Protein AF-A0A2B4SE05-F1 (afdb_monomer)

Radius of gyration: 53.61 Å; Cα contacts (8 Å, |Δi|>4): 975; chains: 1; bounding box: 115×91×166 Å

Nearest PDB structures (foldseek):
  3pg6-assembly2_B  TM=9.603E-01  e=2.021E-14  Homo sapiens
  2dia-assembly1_A  TM=8.231E-01  e=6.257E-10  Homo sapiens
  1qfh-assembly1_B  TM=4.904E-01  e=3.287E-11  Dictyostelium discoideum
  1wlh-assembly1_B  TM=4.813E-01  e=3.109E-11  Dictyostelium discoideum
  8glv-assembly1_Lm  TM=4.699E-01  e=1.041E-07  Chlamydomonas reinhardtii

pLDDT: mean 79.82, std 15.42, range [25.44, 96.12]

Organism: Stylophora pistillata (NCBI:txid50429)

Foldseek 3Di:
DDDPDCFPLNVLQQVQAFPPPRDGDAPQQFWFAFPVRDTHTLVSQLVQQVVVVHQWHQDPPPRDIGGDPPNDSVPTDTPLLSHQVVLLSQLQVLDDDPPHFAFPQDPDSDRFFKAWLVVLHTHDPVRVVVQCVDPVRVPTDIDTSSPDDPVNSVSSSQQCPADPPPSHRFFKAFPVVRDTDDPCCCVPPQVVTDIDTPVVVCVVVVVVVVVVVVVVVVVVVVVVVVVVVVVVVVVVVVVVVVVVVVVLVVLVVVVVVVVVVVVVVVVVVVVVVVVVLVVVVVVLVVVVVVLVVLVVVLVVVVVVQVVVVDVVSCVVCVVVSVVSCVVSVPDDPSPCPRDDDDDDDDDDDPPPVPVDSDDDWDDQWDQQLKDKAAPLLAEAEAQDKGKIKIFTAGPVSDGDFTPPKDKDKWKAAPVPRDTWDWDWDDPRRRMIMIITHHNDFHKIWIFIDIPNHTYHPPGTIYGYHYDPDPDDDDDDDFDFDQPDAQPPVRDNDPGWDAFPVGGIHDDDVRVVVQPDDQFRADPPPRHTTQQQAQAADWDKDWDWAQPQAFVVQRVFTKIKIWIWFQWDARPSRDPRGRHIAHIDIAIFIFTRDPLSVVLVVLVVVCVVSSNQWHQDPVRYIDGRQAQTQRDSDDEVVNSHDDDPCNSVVNVVSSVVVSGD

InterPro domains:
  IPR000315 B-box-type zinc finger [PF00643] (159-198)
  IPR000315 B-box-type zinc finger [PS50119] (98-145)
  IPR000315 B-box-type zinc finger [PS50119] (158-198)
  IPR000315 B-box-type zinc finger [SM00336] (98-145)
  IPR000315 B-box-type zinc finger [SM00336] (158-198)
  IPR001298 Filamin/ABP280 repeat [SM00557] (366-467)
  IPR001841 Zinc finger, RING-type [PF13639] (17-63)
  IPR001841 Zinc finger, RING-type [PS50089] (18-63)
  IPR001841 Zinc finger, RING-type [SM00184] (18-62)
  IPR001841 Zinc finger, RING-type [SM00184] (486-525)
  IPR013083 Zinc finger, RING/FYVE/PHD-type [G3DSA:3.30.40.10] (7-97)
  IPR013083 Zinc finger, RING/FYVE/PHD-type [G3DSA:3.30.40.10] (473-532)
  IPR013783 Immunoglobulin-like fold [G3DSA:2.60.40.10] (364-471)
  IPR014756 Immunoglobulin E-set [SSF81296] (367-465)
  IPR017868 Filamin/ABP280 repeat-like [PF00630] (366-461)
  IPR017868 Filamin/ABP280 repeat-like [PS50194] (362-464)
  IPR017907 Zinc finger, RING-type, conserved site [PS00518] (36-45)
  IPR039396 Deltex, C-terminal [PF18102] (533-659)
  IPR039399 Deltex, C-terminal domain superfamily [G3DSA:3.30.390.130] (533-660)
  IPR047153 TRIM45/56/19-like [PTHR25462] (14-425)

Sequence (660 aa):
MAAQCRSFFDDVKKELECCVCQEQFDAVNEPKILKCLHTFCKSCLQRWLRQQGGSRLSCPTCRQITECPNNNINSLPSNLFYKQMVGIVEAYRGKGREDSPHCGNCEQRRSLKFYCSDCNCFLCEECSMAHKKLKVLNGHHVKEIGNFVSSDAQDYARKLNVCKEHKDQVRFYCEQCVTCICRDCAILEHRDHNFVSIDKGLERKKSEIETKMENVLANGSRLRDEKEFLEAQRIRMNKSIEKAKEEVHRIAERNMALIRQHESSVTEQLIRQKDVFETEFSNTVFRMDEKLAEIESGLEFCNDILQRNNLPEILNVEEILEQRFQELSKPSDANVKPNCYEVKYVPNQLFCLEESTGKLLTSKTVPSSSEVEGTGLTEGTQGEDCVFTIITKDSHGNKTYSEIDKVIVDIKSVQTGAALQAKITDSNNGCYTVSYNPQTAGDFNVTVHVADEPIKGSPFQLKVKEKIRKSEDYQPFGLVEEGKACHVCFYNAVPVFQLQCGHYMCCKGCKEKLLFECDIFCYICRQKVLFLGNQPTGHMTCRKDSGPSLPGYETFETIVLGFNFDRGIQGEEHPNSGVPYLGLFCSAYLPGNKEGQKLCQLLKKAFDARLLFTIGTDNTIVFNDIELKTSRSGGPAKCGYPDAGYLDRLKNQLALKGVK

Secondary structure (DSSP, 8-state):
-------HHHHHHHHTB-TTT-PBP-SSS-EEE-TTS-EEEHHHHHHHHHHTTSSEEE-TTT--EEE-GGG-GGGSPB-HHHHHHHHHHHHHHT---TTS--BSS-SS-PPEEEEETTTTEEEEHHHHHHHHHSTTTTTS-EEEGGG--HHHHHHHHHHT-B-TTT-SBP-EEETTTTEEE-HHHHHHTSTTS-EEEHHHHHHHHHHHHHHHHHHHHHHHHHHHHHHHHHHHHHHHHHHHHHHHHHHHHHHHHHHHHHHHHHHHHHHHHHHHHHHHHHHHHHHHHHHHHHHHHHHHHHHHHHHHHHHHT-HHHHHHHHHHHHHHHHHHTSPP--------PPP------GGG--S-S---------GGG-EEESGGGTEEETTS-EEEEEE-B-TTS-B---TT--EEEEEEETTT-PEEPEEEEE-SSSEEEEEE--SS-EEEEEEEEETTEEPTTPSEEEEEEP--------PPP----TTPPPTTT----SS-EE-TTS-EE-STHHHHTT-STT--B-TTT--B------PPS-EEEEEEE-SSPPTT-TTSPEEEEEEEE--EE--TTSTTTT-EE--EEEEEEEESSHHHHHHHHHHHHHHHTT-SEEE-TTS-EEESS------SSS-GGGT-S--TTHHHHHHHHHHHTT--

Structure (mmCIF, N/CA/C/O backbone):
data_AF-A0A2B4SE05-F1
#
_entry.id   AF-A0A2B4SE05-F1
#
loop_
_atom_site.group_PDB
_atom_site.id
_atom_site.type_symbol
_atom_site.label_atom_id
_atom_site.label_alt_id
_atom_site.label_comp_id
_atom_site.label_asym_id
_atom_site.label_entity_id
_atom_site.label_seq_id
_atom_site.pdbx_PDB_ins_code
_atom_site.Cartn_x
_atom_site.Cartn_y
_atom_site.Cartn_z
_atom_site.occupancy
_atom_site.B_iso_or_equiv
_atom_site.auth_seq_id
_atom_site.auth_comp_id
_atom_site.auth_asym_id
_atom_site.auth_atom_id
_atom_site.pdbx_PDB_model_num
ATOM 1 N N . MET A 1 1 ? 30.882 46.729 -18.754 1.00 32.69 1 MET A N 1
ATOM 2 C CA . MET A 1 1 ? 31.743 45.537 -18.906 1.00 32.69 1 MET A CA 1
ATOM 3 C C . MET A 1 1 ? 31.052 44.599 -19.875 1.00 32.69 1 MET A C 1
ATOM 5 O O . MET A 1 1 ? 29.969 44.126 -19.563 1.00 32.69 1 MET A O 1
ATOM 9 N N . ALA A 1 2 ? 31.599 44.457 -21.083 1.00 27.62 2 ALA A N 1
ATOM 10 C CA . ALA A 1 2 ? 31.007 43.654 -22.147 1.00 27.62 2 ALA A CA 1
ATOM 11 C C . ALA A 1 2 ? 30.937 42.181 -21.721 1.00 27.62 2 ALA A C 1
ATOM 13 O O . ALA A 1 2 ? 31.955 41.596 -21.354 1.00 27.62 2 ALA A O 1
ATOM 14 N N . ALA A 1 3 ? 29.740 41.597 -21.764 1.00 28.25 3 ALA A N 1
ATOM 15 C CA . ALA A 1 3 ? 29.571 40.156 -21.704 1.00 28.25 3 ALA A CA 1
ATOM 16 C C . ALA A 1 3 ? 30.267 39.562 -22.937 1.00 28.25 3 ALA A C 1
ATOM 18 O O . ALA A 1 3 ? 29.806 39.748 -24.063 1.00 28.25 3 ALA A O 1
ATOM 19 N N . GLN A 1 4 ? 31.416 38.913 -22.739 1.00 35.75 4 GLN A N 1
ATOM 20 C CA . GLN A 1 4 ? 32.052 38.112 -23.780 1.00 35.75 4 GLN A CA 1
ATOM 21 C C . GLN A 1 4 ? 31.051 37.033 -24.206 1.00 35.75 4 GLN A C 1
ATOM 23 O O . GLN A 1 4 ? 30.728 36.143 -23.419 1.00 35.75 4 GLN A O 1
ATOM 28 N N . CYS A 1 5 ? 30.536 37.129 -25.435 1.00 34.75 5 CYS A N 1
ATOM 29 C CA . CYS A 1 5 ? 29.876 36.004 -26.086 1.00 34.75 5 CYS A CA 1
ATOM 30 C C . CYS A 1 5 ? 30.850 34.823 -26.044 1.00 34.75 5 CYS A C 1
ATOM 32 O O . CYS A 1 5 ? 31.928 34.914 -26.631 1.00 34.75 5 CYS A O 1
ATOM 34 N N . ARG A 1 6 ? 30.499 33.742 -25.333 1.00 46.78 6 ARG A N 1
ATOM 35 C CA . ARG A 1 6 ? 31.230 32.476 -25.451 1.00 46.78 6 ARG A CA 1
ATOM 36 C C . ARG A 1 6 ? 31.165 32.064 -26.913 1.00 46.78 6 ARG A C 1
ATOM 38 O O . ARG A 1 6 ? 30.072 31.925 -27.460 1.00 46.78 6 ARG A O 1
ATOM 45 N N . SER A 1 7 ? 32.318 31.950 -27.559 1.00 64.75 7 SER A N 1
ATOM 46 C CA . SER A 1 7 ? 32.356 31.473 -28.934 1.00 64.75 7 SER A CA 1
ATOM 47 C C . SER A 1 7 ? 32.076 29.967 -28.935 1.00 64.75 7 SER A C 1
ATOM 49 O O . SER A 1 7 ? 32.460 29.271 -27.997 1.00 64.75 7 SER A O 1
ATOM 51 N N . PHE A 1 8 ? 31.444 29.441 -29.990 1.00 67.94 8 PHE A N 1
ATOM 52 C CA . PHE A 1 8 ? 31.266 27.993 -30.209 1.00 67.94 8 PHE A CA 1
ATOM 53 C C . PHE A 1 8 ? 32.564 27.196 -29.951 1.00 67.94 8 PHE A C 1
ATOM 55 O O . PHE A 1 8 ? 32.544 26.088 -29.419 1.00 67.94 8 PHE A O 1
ATOM 62 N N . PHE A 1 9 ? 33.714 27.800 -30.252 1.00 67.75 9 PHE A N 1
ATOM 63 C CA . PHE A 1 9 ? 35.036 27.217 -30.048 1.00 67.75 9 PHE A CA 1
ATOM 64 C C . PHE A 1 9 ? 35.485 27.120 -28.588 1.00 67.75 9 PHE A C 1
ATOM 66 O O . PHE A 1 9 ? 36.286 26.237 -28.278 1.00 67.75 9 PHE A O 1
ATOM 73 N N . ASP A 1 10 ? 34.997 27.981 -27.695 1.00 68.12 10 ASP A N 1
ATOM 74 C CA . ASP A 1 10 ? 35.334 27.921 -26.269 1.00 68.12 10 ASP A CA 1
ATOM 75 C C . ASP A 1 10 ? 34.655 26.728 -25.584 1.00 68.12 10 ASP A C 1
ATOM 77 O O . ASP A 1 10 ? 35.272 26.065 -24.747 1.00 68.12 10 ASP A O 1
ATOM 81 N N . ASP A 1 11 ? 33.425 26.403 -25.994 1.00 68.56 11 ASP A N 1
ATOM 82 C CA . ASP A 1 11 ? 32.693 25.234 -25.499 1.00 68.56 11 ASP A CA 1
ATOM 83 C C . ASP A 1 11 ? 33.274 23.929 -26.082 1.00 68.56 11 ASP A C 1
ATOM 85 O O . ASP A 1 11 ? 33.604 23.011 -25.328 1.00 68.56 11 ASP A O 1
ATOM 89 N N . VAL A 1 12 ? 33.541 23.880 -27.397 1.00 72.88 12 VAL A N 1
ATOM 90 C CA . VAL A 1 12 ? 34.192 22.725 -28.058 1.00 72.88 12 VAL A CA 1
ATOM 91 C C . VAL A 1 12 ? 35.585 22.459 -27.485 1.00 72.88 12 VAL A C 1
ATOM 93 O O . VAL A 1 12 ? 35.976 21.312 -27.288 1.00 72.88 12 VAL A O 1
ATOM 96 N N . LYS A 1 13 ? 36.349 23.506 -27.164 1.00 73.88 13 LYS A N 1
ATOM 97 C CA . LYS A 1 13 ? 37.685 23.376 -26.570 1.00 73.88 13 LYS A CA 1
ATOM 98 C C . LYS A 1 13 ? 37.669 22.566 -25.274 1.00 73.88 13 LYS A C 1
ATOM 100 O O . LYS A 1 13 ? 38.539 21.718 -25.099 1.00 73.88 13 LYS A O 1
ATOM 105 N N . LYS A 1 14 ? 36.696 22.815 -24.394 1.00 75.94 14 LYS A N 1
ATOM 106 C CA . LYS A 1 14 ? 36.585 22.123 -23.105 1.00 75.94 14 LYS A CA 1
ATOM 107 C C . LYS A 1 14 ? 36.221 20.644 -23.275 1.00 75.94 14 LYS A C 1
ATOM 109 O O . LYS A 1 14 ? 36.653 19.811 -22.486 1.00 75.94 14 LYS A O 1
ATOM 114 N N . GLU A 1 15 ? 35.459 20.308 -24.313 1.00 80.06 15 GLU A N 1
ATOM 115 C CA . GLU A 1 15 ? 35.100 18.920 -24.639 1.00 80.06 15 GLU A CA 1
ATOM 116 C C . GLU A 1 15 ? 36.271 18.111 -25.230 1.00 80.06 15 GLU A C 1
ATOM 118 O O . GLU A 1 15 ? 36.264 16.880 -25.169 1.00 80.06 15 GLU A O 1
ATOM 123 N N . LEU A 1 16 ? 37.302 18.786 -25.757 1.00 86.25 16 LEU A N 1
ATOM 124 C CA . LEU A 1 16 ? 38.505 18.176 -26.341 1.00 86.25 16 LEU A CA 1
ATOM 125 C C . LEU A 1 16 ? 39.678 18.036 -25.363 1.00 86.25 16 LEU A C 1
ATOM 127 O O . LEU A 1 16 ? 40.800 17.739 -25.782 1.00 86.25 16 LEU A O 1
ATOM 131 N N . GLU A 1 17 ? 39.436 18.245 -24.074 1.00 89.38 17 GLU A N 1
ATOM 132 C CA . GLU A 1 17 ? 40.416 18.040 -23.013 1.00 89.38 17 GLU A CA 1
ATOM 133 C C . GLU A 1 17 ? 40.117 16.735 -22.272 1.00 89.38 17 GLU A C 1
ATOM 135 O O . GLU A 1 17 ? 38.971 16.387 -21.971 1.00 89.38 17 GLU A O 1
ATOM 140 N N . CYS A 1 18 ? 41.161 15.976 -21.950 1.00 91.88 18 CYS A N 1
ATOM 141 C CA . CYS A 1 18 ? 40.985 14.783 -21.142 1.00 91.88 18 CYS A CA 1
ATOM 142 C C . CYS A 1 18 ? 40.709 15.171 -19.690 1.00 91.88 18 CYS A C 1
ATOM 144 O O . CYS A 1 18 ? 41.547 15.787 -19.045 1.00 91.88 18 CYS A O 1
ATOM 146 N N . CYS A 1 19 ? 39.603 14.709 -19.107 1.00 88.94 19 CYS A N 1
ATOM 147 C CA . CYS A 1 19 ? 39.251 15.049 -17.724 1.00 88.94 19 CYS A CA 1
ATOM 148 C C . CYS A 1 19 ? 40.213 14.497 -16.647 1.00 88.94 19 CYS A C 1
ATOM 150 O O . CYS A 1 19 ? 40.042 14.805 -15.472 1.00 88.94 19 CYS A O 1
ATOM 152 N N . VAL A 1 20 ? 41.201 13.672 -17.023 1.00 91.25 20 VAL A N 1
ATOM 153 C CA . VAL A 1 20 ? 42.213 13.118 -16.105 1.00 91.25 20 VAL A CA 1
ATOM 154 C C . VAL A 1 20 ? 43.483 13.968 -16.089 1.00 91.25 20 VAL A C 1
ATOM 156 O O . VAL A 1 20 ? 43.921 14.364 -15.016 1.00 91.25 20 VAL A O 1
ATOM 159 N N . CYS A 1 21 ? 44.090 14.240 -17.251 1.00 92.44 21 CYS A N 1
ATOM 160 C CA . CYS A 1 21 ? 45.318 15.046 -17.332 1.00 92.44 21 CYS A CA 1
ATOM 161 C C . CYS A 1 21 ? 45.071 16.524 -17.655 1.00 92.44 21 CYS A C 1
ATOM 163 O O . CYS A 1 21 ? 46.000 17.314 -17.551 1.00 92.44 21 CYS A O 1
ATOM 165 N N . GLN A 1 22 ? 43.846 16.887 -18.046 1.00 89.44 22 GLN A N 1
ATOM 166 C CA . GLN A 1 22 ? 43.448 18.221 -18.516 1.00 89.44 22 GLN A CA 1
ATOM 167 C C . GLN A 1 22 ? 44.228 18.700 -19.753 1.00 89.44 22 GLN A C 1
ATOM 169 O O . GLN A 1 22 ? 44.208 19.877 -20.097 1.00 89.44 22 GLN A O 1
ATOM 174 N N . GLU A 1 23 ? 44.900 17.782 -20.452 1.00 88.88 23 GLU A N 1
ATOM 175 C CA . GLU A 1 23 ? 45.564 18.064 -21.722 1.00 88.88 23 GLU A CA 1
ATOM 176 C C . GLU A 1 23 ? 44.587 17.875 -22.884 1.00 88.88 23 GLU A C 1
ATOM 178 O O . GLU A 1 23 ? 43.701 17.012 -22.848 1.00 88.88 23 GLU A O 1
ATOM 183 N N . GLN A 1 24 ? 44.775 18.677 -23.931 1.00 86.88 24 GLN A N 1
ATOM 184 C CA . GLN A 1 24 ? 44.031 18.551 -25.177 1.00 86.88 24 GLN A CA 1
ATOM 185 C C . GLN A 1 24 ? 44.420 17.252 -25.899 1.00 86.88 24 GLN A C 1
ATOM 187 O O . GLN A 1 24 ? 45.586 16.854 -25.887 1.00 86.88 24 GLN A O 1
ATOM 192 N N . PHE A 1 25 ? 43.451 16.593 -26.535 1.00 89.19 25 PHE A N 1
ATOM 193 C CA . PHE A 1 25 ? 43.732 15.432 -27.380 1.00 89.19 25 PHE A CA 1
ATOM 194 C C . PHE A 1 25 ? 44.619 15.810 -28.573 1.00 89.19 25 PHE A C 1
ATOM 196 O O . PHE A 1 25 ? 44.482 16.896 -29.129 1.00 89.19 25 PHE A O 1
ATOM 203 N N . ASP A 1 26 ? 45.489 14.892 -28.990 1.00 84.50 26 ASP A N 1
ATOM 204 C CA . ASP A 1 26 ? 46.362 15.046 -30.158 1.00 84.50 26 ASP A CA 1
ATOM 205 C C . ASP A 1 26 ? 46.661 13.672 -30.800 1.00 84.50 26 ASP A C 1
ATOM 207 O O . ASP A 1 26 ? 46.024 12.661 -30.474 1.00 84.50 26 ASP A O 1
ATOM 211 N N . ALA A 1 27 ? 47.609 13.621 -31.743 1.00 78.12 27 ALA A N 1
ATOM 212 C CA . ALA A 1 27 ? 47.997 12.389 -32.433 1.00 78.12 27 ALA A CA 1
ATOM 213 C C . ALA A 1 27 ? 48.619 11.321 -31.505 1.00 78.12 27 ALA A C 1
ATOM 215 O O . ALA A 1 27 ? 48.487 10.125 -31.770 1.00 78.12 27 ALA A O 1
ATOM 216 N N . VAL A 1 28 ? 49.277 11.728 -30.414 1.00 82.81 28 VAL A N 1
ATOM 217 C CA . VAL A 1 28 ? 49.917 10.836 -29.431 1.00 82.81 28 VAL A CA 1
ATOM 218 C C . VAL A 1 28 ? 48.908 10.443 -28.346 1.00 82.81 28 VAL A C 1
ATOM 220 O O . VAL A 1 28 ? 48.717 9.263 -28.033 1.00 82.81 28 VAL A O 1
ATOM 223 N N . ASN A 1 29 ? 48.205 11.438 -27.817 1.00 87.06 29 ASN A N 1
ATOM 224 C CA . ASN A 1 29 ? 47.155 11.371 -26.815 1.00 87.06 29 ASN A CA 1
ATOM 225 C C . ASN A 1 29 ? 45.778 11.179 -27.464 1.00 87.06 29 ASN A C 1
ATOM 227 O O . ASN A 1 29 ? 44.837 11.925 -27.187 1.00 87.06 29 ASN A O 1
ATOM 231 N N . GLU A 1 30 ? 45.641 10.150 -28.306 1.00 89.31 30 GLU A N 1
ATOM 232 C CA . GLU A 1 30 ? 44.381 9.888 -29.007 1.00 89.31 30 GLU A CA 1
ATOM 233 C C . GLU A 1 30 ? 43.202 9.721 -28.024 1.00 89.31 30 GLU A C 1
ATOM 235 O O . GLU A 1 30 ? 43.346 9.018 -27.014 1.00 89.31 30 GLU A O 1
ATOM 240 N N . PRO A 1 31 ? 42.014 10.278 -28.325 1.00 93.38 31 PRO A N 1
ATOM 241 C CA . PRO A 1 31 ? 40.832 10.102 -27.492 1.00 93.38 31 PRO A CA 1
ATOM 242 C C . PRO A 1 31 ? 40.266 8.691 -27.682 1.00 93.38 31 PRO A C 1
ATOM 244 O O . PRO A 1 31 ? 39.865 8.326 -28.787 1.00 93.38 31 PRO A O 1
ATOM 247 N N . LYS A 1 32 ? 40.211 7.891 -26.616 1.00 93.25 32 LYS A N 1
ATOM 248 C CA . LYS A 1 32 ? 39.699 6.510 -26.606 1.00 93.25 32 LYS A CA 1
ATOM 249 C C . LYS A 1 32 ? 38.419 6.405 -25.783 1.00 93.25 32 LYS A C 1
ATOM 251 O O . LYS A 1 32 ? 38.333 6.992 -24.706 1.00 93.25 32 LYS A O 1
ATOM 256 N N . ILE A 1 33 ? 37.455 5.630 -26.275 1.00 94.19 33 ILE A N 1
ATOM 257 C CA . ILE A 1 33 ? 36.142 5.420 -25.655 1.00 94.19 33 ILE A CA 1
ATOM 258 C C . ILE A 1 33 ? 36.146 4.094 -24.881 1.00 94.19 33 ILE A C 1
ATOM 260 O O . ILE A 1 33 ? 36.540 3.051 -25.406 1.00 94.19 33 ILE A O 1
ATOM 264 N N . LEU A 1 34 ? 35.703 4.130 -23.623 1.00 94.06 34 LEU A N 1
ATOM 265 C CA . LEU A 1 34 ? 35.510 2.942 -22.781 1.00 94.06 34 LEU A CA 1
ATOM 266 C C . LEU A 1 34 ? 34.116 2.316 -22.986 1.00 94.06 34 LEU A C 1
ATOM 268 O O . LEU A 1 34 ? 33.219 2.963 -23.519 1.00 94.06 34 LEU A O 1
ATOM 272 N N . LYS A 1 35 ? 33.871 1.093 -22.479 1.00 92.44 35 LYS A N 1
ATOM 273 C CA . LYS A 1 35 ? 32.538 0.434 -22.537 1.00 92.44 35 LYS A CA 1
ATOM 274 C C . LYS A 1 35 ? 31.414 1.272 -21.900 1.00 92.44 35 LYS A C 1
ATOM 276 O O . LYS A 1 35 ? 30.253 1.106 -22.246 1.00 92.44 35 LYS A O 1
ATOM 281 N N . CYS A 1 36 ? 31.766 2.171 -20.981 1.00 94.06 36 CYS A N 1
ATOM 282 C CA . CYS A 1 36 ? 30.858 3.121 -20.331 1.00 94.06 36 CYS A CA 1
ATOM 283 C C . CYS A 1 36 ? 30.607 4.414 -21.125 1.00 94.06 36 CYS A C 1
ATOM 285 O O . CYS A 1 36 ? 30.005 5.338 -20.591 1.00 94.06 36 CYS A O 1
ATOM 287 N N . LEU A 1 37 ? 31.122 4.509 -22.356 1.00 93.25 37 LEU A N 1
ATOM 288 C CA . LEU A 1 37 ? 31.013 5.657 -23.265 1.00 93.25 37 LEU A CA 1
ATOM 289 C C . LEU A 1 37 ? 31.777 6.929 -22.845 1.00 93.25 37 LEU A C 1
ATOM 291 O O . LEU A 1 37 ? 31.825 7.893 -23.604 1.00 93.25 37 LEU A O 1
ATOM 295 N N . HIS A 1 38 ? 32.461 6.928 -21.698 1.00 93.62 38 HIS A N 1
ATOM 296 C CA . HIS A 1 38 ? 33.396 8.000 -21.349 1.00 93.62 38 HIS A CA 1
ATOM 297 C C . HIS A 1 38 ? 34.662 7.954 -22.221 1.00 93.62 38 HIS A C 1
ATOM 299 O O . HIS A 1 38 ? 35.180 6.876 -22.532 1.00 93.62 38 HIS A O 1
ATOM 305 N N . THR A 1 39 ? 35.175 9.137 -22.572 1.00 93.69 39 THR A N 1
ATOM 306 C CA . THR A 1 39 ? 36.350 9.318 -23.440 1.00 93.69 39 THR A CA 1
ATOM 307 C C . THR A 1 39 ? 37.554 9.826 -22.642 1.00 93.69 39 THR A C 1
ATOM 309 O O . THR A 1 39 ? 37.432 10.782 -21.881 1.00 93.69 39 THR A O 1
ATOM 312 N N . PHE A 1 40 ? 38.729 9.221 -22.838 1.00 94.44 40 PHE A N 1
ATOM 313 C CA . PHE A 1 40 ? 39.980 9.604 -22.167 1.00 94.44 40 PHE A CA 1
ATOM 314 C C . PHE A 1 40 ? 41.179 9.546 -23.115 1.00 94.44 40 PHE A C 1
ATOM 316 O O . PHE A 1 40 ? 41.132 8.876 -24.145 1.00 94.44 40 PHE A O 1
ATOM 323 N N . CYS A 1 41 ? 42.279 10.206 -22.746 1.00 94.38 41 CYS A N 1
ATOM 324 C CA . CYS A 1 41 ? 43.502 10.187 -23.539 1.00 94.38 41 CYS A CA 1
ATOM 325 C C . CYS A 1 41 ? 44.175 8.806 -23.487 1.00 94.38 41 CYS A C 1
ATOM 327 O O . CYS A 1 41 ? 44.228 8.166 -22.430 1.00 94.38 41 CYS A O 1
ATOM 329 N N . LYS A 1 42 ? 44.731 8.344 -24.612 1.00 92.75 42 LYS A N 1
ATOM 330 C CA . LYS A 1 42 ? 45.436 7.056 -24.717 1.00 92.75 42 LYS A CA 1
ATOM 331 C C . LYS A 1 42 ? 46.519 6.885 -23.645 1.00 92.75 42 LYS A C 1
ATOM 333 O O . LYS A 1 42 ? 46.546 5.853 -22.977 1.00 92.75 42 LYS A O 1
ATOM 338 N N . SER A 1 43 ? 47.362 7.894 -23.433 1.00 92.81 43 SER A N 1
ATOM 339 C CA . SER A 1 43 ? 48.445 7.864 -22.435 1.00 92.81 43 SER A CA 1
ATOM 340 C C . SER A 1 43 ? 47.919 7.748 -21.001 1.00 92.81 43 SER A C 1
ATOM 342 O O . SER A 1 43 ? 48.486 7.033 -20.174 1.00 92.81 43 SER A O 1
ATOM 344 N N . CYS A 1 44 ? 46.789 8.399 -20.718 1.00 93.88 44 CYS A N 1
ATOM 345 C CA . CYS A 1 44 ? 46.096 8.354 -19.437 1.00 93.88 44 CYS A CA 1
ATOM 346 C C . CYS A 1 44 ? 45.611 6.931 -19.155 1.00 93.88 44 CYS A C 1
ATOM 348 O O . CYS A 1 44 ? 45.905 6.375 -18.100 1.00 93.88 44 CYS A O 1
ATOM 350 N N . LEU A 1 45 ? 44.941 6.312 -20.133 1.00 92.38 45 LEU A N 1
ATOM 351 C CA . LEU A 1 45 ? 44.490 4.925 -20.031 1.00 92.38 45 LEU A CA 1
ATOM 352 C C . LEU A 1 45 ? 45.665 3.947 -19.927 1.00 92.38 45 LEU A C 1
ATOM 354 O O . LEU A 1 45 ? 45.575 2.979 -19.181 1.00 92.38 45 LEU A O 1
ATOM 358 N N . GLN A 1 46 ? 46.782 4.195 -20.620 1.00 90.69 46 GLN A N 1
ATOM 359 C CA . GLN A 1 46 ? 47.984 3.352 -20.541 1.00 90.69 46 GLN A CA 1
ATOM 360 C C . GLN A 1 46 ? 48.604 3.382 -19.150 1.00 90.69 46 GLN A C 1
ATOM 362 O O . GLN A 1 46 ? 48.945 2.332 -18.604 1.00 90.69 46 GLN A O 1
ATOM 367 N N . ARG A 1 47 ? 48.712 4.572 -18.554 1.00 89.88 47 ARG A N 1
ATOM 368 C CA . ARG A 1 47 ? 49.177 4.731 -17.176 1.00 89.88 47 ARG A CA 1
ATOM 369 C C . ARG A 1 47 ? 48.223 4.054 -16.193 1.00 89.88 47 ARG A C 1
ATOM 371 O O . ARG A 1 47 ? 48.677 3.318 -15.323 1.00 89.88 47 ARG A O 1
ATOM 378 N N . TRP A 1 48 ? 46.920 4.244 -16.385 1.00 89.88 48 TRP A N 1
ATOM 379 C CA . TRP A 1 48 ? 45.879 3.660 -15.541 1.00 89.88 48 TRP A CA 1
ATOM 380 C C . TRP A 1 48 ? 45.866 2.126 -15.595 1.00 89.88 48 TRP A C 1
ATOM 382 O O . TRP A 1 48 ? 45.808 1.464 -14.565 1.00 89.88 48 TRP A O 1
ATOM 392 N N . LEU A 1 49 ? 46.021 1.545 -16.787 1.00 88.06 49 LEU A N 1
ATOM 393 C CA . LEU A 1 49 ? 46.093 0.096 -16.981 1.00 88.06 49 LEU A CA 1
ATOM 394 C C . LEU A 1 49 ? 47.310 -0.527 -16.287 1.00 88.06 49 LEU A C 1
ATOM 396 O O . LEU A 1 49 ? 47.195 -1.593 -15.686 1.00 88.06 49 LEU A O 1
ATOM 400 N N . ARG A 1 50 ? 48.469 0.145 -16.347 1.00 86.06 50 ARG A N 1
ATOM 401 C CA . ARG A 1 50 ? 49.689 -0.296 -15.650 1.00 86.06 50 ARG A CA 1
ATOM 402 C C . ARG A 1 50 ? 49.504 -0.294 -14.133 1.00 86.06 50 ARG A C 1
ATOM 404 O O . ARG A 1 50 ? 49.986 -1.202 -13.469 1.00 86.06 50 ARG A O 1
ATOM 411 N N . GLN A 1 51 ? 48.788 0.694 -13.598 1.00 85.31 51 GLN A N 1
ATOM 412 C CA . GLN A 1 51 ? 48.497 0.790 -12.164 1.00 85.31 51 GLN A CA 1
ATOM 413 C C . GLN A 1 51 ? 47.529 -0.298 -11.675 1.00 85.31 51 GLN A C 1
ATOM 415 O O . GLN A 1 51 ? 47.605 -0.694 -10.518 1.00 85.31 51 GLN A O 1
ATOM 420 N N . GLN A 1 52 ? 46.646 -0.809 -12.540 1.00 81.88 52 GLN A N 1
ATOM 421 C CA . GLN A 1 52 ? 45.638 -1.819 -12.184 1.00 81.88 52 GLN A CA 1
ATOM 422 C C . GLN A 1 52 ? 46.061 -3.271 -12.477 1.00 81.88 52 GLN A C 1
ATOM 424 O O . GLN A 1 52 ? 45.215 -4.160 -12.499 1.00 81.88 52 GLN A O 1
ATOM 429 N N . GLY A 1 53 ? 47.355 -3.535 -12.696 1.00 73.00 53 GLY A N 1
ATOM 430 C CA . GLY A 1 53 ? 47.867 -4.901 -12.885 1.00 73.00 53 GLY A CA 1
ATOM 431 C C . GLY A 1 53 ? 47.567 -5.528 -14.255 1.00 73.00 53 GLY A C 1
ATOM 432 O O . GLY A 1 53 ? 47.794 -6.720 -14.441 1.00 73.00 53 GLY A O 1
ATOM 433 N N . GLY A 1 54 ? 47.106 -4.736 -15.233 1.00 73.88 54 GLY A N 1
ATOM 434 C CA . GLY A 1 54 ? 46.805 -5.196 -16.592 1.00 73.88 54 GLY A CA 1
ATOM 435 C C . GLY A 1 54 ? 45.442 -5.892 -16.750 1.00 73.88 54 GLY A C 1
ATOM 436 O O . GLY A 1 54 ? 44.769 -6.243 -15.789 1.00 73.88 54 GLY A O 1
ATOM 437 N N . SER A 1 55 ? 45.021 -6.093 -18.000 1.00 76.88 55 SER A N 1
ATOM 438 C CA . SER A 1 55 ? 43.813 -6.767 -18.513 1.00 76.88 55 SER A CA 1
ATOM 439 C C . SER A 1 55 ? 42.454 -6.077 -1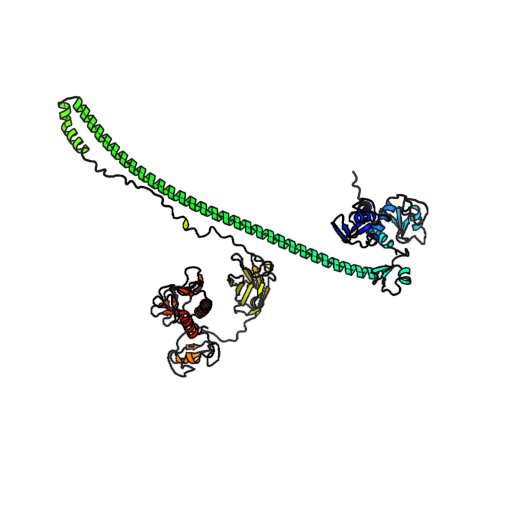8.321 1.00 76.88 55 SER A C 1
ATOM 441 O O . SER A 1 55 ? 41.557 -6.267 -19.149 1.00 76.88 55 SER A O 1
ATOM 443 N N . ARG A 1 56 ? 42.269 -5.248 -17.286 1.00 85.81 56 ARG A N 1
ATOM 444 C CA . ARG A 1 56 ? 40.988 -4.572 -16.997 1.00 85.81 56 ARG A CA 1
ATOM 445 C C . ARG A 1 56 ? 41.206 -3.092 -16.680 1.00 85.81 56 ARG A C 1
ATOM 447 O O . ARG A 1 56 ? 42.132 -2.733 -15.967 1.00 85.81 56 ARG A O 1
ATOM 454 N N . LEU A 1 57 ? 40.338 -2.238 -17.217 1.00 89.00 57 LEU A N 1
ATOM 455 C CA . LEU A 1 57 ? 40.332 -0.788 -17.013 1.00 89.00 57 LEU A CA 1
ATOM 456 C C . LEU A 1 57 ? 39.063 -0.374 -16.274 1.00 89.00 57 LEU A C 1
ATOM 458 O O . LEU A 1 57 ? 37.976 -0.428 -16.849 1.00 89.00 57 LEU A O 1
ATOM 462 N N . SER A 1 58 ? 39.177 0.087 -15.031 1.00 91.69 58 SER A N 1
ATOM 463 C CA . SER A 1 58 ? 38.066 0.778 -14.368 1.00 91.69 58 SER A CA 1
ATOM 464 C C . SER A 1 58 ? 37.983 2.231 -14.840 1.00 91.69 58 SER A C 1
ATOM 466 O O . SER A 1 58 ? 38.984 2.945 -14.823 1.00 91.69 58 SER A O 1
ATOM 468 N N . CYS A 1 59 ? 36.802 2.682 -15.265 1.00 92.19 59 CYS A N 1
ATOM 469 C CA . CYS A 1 59 ? 36.593 4.066 -15.682 1.00 92.19 59 CYS A CA 1
ATOM 470 C C . CYS A 1 59 ? 36.837 5.054 -14.518 1.00 92.19 59 CYS A C 1
ATOM 472 O O . CYS A 1 59 ? 36.177 4.922 -13.488 1.00 92.19 59 CYS A O 1
ATOM 474 N N . PRO A 1 60 ? 37.680 6.091 -14.684 1.00 90.00 60 PRO A N 1
ATOM 475 C CA . PRO A 1 60 ? 37.903 7.110 -13.651 1.00 90.00 60 PRO A CA 1
ATOM 476 C C . PRO A 1 60 ? 36.637 7.855 -13.197 1.00 90.00 60 PRO A C 1
ATOM 478 O O . PRO A 1 60 ? 36.557 8.277 -12.048 1.00 90.00 60 PRO A O 1
ATOM 481 N N . THR A 1 61 ? 35.641 7.994 -14.076 1.00 91.56 61 THR A N 1
ATOM 482 C CA . THR A 1 61 ? 34.414 8.759 -13.798 1.00 91.56 61 THR A CA 1
ATOM 483 C C . THR A 1 61 ? 33.324 7.909 -13.146 1.00 91.56 61 THR A C 1
ATOM 485 O O . THR A 1 61 ? 32.747 8.307 -12.141 1.00 91.56 61 THR A O 1
ATOM 488 N N . CYS A 1 62 ? 33.032 6.727 -13.701 1.00 94.06 62 CYS A N 1
ATOM 489 C CA . CYS A 1 62 ? 31.887 5.902 -13.283 1.00 94.06 62 CYS A CA 1
ATOM 490 C C . CYS A 1 62 ? 32.269 4.529 -12.714 1.00 94.06 62 CYS A C 1
ATOM 492 O O . CYS A 1 62 ? 31.396 3.741 -12.366 1.00 94.06 62 CYS A O 1
ATOM 494 N N . ARG A 1 63 ? 33.569 4.215 -12.647 1.00 92.19 63 ARG A N 1
ATOM 495 C CA . ARG A 1 63 ? 34.146 2.951 -12.152 1.00 92.19 63 ARG A CA 1
ATOM 496 C C . ARG A 1 63 ? 33.788 1.689 -12.949 1.00 92.19 63 ARG A C 1
ATOM 498 O O . ARG A 1 63 ? 34.372 0.637 -12.684 1.00 92.19 63 ARG A O 1
ATOM 505 N N . GLN A 1 64 ? 32.925 1.780 -13.966 1.00 94.12 64 GLN A N 1
ATOM 506 C CA . GLN A 1 64 ? 32.580 0.656 -14.840 1.00 94.12 64 GLN A CA 1
ATOM 507 C C . GLN A 1 64 ? 33.828 0.068 -15.510 1.00 94.12 64 GLN A C 1
ATOM 509 O O . GLN A 1 64 ? 34.706 0.793 -15.986 1.00 94.12 64 GLN A O 1
ATOM 514 N N . ILE A 1 65 ? 33.888 -1.263 -15.551 1.00 92.19 65 ILE A N 1
ATOM 515 C CA . ILE A 1 65 ? 35.051 -2.006 -16.029 1.00 92.19 65 ILE A CA 1
ATOM 516 C C . ILE A 1 65 ? 34.970 -2.218 -17.545 1.00 92.19 65 ILE A C 1
ATOM 518 O O . ILE A 1 65 ? 33.976 -2.709 -18.078 1.00 92.19 65 ILE A O 1
ATOM 522 N N . THR A 1 66 ? 36.055 -1.880 -18.233 1.00 91.19 66 THR A N 1
ATOM 523 C CA . THR A 1 66 ? 36.314 -2.189 -19.639 1.00 91.19 66 THR A CA 1
ATOM 524 C C . THR A 1 66 ? 37.409 -3.242 -19.719 1.00 91.19 66 THR A C 1
ATOM 526 O O . THR A 1 66 ? 38.500 -3.057 -19.186 1.00 91.19 66 THR A O 1
ATOM 529 N N . GLU A 1 67 ? 37.123 -4.364 -20.367 1.00 88.69 67 GLU A N 1
ATOM 530 C CA . GLU A 1 67 ? 38.131 -5.395 -20.630 1.00 88.69 67 GLU A CA 1
ATOM 531 C C . GLU A 1 67 ? 39.075 -4.928 -21.736 1.00 88.69 67 GLU A C 1
ATOM 533 O O . GLU A 1 67 ? 38.630 -4.371 -22.739 1.00 88.69 67 GLU A O 1
ATOM 538 N N . CYS A 1 68 ? 40.371 -5.162 -21.543 1.00 83.69 68 CYS A N 1
ATOM 539 C CA . CYS A 1 68 ? 41.424 -4.811 -22.488 1.00 83.69 68 CYS A CA 1
ATOM 540 C C . CYS A 1 68 ? 42.361 -6.020 -22.658 1.00 83.69 68 CYS A C 1
ATOM 542 O O . CYS A 1 68 ? 43.402 -6.098 -21.992 1.00 83.69 68 CYS A O 1
ATOM 544 N N . PRO A 1 69 ? 41.983 -6.999 -23.505 1.00 75.12 69 PRO A N 1
ATOM 545 C CA . PRO A 1 69 ? 42.796 -8.183 -23.756 1.00 75.12 69 PRO A CA 1
ATOM 546 C C . PRO A 1 69 ? 44.203 -7.796 -24.234 1.00 75.12 69 PRO A C 1
ATOM 548 O O . PRO A 1 69 ? 44.375 -6.841 -24.995 1.00 75.12 69 PRO A O 1
ATOM 551 N N . ASN A 1 70 ? 45.222 -8.527 -23.777 1.00 77.38 70 ASN A N 1
ATOM 552 C CA . ASN A 1 70 ? 46.636 -8.312 -24.130 1.00 77.38 70 ASN A CA 1
ATOM 553 C C . ASN A 1 70 ? 47.189 -6.916 -23.793 1.00 77.38 70 ASN A C 1
ATOM 555 O O . ASN A 1 70 ? 48.183 -6.484 -24.372 1.00 77.38 70 ASN A O 1
ATOM 559 N N . ASN A 1 71 ? 46.545 -6.187 -22.875 1.00 80.25 71 ASN A N 1
ATOM 560 C CA . ASN A 1 71 ? 46.909 -4.819 -22.497 1.00 80.25 71 ASN A CA 1
ATOM 561 C C . ASN A 1 71 ? 46.951 -3.823 -23.671 1.00 80.25 71 ASN A C 1
ATOM 563 O O . ASN A 1 71 ? 47.585 -2.766 -23.581 1.00 80.25 71 ASN A O 1
ATOM 567 N N . ASN A 1 72 ? 46.280 -4.137 -24.782 1.00 83.25 72 ASN A N 1
ATOM 568 C CA . ASN A 1 72 ? 46.376 -3.347 -25.998 1.00 83.25 72 ASN A CA 1
ATOM 569 C C . ASN A 1 72 ? 45.294 -2.263 -26.057 1.00 83.25 72 ASN A C 1
ATOM 571 O O . ASN A 1 72 ? 44.233 -2.449 -26.649 1.00 83.25 72 ASN A O 1
ATOM 575 N N . ILE A 1 73 ? 45.597 -1.080 -25.520 1.00 87.38 73 ILE A N 1
ATOM 576 C CA . ILE A 1 73 ? 44.693 0.087 -25.559 1.00 87.38 73 ILE A CA 1
ATOM 577 C C . ILE A 1 73 ? 44.383 0.558 -26.985 1.00 87.38 73 ILE A C 1
ATOM 579 O O . ILE A 1 73 ? 43.365 1.211 -27.203 1.00 87.38 73 ILE A O 1
ATOM 583 N N . ASN A 1 74 ? 45.202 0.201 -27.979 1.00 85.81 74 ASN A N 1
ATOM 584 C CA . ASN A 1 74 ? 44.906 0.541 -29.372 1.00 85.81 74 ASN A CA 1
ATOM 585 C C . ASN A 1 74 ? 43.677 -0.198 -29.915 1.00 85.81 74 ASN A C 1
ATOM 587 O O . ASN A 1 74 ? 43.095 0.272 -30.888 1.00 85.81 74 ASN A O 1
ATOM 591 N N . SER A 1 75 ? 43.277 -1.309 -29.286 1.00 85.25 75 SER A N 1
ATOM 592 C CA . SER A 1 75 ? 42.051 -2.034 -29.635 1.00 85.25 75 SER A CA 1
ATOM 593 C C . SER A 1 75 ? 40.774 -1.266 -29.279 1.00 85.25 75 SER A C 1
ATOM 595 O O . SER A 1 75 ? 39.720 -1.541 -29.848 1.00 85.25 75 SER A O 1
ATOM 597 N N . LEU A 1 76 ? 40.853 -0.289 -28.367 1.00 90.44 76 LEU A N 1
ATOM 598 C CA . LEU A 1 76 ? 39.704 0.524 -27.988 1.00 90.44 76 LEU A CA 1
ATOM 599 C C . LEU A 1 76 ? 39.331 1.503 -29.114 1.00 90.44 76 LEU A C 1
ATOM 601 O O . LEU A 1 76 ? 40.223 2.105 -29.729 1.00 90.44 76 LEU A O 1
ATOM 605 N N . PRO A 1 77 ? 38.025 1.719 -29.357 1.00 91.25 77 PRO A N 1
ATOM 606 C CA . PRO A 1 77 ? 37.571 2.660 -30.369 1.00 91.25 77 PRO A CA 1
ATOM 607 C C . PRO A 1 77 ? 38.023 4.082 -30.026 1.00 91.25 77 PRO A C 1
ATOM 609 O O . PRO A 1 77 ? 37.890 4.543 -28.890 1.00 91.25 77 PRO A O 1
ATOM 612 N N . SER A 1 78 ? 38.560 4.790 -31.021 1.00 91.44 78 SER A N 1
ATOM 613 C CA . SER A 1 78 ? 38.853 6.217 -30.886 1.00 91.44 78 SER A CA 1
ATOM 614 C C . SER A 1 78 ? 37.579 7.043 -31.052 1.00 91.44 78 SER A C 1
ATOM 616 O O . SER A 1 78 ? 36.738 6.721 -31.891 1.00 91.44 78 SER A O 1
ATOM 618 N N . ASN A 1 79 ? 37.467 8.153 -30.327 1.00 91.19 79 ASN A N 1
ATOM 619 C CA . ASN A 1 79 ? 36.447 9.158 -30.605 1.00 91.19 79 ASN A CA 1
ATOM 620 C C . ASN A 1 79 ? 36.852 9.935 -31.868 1.00 91.19 79 ASN A C 1
ATOM 622 O O . ASN A 1 79 ? 37.642 10.879 -31.811 1.00 91.19 79 ASN A O 1
ATOM 626 N N . LEU A 1 80 ? 36.359 9.478 -33.024 1.00 88.00 80 LEU A N 1
ATOM 627 C CA . LEU A 1 80 ? 36.718 10.045 -34.324 1.00 88.00 80 LEU A CA 1
ATOM 628 C C . LEU A 1 80 ? 36.319 11.517 -34.430 1.00 88.00 80 LEU A C 1
ATOM 630 O O . LEU A 1 80 ? 37.096 12.303 -34.955 1.00 88.00 80 LEU A O 1
ATOM 634 N N . PHE A 1 81 ? 35.170 11.911 -33.874 1.00 86.19 81 PHE A N 1
ATOM 635 C CA . PHE A 1 81 ? 34.747 13.310 -33.872 1.00 86.19 81 PHE A CA 1
ATOM 636 C C . PHE A 1 81 ? 35.767 14.186 -33.136 1.00 86.19 81 PHE A C 1
ATOM 638 O O . PHE A 1 81 ? 36.286 15.134 -33.720 1.00 86.19 81 PHE A O 1
ATOM 645 N N . TYR A 1 82 ? 36.152 13.812 -31.910 1.00 88.56 82 TYR A N 1
ATOM 646 C CA . TYR A 1 82 ? 37.142 14.573 -31.138 1.00 88.56 82 TYR A CA 1
ATOM 647 C C . TYR A 1 82 ? 38.495 14.618 -31.839 1.00 88.56 82 TYR A C 1
ATOM 649 O O . TYR A 1 82 ? 39.106 15.680 -31.915 1.00 88.56 82 TYR A O 1
ATOM 657 N N . LYS A 1 83 ? 38.931 13.492 -32.419 1.00 85.62 83 LYS A N 1
ATOM 658 C CA . LYS A 1 83 ? 40.182 13.422 -33.180 1.00 85.62 83 LYS A CA 1
ATOM 659 C C . LYS A 1 83 ? 40.214 14.443 -34.324 1.00 85.62 83 LYS A C 1
ATOM 661 O O . LYS A 1 83 ? 41.241 15.085 -34.506 1.00 85.62 83 LYS A O 1
ATOM 666 N N . GLN A 1 84 ? 39.107 14.634 -35.049 1.00 85.12 84 GLN A N 1
ATOM 667 C CA . GLN A 1 84 ? 39.061 15.629 -36.127 1.00 85.12 84 GLN A CA 1
ATOM 668 C C . GLN A 1 84 ? 38.913 17.066 -35.612 1.00 85.12 84 GLN A C 1
ATOM 670 O O . GLN A 1 84 ? 39.516 17.983 -36.166 1.00 85.12 84 GLN A O 1
ATOM 675 N N . MET A 1 85 ? 38.149 17.285 -34.539 1.00 83.56 85 MET A N 1
ATOM 676 C CA . MET A 1 85 ? 37.919 18.631 -33.996 1.00 83.56 85 MET A CA 1
ATOM 677 C C . MET A 1 85 ? 39.177 19.295 -33.437 1.00 83.56 85 MET A C 1
ATOM 679 O O . MET A 1 85 ? 39.285 20.520 -33.502 1.00 83.56 85 MET A O 1
ATOM 683 N N . VAL A 1 86 ? 40.161 18.512 -32.985 1.00 83.62 86 VAL A N 1
ATOM 684 C CA . VAL A 1 86 ? 41.482 19.029 -32.592 1.00 83.62 86 VAL A CA 1
ATOM 685 C C . VAL A 1 86 ? 42.101 19.872 -33.712 1.00 83.62 86 VAL A C 1
ATOM 687 O O . VAL A 1 86 ? 42.529 20.992 -33.445 1.00 83.62 86 VAL A O 1
ATOM 690 N N . GLY A 1 87 ? 42.042 19.406 -34.965 1.00 77.94 87 GLY A N 1
ATOM 691 C CA . GLY A 1 87 ? 42.624 20.114 -36.108 1.00 77.94 87 GLY A CA 1
ATOM 692 C C . GLY A 1 87 ? 41.965 21.468 -36.400 1.00 77.94 87 GLY A C 1
ATOM 693 O O . GLY A 1 87 ? 42.663 22.434 -36.696 1.00 77.94 87 GLY A O 1
ATOM 694 N N . ILE A 1 88 ? 40.639 21.593 -36.250 1.00 77.94 88 ILE A N 1
ATOM 695 C CA . ILE A 1 88 ? 39.965 22.899 -36.410 1.00 77.94 88 ILE A CA 1
ATOM 696 C C . ILE A 1 88 ? 40.394 23.859 -35.294 1.00 77.94 88 ILE A C 1
ATOM 698 O O . ILE A 1 88 ? 40.699 25.025 -35.549 1.00 77.94 88 ILE A O 1
ATOM 702 N N . VAL A 1 89 ? 40.436 23.372 -34.051 1.00 79.19 89 VAL A N 1
ATOM 703 C CA . VAL A 1 89 ? 40.815 24.186 -32.889 1.00 79.19 89 VAL A CA 1
ATOM 704 C C . VAL A 1 89 ? 42.276 24.639 -32.981 1.00 79.19 89 VAL A C 1
ATOM 706 O O . VAL A 1 89 ? 42.595 25.768 -32.608 1.00 79.19 89 VAL A O 1
ATOM 709 N N . GLU A 1 90 ? 43.169 23.799 -33.501 1.00 78.19 90 GLU A N 1
ATOM 710 C CA . GLU A 1 90 ? 44.568 24.154 -33.757 1.00 78.19 90 GLU A CA 1
ATOM 711 C C . GLU A 1 90 ? 44.714 25.188 -34.878 1.00 78.19 90 GLU A C 1
ATOM 713 O O . GLU A 1 90 ? 45.436 26.173 -34.695 1.00 78.19 90 GLU A O 1
ATOM 718 N N . ALA A 1 91 ? 43.981 25.022 -35.987 1.00 75.88 91 ALA A N 1
ATOM 719 C CA . ALA A 1 91 ? 43.958 25.983 -37.091 1.00 75.88 91 ALA A CA 1
ATOM 720 C C . ALA A 1 91 ? 43.477 27.371 -36.630 1.00 75.88 91 ALA A C 1
ATOM 722 O O . ALA A 1 91 ? 44.088 28.380 -36.978 1.00 75.88 91 ALA A O 1
ATOM 723 N N . TYR A 1 92 ? 42.440 27.420 -35.785 1.00 73.75 92 TYR A N 1
ATOM 724 C CA . TYR A 1 92 ? 41.907 28.665 -35.221 1.00 73.75 92 TYR A CA 1
ATOM 725 C C . TYR A 1 92 ? 42.888 29.365 -34.263 1.00 73.75 92 TYR A C 1
ATOM 727 O O . TYR A 1 92 ? 42.985 30.590 -34.247 1.00 73.75 92 TYR A O 1
ATOM 735 N N . ARG A 1 93 ? 43.651 28.606 -33.461 1.00 71.06 93 ARG A N 1
ATOM 736 C CA . ARG A 1 93 ? 44.587 29.166 -32.464 1.00 71.06 93 ARG A CA 1
ATOM 737 C C . ARG A 1 93 ? 45.890 29.711 -33.055 1.00 71.06 93 ARG A C 1
ATOM 739 O O . ARG A 1 93 ? 46.612 30.404 -32.340 1.00 71.06 93 ARG A O 1
ATOM 746 N N . GLY A 1 94 ? 46.236 29.365 -34.297 1.00 62.03 94 GLY A N 1
ATOM 747 C CA . GLY A 1 94 ? 47.418 29.892 -34.990 1.00 62.03 94 GLY A CA 1
ATOM 748 C C . GLY A 1 94 ? 48.772 29.555 -34.345 1.00 62.03 94 GLY A C 1
ATOM 749 O O . GLY A 1 94 ? 49.748 30.268 -34.570 1.00 62.03 94 GLY A O 1
ATOM 750 N N . LYS A 1 95 ? 48.868 28.499 -33.524 1.00 55.41 95 LYS A N 1
ATOM 751 C CA . LYS A 1 95 ? 50.146 28.090 -32.916 1.00 55.41 95 LYS A CA 1
ATOM 752 C C . LYS A 1 95 ? 50.947 27.251 -33.911 1.00 55.41 95 LYS A C 1
ATOM 754 O O . LYS A 1 95 ? 50.558 26.129 -34.205 1.00 55.41 95 LYS A O 1
ATOM 759 N N . GLY A 1 96 ? 52.064 27.782 -34.403 1.00 52.75 96 GLY A N 1
ATOM 760 C CA . GLY A 1 96 ? 52.981 27.096 -35.319 1.00 52.75 96 GLY A CA 1
ATOM 761 C C . GLY A 1 96 ? 53.852 26.040 -34.632 1.00 52.75 96 GLY A C 1
ATOM 762 O O . GLY A 1 96 ? 55.018 26.301 -34.351 1.00 52.75 96 GLY A O 1
ATOM 763 N N . ARG A 1 97 ? 53.301 24.849 -34.376 1.00 56.03 97 ARG A N 1
ATOM 764 C CA . ARG A 1 97 ? 54.098 23.616 -34.255 1.00 56.03 97 ARG A CA 1
ATOM 765 C C . ARG A 1 97 ? 54.341 23.064 -35.668 1.00 56.03 97 ARG A C 1
ATOM 767 O O . ARG A 1 97 ? 53.662 23.477 -36.605 1.00 56.03 97 ARG A O 1
ATOM 774 N N . GLU A 1 98 ? 55.327 22.186 -35.851 1.00 52.94 98 GLU A N 1
ATOM 775 C CA . GLU A 1 98 ? 55.603 21.586 -37.172 1.00 52.94 98 GLU A CA 1
ATOM 776 C C . GLU A 1 98 ? 54.426 20.761 -37.715 1.00 52.94 98 GLU A C 1
ATOM 778 O O . GLU A 1 98 ? 54.201 20.786 -38.920 1.00 52.94 98 GLU A O 1
ATOM 783 N N . ASP A 1 99 ? 53.626 20.160 -36.828 1.00 55.84 99 ASP A N 1
ATOM 784 C CA . ASP A 1 99 ? 52.438 19.360 -37.167 1.00 55.84 99 ASP A CA 1
ATOM 785 C C . ASP A 1 99 ? 51.124 20.165 -37.229 1.00 55.84 99 ASP A C 1
ATOM 787 O O . ASP A 1 99 ? 50.044 19.593 -37.381 1.00 55.84 99 ASP A O 1
ATOM 791 N N . SER A 1 100 ? 51.178 21.493 -37.080 1.00 63.97 100 SER A N 1
ATOM 792 C CA . SER A 1 100 ? 49.969 22.322 -37.104 1.00 63.97 100 SER A CA 1
ATOM 793 C C . SER A 1 100 ? 49.358 22.393 -38.511 1.00 63.97 100 SER A C 1
ATOM 795 O O . SER A 1 100 ? 50.096 22.394 -39.502 1.00 63.97 100 SER A O 1
ATOM 797 N N . PRO A 1 101 ? 48.024 22.553 -38.628 1.00 71.75 101 PRO A N 1
ATOM 798 C CA . PRO A 1 101 ? 47.378 22.759 -39.919 1.00 71.75 101 PRO A CA 1
ATOM 799 C C . PRO A 1 101 ? 48.019 23.929 -40.675 1.00 71.75 101 PRO A C 1
ATOM 801 O O . PRO A 1 101 ? 48.241 25.000 -40.105 1.00 71.75 101 PRO A O 1
ATOM 804 N N . HIS A 1 102 ? 48.306 23.731 -41.962 1.00 80.19 102 HIS A N 1
ATOM 805 C CA . HIS A 1 102 ? 48.906 24.739 -42.837 1.00 80.19 102 HIS A CA 1
ATOM 806 C C . HIS A 1 102 ? 47.986 25.087 -44.010 1.00 80.19 102 HIS A C 1
ATOM 808 O O . HIS A 1 102 ? 46.977 24.425 -44.266 1.00 80.19 102 HIS A O 1
ATOM 814 N N . CYS A 1 103 ? 48.327 26.162 -44.726 1.00 85.69 103 CYS A N 1
ATOM 815 C CA . CYS A 1 103 ? 47.576 26.560 -45.908 1.00 85.69 103 CYS A CA 1
ATOM 816 C C . CYS A 1 103 ? 47.736 25.474 -46.979 1.00 85.69 103 CYS A C 1
ATOM 818 O O . CYS A 1 103 ? 48.855 25.053 -47.265 1.00 85.69 103 CYS A O 1
ATOM 820 N N . GLY A 1 104 ? 46.634 25.024 -47.580 1.00 83.69 104 GLY A N 1
ATOM 821 C CA . GLY A 1 104 ? 46.672 24.031 -48.660 1.00 83.69 104 GLY A CA 1
ATOM 822 C C . GLY A 1 104 ? 47.195 24.580 -49.992 1.00 83.69 104 GLY A C 1
ATOM 823 O O . GLY A 1 104 ? 47.520 23.806 -50.883 1.00 83.69 104 GLY A O 1
ATOM 824 N N . ASN A 1 105 ? 47.282 25.910 -50.127 1.00 84.31 105 ASN A N 1
ATOM 825 C CA . ASN A 1 105 ? 47.582 26.589 -51.392 1.00 84.31 105 ASN A CA 1
ATOM 826 C C . ASN A 1 105 ? 48.882 27.413 -51.365 1.00 84.31 105 ASN A C 1
ATOM 828 O O . ASN A 1 105 ? 49.225 28.030 -52.372 1.00 84.31 105 ASN A O 1
ATOM 832 N N . CYS A 1 106 ? 49.588 27.481 -50.232 1.00 83.44 106 CYS A N 1
ATOM 833 C CA . CYS A 1 106 ? 50.904 28.111 -50.162 1.00 83.44 106 CYS A CA 1
ATOM 834 C C . CYS A 1 106 ? 51.758 27.510 -49.041 1.00 83.44 106 CYS A C 1
ATOM 836 O O . CYS A 1 106 ? 51.240 27.042 -48.032 1.00 83.44 106 CYS A O 1
ATOM 838 N N . GLU A 1 107 ? 53.077 27.585 -49.197 1.00 79.88 107 GLU A N 1
ATOM 839 C CA . GLU A 1 107 ? 54.050 27.081 -48.213 1.00 79.88 107 GLU A CA 1
ATOM 840 C C . GLU A 1 107 ? 54.313 28.075 -47.067 1.00 79.88 107 GLU A C 1
ATOM 842 O O . GLU A 1 107 ? 55.028 27.791 -46.107 1.00 79.88 107 GLU A O 1
ATOM 847 N N . GLN A 1 108 ? 53.727 29.270 -47.148 1.00 77.50 108 GLN A N 1
ATOM 848 C CA . GLN A 1 108 ? 53.907 30.313 -46.148 1.00 77.50 108 GLN A CA 1
ATOM 849 C C . GLN A 1 108 ? 53.093 29.967 -44.892 1.00 77.50 108 GLN A C 1
ATOM 851 O O . GLN A 1 108 ? 51.866 29.860 -44.950 1.00 77.50 108 GLN A O 1
ATOM 856 N N . ARG A 1 109 ? 53.760 29.850 -43.733 1.00 72.19 109 ARG A N 1
ATOM 857 C CA . ARG A 1 109 ? 53.141 29.583 -42.415 1.00 72.19 109 ARG A CA 1
ATOM 858 C C . ARG A 1 109 ? 52.390 30.804 -41.863 1.00 72.19 109 ARG A C 1
ATOM 860 O O . ARG A 1 109 ? 52.754 31.380 -40.842 1.00 72.19 109 ARG A O 1
ATOM 867 N N . ARG A 1 110 ? 51.356 31.235 -42.582 1.00 76.88 110 ARG A N 1
ATOM 868 C CA . ARG A 1 110 ? 50.475 32.349 -42.208 1.00 76.88 110 ARG A CA 1
ATOM 869 C C . ARG A 1 110 ? 49.294 31.856 -41.374 1.00 76.88 110 ARG A C 1
ATOM 871 O O . ARG A 1 110 ? 48.939 30.682 -41.422 1.00 76.88 110 ARG A O 1
ATOM 878 N N . SER A 1 111 ? 48.661 32.778 -40.648 1.00 79.38 111 SER A N 1
ATOM 879 C CA . SER A 1 111 ? 47.432 32.494 -39.900 1.00 79.38 111 SER A CA 1
ATOM 880 C C . SER A 1 111 ? 46.325 31.991 -40.838 1.00 79.38 111 SER A C 1
ATOM 882 O O . SER A 1 111 ? 46.039 32.601 -41.876 1.00 79.38 111 SER A O 1
ATOM 884 N N . LEU A 1 112 ? 45.725 30.858 -40.470 1.00 84.69 112 LEU A N 1
ATOM 885 C CA . LEU A 1 112 ? 44.608 30.252 -41.181 1.00 84.69 112 LEU A CA 1
ATOM 886 C C . LEU A 1 112 ? 43.313 30.900 -40.713 1.00 84.69 112 LEU A C 1
ATOM 888 O O . LEU A 1 112 ? 42.958 30.817 -39.542 1.00 84.69 112 LEU A O 1
ATOM 892 N N . LYS A 1 113 ? 42.612 31.547 -41.643 1.00 84.00 113 LYS A N 1
ATOM 893 C CA . LYS A 1 113 ? 41.338 32.217 -41.354 1.00 84.00 113 LYS A CA 1
ATOM 894 C C . LYS A 1 113 ? 40.153 31.512 -41.995 1.00 84.00 113 LYS A C 1
ATOM 896 O O . LYS A 1 113 ? 39.037 31.628 -41.503 1.00 84.00 113 LYS A O 1
ATOM 901 N N . PHE A 1 114 ? 40.380 30.770 -43.076 1.00 87.56 114 PHE A N 1
ATOM 902 C CA . PHE A 1 114 ? 39.316 30.189 -43.883 1.00 87.56 114 PHE A CA 1
ATOM 903 C C . PHE A 1 114 ? 39.513 28.688 -44.080 1.00 87.56 114 PHE A C 1
ATOM 905 O O . PHE A 1 114 ? 40.629 28.178 -44.032 1.00 87.56 114 PHE A O 1
ATOM 912 N N . TYR A 1 115 ? 38.422 27.989 -44.354 1.00 88.88 115 TYR A N 1
ATOM 913 C CA . TYR A 1 115 ? 38.401 26.586 -44.745 1.00 88.88 115 TYR A CA 1
ATOM 914 C C . TYR A 1 115 ? 37.554 26.432 -46.004 1.00 88.88 115 TYR A C 1
ATOM 916 O O . TYR A 1 115 ? 36.452 26.979 -46.091 1.00 88.88 115 TYR A O 1
ATOM 924 N N . CYS A 1 116 ? 38.081 25.697 -46.978 1.00 88.38 116 CYS A N 1
ATOM 925 C CA . CYS A 1 116 ? 37.369 25.325 -48.188 1.00 88.38 116 CYS A CA 1
ATOM 926 C C . CYS A 1 116 ? 36.853 23.892 -48.051 1.00 88.38 116 CYS A C 1
ATOM 928 O O . CYS A 1 116 ? 37.645 22.954 -47.959 1.00 88.38 116 CYS A O 1
ATOM 930 N N . SER A 1 117 ? 35.531 23.714 -48.070 1.00 83.94 117 SER A N 1
ATOM 931 C CA . SER A 1 117 ? 34.931 22.391 -47.872 1.00 83.94 117 SER A CA 1
ATOM 932 C C . SER A 1 117 ? 35.052 21.475 -49.095 1.00 83.94 117 SER A C 1
ATOM 934 O O . SER A 1 117 ? 35.015 20.255 -48.939 1.00 83.94 117 SER A O 1
ATOM 936 N N . ASP A 1 118 ? 35.204 22.043 -50.292 1.00 84.56 118 ASP A N 1
ATOM 937 C CA . ASP A 1 118 ? 35.338 21.297 -51.550 1.00 84.56 118 ASP A CA 1
ATOM 938 C C . ASP A 1 118 ? 36.778 20.822 -51.770 1.00 84.56 118 ASP A C 1
ATOM 940 O O . ASP A 1 118 ? 37.001 19.682 -52.167 1.00 84.56 118 ASP A O 1
ATOM 944 N N . CYS A 1 119 ? 37.764 21.655 -51.421 1.00 85.19 119 CYS A N 1
ATOM 945 C CA . CYS A 1 119 ? 39.179 21.271 -51.422 1.00 85.19 119 CYS A CA 1
ATOM 946 C C . CYS A 1 119 ? 39.623 20.543 -50.146 1.00 85.19 119 CYS A C 1
ATOM 948 O O . CYS A 1 119 ? 40.749 20.059 -50.092 1.00 85.19 119 CYS A O 1
ATOM 950 N N . ASN A 1 120 ? 38.770 20.497 -49.118 1.00 82.50 120 ASN A N 1
ATOM 951 C CA . ASN A 1 120 ? 39.076 19.964 -47.790 1.00 82.50 120 ASN A CA 1
ATOM 952 C C . ASN A 1 120 ? 40.396 20.508 -47.203 1.00 82.50 120 ASN A C 1
ATOM 954 O O . ASN A 1 120 ? 41.202 19.762 -46.649 1.00 82.50 120 ASN A O 1
ATOM 958 N N . CYS A 1 121 ? 40.637 21.814 -47.347 1.00 85.81 121 CYS A N 1
ATOM 959 C CA . CYS A 1 121 ? 41.886 22.441 -46.924 1.00 85.81 121 CYS A CA 1
ATOM 960 C C . CYS A 1 121 ? 41.660 23.781 -46.218 1.00 85.81 121 CYS A C 1
ATOM 962 O O . CYS A 1 121 ? 40.688 24.500 -46.474 1.00 85.81 121 CYS A O 1
ATOM 964 N N . PHE A 1 122 ? 42.585 24.126 -45.324 1.00 87.56 122 PHE A N 1
ATOM 965 C CA . PHE A 1 122 ? 42.631 25.447 -44.709 1.00 87.56 122 PHE A CA 1
ATOM 966 C C . PHE A 1 122 ? 43.333 26.449 -45.626 1.00 87.56 122 PHE A C 1
ATOM 968 O O . PHE A 1 122 ? 44.257 26.107 -46.365 1.00 87.56 122 PHE A O 1
ATOM 975 N N . LEU A 1 123 ? 42.902 27.706 -45.566 1.00 89.12 123 LEU A N 1
ATOM 976 C CA . LEU A 1 123 ? 43.391 28.796 -46.399 1.00 89.12 123 LEU A CA 1
ATOM 977 C C . LEU A 1 123 ? 43.744 30.009 -45.531 1.00 89.12 123 LEU A C 1
ATOM 979 O O . LEU A 1 123 ? 42.978 30.431 -44.655 1.00 89.12 123 LEU A O 1
ATOM 983 N N . CYS A 1 124 ? 44.902 30.609 -45.812 1.00 89.56 124 CYS A N 1
ATOM 984 C CA . CYS A 1 124 ? 45.198 31.956 -45.334 1.00 89.56 124 CYS A CA 1
ATOM 985 C C . CYS A 1 124 ? 44.334 32.983 -46.085 1.00 89.56 124 CYS A C 1
ATOM 987 O O . CYS A 1 124 ? 43.728 32.678 -47.115 1.00 89.56 124 CYS A O 1
ATOM 989 N N . GLU A 1 125 ? 44.276 34.209 -45.574 1.00 88.50 125 GLU A N 1
ATOM 990 C CA . GLU A 1 125 ? 43.450 35.284 -46.137 1.00 88.50 125 GLU A CA 1
ATOM 991 C C . GLU A 1 125 ? 43.752 35.568 -47.616 1.00 88.50 125 GLU A C 1
ATOM 993 O O . GLU A 1 125 ? 42.844 35.643 -48.436 1.00 88.50 125 GLU A O 1
ATOM 998 N N . GLU A 1 126 ? 45.026 35.626 -48.002 1.00 87.88 126 GLU A N 1
ATOM 999 C CA . GLU A 1 126 ? 45.407 35.859 -49.400 1.00 87.88 126 GLU A CA 1
ATOM 1000 C C . GLU A 1 126 ? 45.018 34.684 -50.308 1.00 87.88 126 GLU A C 1
ATOM 1002 O O . GLU A 1 126 ? 44.469 34.879 -51.396 1.00 87.88 126 GLU A O 1
ATOM 1007 N N . CYS A 1 127 ? 45.246 33.452 -49.844 1.00 89.94 127 CYS A N 1
ATOM 1008 C CA . CYS A 1 127 ? 44.895 32.258 -50.599 1.00 89.94 127 CYS A CA 1
ATOM 1009 C C . CYS A 1 127 ? 43.385 32.086 -50.728 1.00 89.94 127 CYS A C 1
ATOM 1011 O O . CYS A 1 127 ? 42.952 31.625 -51.776 1.00 89.94 127 CYS A O 1
ATOM 1013 N N . SER A 1 128 ? 42.581 32.476 -49.733 1.00 90.19 128 SER A N 1
ATOM 1014 C CA . SER A 1 128 ? 41.116 32.421 -49.824 1.00 90.19 128 SER A CA 1
ATOM 1015 C C . SER A 1 128 ? 40.581 33.405 -50.865 1.00 90.19 128 SER A C 1
ATOM 1017 O O . SER A 1 128 ? 39.704 33.061 -51.661 1.00 90.19 128 SER A O 1
ATOM 1019 N N . MET A 1 129 ? 41.168 34.602 -50.932 1.00 88.31 129 MET A N 1
ATOM 1020 C CA . MET A 1 129 ? 40.825 35.609 -51.933 1.00 88.31 129 MET A CA 1
ATOM 1021 C C . MET A 1 129 ? 41.240 35.170 -53.338 1.00 88.31 129 MET A C 1
ATOM 1023 O O . MET A 1 129 ? 40.482 35.371 -54.286 1.00 88.31 129 MET A O 1
ATOM 1027 N N . ALA A 1 130 ? 42.404 34.531 -53.486 1.00 88.19 130 ALA A N 1
ATOM 1028 C CA . ALA A 1 130 ? 42.811 33.914 -54.747 1.00 88.19 130 ALA A CA 1
ATOM 1029 C C . ALA A 1 130 ? 41.877 32.752 -55.137 1.00 88.19 130 ALA A C 1
ATOM 1031 O O . ALA A 1 130 ? 41.453 32.670 -56.289 1.00 88.19 130 ALA A O 1
ATOM 1032 N N . HIS A 1 131 ? 41.484 31.916 -54.169 1.00 88.38 131 HIS A N 1
ATOM 1033 C CA . HIS A 1 131 ? 40.562 30.790 -54.354 1.00 88.38 131 HIS A CA 1
ATOM 1034 C C . HIS A 1 131 ? 39.230 31.246 -54.962 1.00 88.38 131 HIS A C 1
ATOM 1036 O O . HIS A 1 131 ? 38.740 30.643 -55.908 1.00 88.38 131 HIS A O 1
ATOM 1042 N N . LYS A 1 132 ? 38.689 32.375 -54.486 1.00 86.12 132 LYS A N 1
ATOM 1043 C CA . LYS A 1 132 ? 37.439 32.959 -55.000 1.00 86.12 132 LYS A CA 1
ATOM 1044 C C . LYS A 1 132 ? 37.581 33.621 -56.377 1.00 86.12 132 LYS A C 1
ATOM 1046 O O . LYS A 1 132 ? 36.581 33.818 -57.059 1.00 86.12 132 LYS A O 1
ATOM 1051 N N . LYS A 1 133 ? 38.796 33.996 -56.793 1.00 86.94 133 LYS A N 1
ATOM 1052 C CA . LYS A 1 133 ? 39.058 34.690 -58.071 1.00 86.94 133 LYS A CA 1
ATOM 1053 C C . LYS A 1 133 ? 39.369 33.737 -59.225 1.00 86.94 133 LYS A C 1
ATOM 1055 O O . LYS A 1 133 ? 39.128 34.081 -60.381 1.00 86.94 133 LYS A O 1
ATOM 1060 N N . LEU A 1 134 ? 39.912 32.555 -58.937 1.00 87.12 134 LEU A N 1
ATOM 1061 C CA . LEU A 1 134 ? 40.226 31.554 -59.955 1.00 87.12 134 LEU A CA 1
ATOM 1062 C C . LEU A 1 134 ? 38.938 30.931 -60.502 1.00 87.12 134 LEU A C 1
ATOM 1064 O O . LEU A 1 134 ? 38.150 30.376 -59.744 1.00 87.12 134 LEU A O 1
ATOM 1068 N N . LYS A 1 135 ? 38.740 30.965 -61.828 1.00 85.06 135 LYS A N 1
ATOM 1069 C CA . LYS A 1 135 ? 37.510 30.466 -62.480 1.00 85.06 135 LYS A CA 1
ATOM 1070 C C . LYS A 1 135 ? 37.147 29.025 -62.100 1.00 85.06 135 LYS A C 1
ATOM 1072 O O . LYS A 1 135 ? 35.970 28.719 -61.995 1.00 85.06 135 LYS A O 1
ATOM 1077 N N . VAL A 1 136 ? 38.146 28.168 -61.889 1.00 86.31 136 VAL A N 1
ATOM 1078 C CA . VAL A 1 136 ? 37.955 26.750 -61.532 1.00 86.31 136 VAL A CA 1
ATOM 1079 C C . VAL A 1 136 ? 37.496 26.572 -60.079 1.00 86.31 136 VAL A C 1
ATOM 1081 O O . VAL A 1 136 ? 36.841 25.588 -59.769 1.00 86.31 136 VAL A O 1
ATOM 1084 N N . LEU A 1 137 ? 37.816 27.522 -59.194 1.00 86.50 137 LEU A N 1
ATOM 1085 C CA . LEU A 1 137 ? 37.613 27.410 -57.746 1.00 86.50 137 LEU A CA 1
ATOM 1086 C C . LEU A 1 137 ? 36.584 28.415 -57.197 1.00 86.50 137 LEU A C 1
ATOM 1088 O O . LEU A 1 137 ? 36.267 28.377 -56.010 1.00 86.50 137 LEU A O 1
ATOM 1092 N N . ASN A 1 138 ? 36.041 29.314 -58.032 1.00 84.25 138 ASN A N 1
ATOM 1093 C CA . ASN A 1 138 ? 35.151 30.385 -57.562 1.00 84.25 138 ASN A CA 1
ATOM 1094 C C . ASN A 1 138 ? 33.850 29.866 -56.928 1.00 84.25 138 ASN A C 1
ATOM 1096 O O . ASN A 1 138 ? 33.270 30.553 -56.091 1.00 84.25 138 ASN A O 1
ATOM 1100 N N . GLY A 1 139 ? 33.419 28.662 -57.319 1.00 82.75 139 GLY A N 1
ATOM 1101 C CA . GLY A 1 139 ? 32.206 28.011 -56.834 1.00 82.75 139 GLY A CA 1
ATOM 1102 C C . GLY A 1 139 ? 32.421 27.195 -55.563 1.00 82.75 139 GLY A C 1
ATOM 1103 O O . GLY A 1 139 ? 31.478 26.580 -55.077 1.00 82.75 139 GLY A O 1
ATOM 1104 N N . HIS A 1 140 ? 33.645 27.157 -55.030 1.00 89.81 140 HIS A N 1
ATOM 1105 C CA . HIS A 1 140 ? 33.936 26.425 -53.808 1.00 89.81 140 HIS A CA 1
ATOM 1106 C C . HIS A 1 140 ? 33.414 27.157 -52.564 1.00 89.81 140 HIS A C 1
ATOM 1108 O O . HIS A 1 140 ? 33.528 28.376 -52.409 1.00 89.81 140 HIS A O 1
ATOM 1114 N N . HIS A 1 141 ? 32.916 26.380 -51.614 1.00 87.81 141 HIS A N 1
ATOM 1115 C CA . HIS A 1 141 ? 32.392 26.811 -50.333 1.00 87.81 141 HIS A CA 1
ATOM 1116 C C . HIS A 1 141 ? 33.545 27.097 -49.372 1.00 87.81 141 HIS A C 1
ATOM 1118 O O . HIS A 1 141 ? 34.070 26.205 -48.698 1.00 87.81 141 HIS A O 1
ATOM 1124 N N . VAL A 1 142 ? 33.939 28.369 -49.321 1.00 88.81 142 VAL A N 1
ATOM 1125 C CA . VAL A 1 142 ? 34.977 28.882 -48.423 1.00 88.81 142 VAL A CA 1
ATOM 1126 C C . VAL A 1 142 ? 34.333 29.644 -47.268 1.00 88.81 142 VAL A C 1
ATOM 1128 O O . VAL A 1 142 ? 33.744 30.706 -47.481 1.00 88.81 142 VAL A O 1
ATOM 1131 N N . LYS A 1 143 ? 34.481 29.129 -46.045 1.00 87.75 143 LYS A N 1
ATOM 1132 C CA . LYS A 1 143 ? 33.948 29.730 -44.812 1.00 87.75 143 LYS A CA 1
ATOM 1133 C C . LYS A 1 143 ? 35.066 30.182 -43.884 1.00 87.75 143 LYS A C 1
ATOM 1135 O O . LYS A 1 143 ? 36.133 29.576 -43.848 1.00 87.75 143 LYS A O 1
ATOM 1140 N N . GLU A 1 144 ? 34.819 31.253 -43.142 1.00 88.00 144 GLU A N 1
ATOM 1141 C CA . GLU A 1 144 ? 35.724 31.713 -42.089 1.00 88.00 144 GLU A CA 1
ATOM 1142 C C . GLU A 1 144 ? 35.605 30.805 -40.865 1.00 88.00 144 GLU A C 1
ATOM 1144 O O . GLU A 1 144 ? 34.492 30.514 -40.428 1.00 88.00 144 GLU A O 1
ATOM 1149 N N . ILE A 1 145 ? 36.741 30.377 -40.309 1.00 82.25 145 ILE A N 1
ATOM 1150 C CA . ILE A 1 145 ? 36.787 29.405 -39.208 1.00 82.25 145 ILE A CA 1
ATOM 1151 C C . ILE A 1 145 ? 36.042 29.943 -37.983 1.00 82.25 145 ILE A C 1
ATOM 1153 O O . ILE A 1 145 ? 35.249 29.217 -37.398 1.00 82.25 145 ILE A O 1
ATOM 1157 N N . GLY A 1 146 ? 36.215 31.226 -37.643 1.00 78.44 146 GLY A N 1
ATOM 1158 C CA . GLY A 1 146 ? 35.546 31.856 -36.496 1.00 78.44 146 GLY A CA 1
ATOM 1159 C C . GLY A 1 146 ? 34.013 31.880 -36.575 1.00 78.44 146 GLY A C 1
ATOM 1160 O O . GLY A 1 146 ? 33.363 32.009 -35.543 1.00 78.44 146 GLY A O 1
ATOM 1161 N N . ASN A 1 147 ? 33.441 31.694 -37.769 1.00 83.50 147 ASN A N 1
ATOM 1162 C CA . ASN A 1 147 ? 31.996 31.696 -38.014 1.00 83.50 147 ASN A CA 1
ATOM 1163 C C . ASN A 1 147 ? 31.417 30.283 -38.197 1.00 83.50 147 ASN A C 1
ATOM 1165 O O . ASN A 1 147 ? 30.303 30.133 -38.700 1.00 83.50 147 ASN A O 1
ATOM 1169 N N . PHE A 1 148 ? 32.167 29.237 -37.839 1.00 83.25 148 PHE A N 1
ATOM 1170 C CA . PHE A 1 148 ? 31.671 27.868 -37.925 1.00 83.25 148 PHE A CA 1
ATOM 1171 C C . PHE A 1 148 ? 30.502 27.647 -36.971 1.00 83.25 148 PHE A C 1
ATOM 1173 O O . PHE A 1 148 ? 30.564 27.967 -35.784 1.00 83.25 148 PHE A O 1
ATOM 1180 N N . VAL A 1 149 ? 29.458 27.020 -37.501 1.00 80.62 149 VAL A N 1
ATOM 1181 C CA . VAL A 1 149 ? 28.372 26.446 -36.706 1.00 80.62 149 VAL A CA 1
ATOM 1182 C C . VAL A 1 149 ? 28.586 24.940 -36.526 1.00 80.62 149 VAL A C 1
ATOM 1184 O O . VAL A 1 149 ? 29.419 24.326 -37.193 1.00 80.62 149 VAL A O 1
ATOM 1187 N N . SER A 1 150 ? 27.794 24.314 -35.651 1.00 78.31 150 SER A N 1
ATOM 1188 C CA . SER A 1 150 ? 27.895 22.876 -35.348 1.00 78.31 150 SER A CA 1
ATOM 1189 C C . SER A 1 150 ? 27.851 21.976 -36.596 1.00 78.31 150 SER A C 1
ATOM 1191 O O . SER A 1 150 ? 28.628 21.028 -36.694 1.00 78.31 150 SER A O 1
ATOM 1193 N N . SER A 1 151 ? 27.018 22.295 -37.595 1.00 81.06 151 SER A N 1
ATOM 1194 C CA . SER A 1 151 ? 26.951 21.520 -38.844 1.00 81.06 151 SER A CA 1
ATOM 1195 C C . SER A 1 151 ? 28.247 21.587 -39.660 1.00 81.06 151 SER A C 1
ATOM 1197 O O . SER A 1 151 ? 28.677 20.571 -40.194 1.00 81.06 151 SER A O 1
ATOM 1199 N N . ASP A 1 152 ? 28.917 22.744 -39.696 1.00 81.31 152 ASP A N 1
ATOM 1200 C CA . ASP A 1 152 ? 30.176 22.923 -40.434 1.00 81.31 152 ASP A CA 1
ATOM 1201 C C . ASP A 1 152 ? 31.307 22.097 -39.812 1.00 81.31 152 ASP A C 1
ATOM 1203 O O . ASP A 1 152 ? 32.090 21.454 -40.514 1.00 81.31 152 ASP A O 1
ATOM 1207 N N . ALA A 1 153 ? 31.348 22.057 -38.479 1.00 78.00 153 ALA A N 1
ATOM 1208 C CA . ALA A 1 153 ? 32.275 21.222 -37.727 1.00 78.00 153 ALA A CA 1
ATOM 1209 C C . ALA A 1 153 ? 32.005 19.723 -37.958 1.00 78.00 153 ALA A C 1
ATOM 1211 O O . ALA A 1 153 ? 32.932 18.945 -38.185 1.00 78.00 153 ALA A O 1
ATOM 1212 N N . GLN A 1 154 ? 30.739 19.300 -37.967 1.00 79.38 154 GLN A N 1
ATOM 1213 C CA . GLN A 1 154 ? 30.370 17.911 -38.256 1.00 79.38 154 GLN A CA 1
ATOM 1214 C C . GLN A 1 154 ? 30.741 17.493 -39.681 1.00 79.38 154 GLN A C 1
ATOM 1216 O O . GLN A 1 154 ? 31.274 16.399 -39.876 1.00 79.38 154 GLN A O 1
ATOM 1221 N N . ASP A 1 155 ? 30.508 18.351 -40.671 1.00 80.50 155 ASP A N 1
ATOM 1222 C CA . ASP A 1 155 ? 30.827 18.052 -42.066 1.00 80.50 155 ASP A CA 1
ATOM 1223 C C . ASP A 1 155 ? 32.339 18.005 -42.310 1.00 80.50 155 ASP A C 1
ATOM 1225 O O . ASP A 1 155 ? 32.820 17.094 -42.989 1.00 80.50 155 ASP A O 1
ATOM 1229 N N . TYR A 1 156 ? 33.107 18.898 -41.679 1.00 81.50 156 TYR A N 1
ATOM 1230 C CA . TYR A 1 156 ? 34.568 18.799 -41.633 1.00 81.50 156 TYR A CA 1
ATOM 1231 C C . TYR A 1 156 ? 35.022 17.462 -41.023 1.00 81.50 156 TYR A C 1
ATOM 1233 O O . TYR A 1 156 ? 35.824 16.739 -41.619 1.00 81.50 156 TYR A O 1
ATOM 1241 N N . ALA A 1 157 ? 34.471 17.092 -39.858 1.00 81.62 157 ALA A N 1
ATOM 1242 C CA . ALA A 1 157 ? 34.830 15.853 -39.170 1.00 81.62 157 ALA A CA 1
ATOM 1243 C C . ALA A 1 157 ? 34.546 14.620 -40.034 1.00 81.62 157 ALA A C 1
ATOM 1245 O O . ALA A 1 157 ? 35.349 13.691 -40.091 1.00 81.62 157 ALA A O 1
ATOM 1246 N N . ARG A 1 158 ? 33.404 14.609 -40.728 1.00 80.19 158 ARG A N 1
ATOM 1247 C CA . ARG A 1 158 ? 33.023 13.524 -41.637 1.00 80.19 158 ARG A CA 1
ATOM 1248 C C . ARG A 1 158 ? 34.019 13.378 -42.783 1.00 80.19 158 ARG A C 1
ATOM 1250 O O . ARG A 1 158 ? 34.455 12.260 -43.041 1.00 80.19 158 ARG A O 1
ATOM 1257 N N . LYS A 1 159 ? 34.405 14.481 -43.436 1.00 80.06 159 LYS A N 1
ATOM 1258 C CA . LYS A 1 159 ? 35.296 14.460 -44.611 1.00 80.06 159 LYS A CA 1
ATOM 1259 C C . LYS A 1 159 ? 36.728 14.022 -44.291 1.00 80.06 159 LYS A C 1
ATOM 1261 O O . LYS A 1 159 ? 37.381 13.448 -45.156 1.00 80.06 159 LYS A O 1
ATOM 1266 N N . LEU A 1 160 ? 37.206 14.239 -43.065 1.00 80.88 160 LEU A N 1
ATOM 1267 C CA . LEU A 1 160 ? 38.546 13.809 -42.641 1.00 80.88 160 LEU A CA 1
ATOM 1268 C C . LEU A 1 160 ? 38.641 12.365 -42.144 1.00 80.88 160 LEU A C 1
ATOM 1270 O O . LEU A 1 160 ? 39.743 11.866 -41.899 1.00 80.88 160 LEU A O 1
ATOM 1274 N N . ASN A 1 161 ? 37.518 11.666 -42.001 1.00 83.81 161 ASN A N 1
ATOM 1275 C CA . ASN A 1 161 ? 37.541 10.243 -41.686 1.00 83.81 161 ASN A CA 1
ATOM 1276 C C . ASN A 1 161 ? 37.888 9.442 -42.948 1.00 83.81 161 ASN A C 1
ATOM 1278 O O . ASN A 1 161 ? 37.015 8.972 -43.673 1.00 83.81 161 ASN A O 1
ATOM 1282 N N . VAL A 1 162 ? 39.187 9.316 -43.210 1.00 85.50 162 VAL A N 1
ATOM 1283 C CA . VAL A 1 162 ? 39.755 8.569 -44.340 1.00 85.50 162 VAL A CA 1
ATOM 1284 C C . VAL A 1 162 ? 40.117 7.131 -43.956 1.00 85.50 162 VAL A C 1
ATOM 1286 O O . VAL A 1 162 ? 40.173 6.769 -42.777 1.00 85.50 162 VAL A O 1
ATOM 1289 N N . CYS A 1 163 ? 40.364 6.294 -44.963 1.00 88.75 163 CYS A N 1
ATOM 1290 C CA . CYS A 1 163 ? 40.862 4.936 -44.785 1.00 88.75 163 CYS A CA 1
ATOM 1291 C C . CYS A 1 163 ? 42.218 4.949 -44.065 1.00 88.75 163 CYS A C 1
ATOM 1293 O O . CYS A 1 163 ? 43.102 5.736 -44.401 1.00 88.75 163 CYS A O 1
ATOM 1295 N N . LYS A 1 164 ? 42.387 4.056 -43.084 1.00 83.12 164 LYS A N 1
ATOM 1296 C CA . LYS A 1 164 ? 43.613 3.972 -42.277 1.00 83.12 164 LYS A CA 1
ATOM 1297 C C . LYS A 1 164 ? 44.831 3.525 -43.089 1.00 83.12 164 LYS A C 1
ATOM 1299 O O . LYS A 1 164 ? 45.911 4.053 -42.857 1.00 83.12 164 LYS A O 1
ATOM 1304 N N . GLU A 1 165 ? 44.630 2.619 -44.044 1.00 86.06 165 GLU A N 1
ATOM 1305 C CA . GLU A 1 165 ? 45.711 2.026 -44.841 1.00 86.06 165 GLU A CA 1
ATOM 1306 C C . GLU A 1 165 ? 46.079 2.907 -46.041 1.00 86.06 165 GLU A C 1
ATOM 1308 O O . GLU A 1 165 ? 47.235 3.278 -46.226 1.00 86.06 165 GLU A O 1
ATOM 1313 N N . HIS A 1 166 ? 45.080 3.318 -46.826 1.00 86.88 166 HIS A N 1
ATOM 1314 C CA . HIS A 1 166 ? 45.302 3.990 -48.112 1.00 86.88 166 HIS A CA 1
ATOM 1315 C C . HIS A 1 166 ? 45.196 5.520 -48.045 1.00 86.88 166 HIS A C 1
ATOM 1317 O O . HIS A 1 166 ? 45.453 6.195 -49.036 1.00 86.88 166 HIS A O 1
ATOM 1323 N N . LYS A 1 167 ? 44.783 6.087 -46.898 1.00 84.69 167 LYS A N 1
ATOM 1324 C CA . LYS A 1 167 ? 44.524 7.532 -46.703 1.00 84.69 167 LYS A CA 1
ATOM 1325 C C . LYS A 1 167 ? 43.538 8.154 -47.709 1.00 84.69 167 LYS A C 1
ATOM 1327 O O . LYS A 1 167 ? 43.439 9.374 -47.795 1.00 84.69 167 LYS A O 1
ATOM 1332 N N . ASP A 1 168 ? 42.779 7.322 -48.420 1.00 86.88 168 ASP A N 1
ATOM 1333 C CA . ASP A 1 168 ? 41.731 7.718 -49.362 1.00 86.88 168 ASP A CA 1
ATOM 1334 C C . ASP A 1 168 ? 40.352 7.784 -48.680 1.00 86.88 168 ASP A C 1
ATOM 1336 O O . ASP A 1 168 ? 40.124 7.216 -47.606 1.00 86.88 168 ASP A O 1
ATOM 1340 N N . GLN A 1 169 ? 39.406 8.478 -49.307 1.00 86.75 169 GLN A N 1
ATOM 1341 C CA . GLN A 1 169 ? 38.045 8.642 -48.819 1.00 86.75 169 GLN A CA 1
ATOM 1342 C C . GLN A 1 169 ? 37.335 7.288 -48.664 1.00 86.75 169 GLN A C 1
ATOM 1344 O O . GLN A 1 169 ? 37.249 6.488 -49.601 1.00 86.75 169 GLN A O 1
ATOM 1349 N N . VAL A 1 170 ? 36.745 7.051 -47.489 1.00 90.75 170 VAL A N 1
ATOM 1350 C CA . VAL A 1 170 ? 35.865 5.893 -47.289 1.00 90.75 170 VAL A CA 1
ATOM 1351 C C . VAL A 1 170 ? 34.567 6.088 -48.071 1.00 90.75 170 VAL A C 1
ATOM 1353 O O . VAL A 1 170 ? 33.918 7.129 -47.983 1.00 90.75 170 VAL A O 1
ATOM 1356 N N . ARG A 1 171 ? 34.201 5.090 -48.874 1.00 91.00 171 ARG A N 1
ATOM 1357 C CA . ARG A 1 171 ? 33.034 5.150 -49.775 1.00 91.00 171 ARG A CA 1
ATOM 1358 C C . ARG A 1 171 ? 32.080 3.982 -49.603 1.00 91.00 171 ARG A C 1
ATOM 1360 O O . ARG A 1 171 ? 30.922 4.081 -50.008 1.00 91.00 171 ARG A O 1
ATOM 1367 N N . PHE A 1 172 ? 32.550 2.902 -48.991 1.00 93.75 172 PHE A N 1
ATOM 1368 C CA . PHE A 1 172 ? 31.772 1.693 -48.792 1.00 93.75 172 PHE A CA 1
ATOM 1369 C C . PHE A 1 172 ? 31.800 1.268 -47.328 1.00 93.75 172 PHE A C 1
ATOM 1371 O O . PHE A 1 172 ? 32.724 1.593 -46.580 1.00 93.75 172 PHE A O 1
ATOM 1378 N N . TYR A 1 173 ? 30.780 0.519 -46.932 1.00 95.06 173 TYR A N 1
ATOM 1379 C CA . TYR A 1 173 ? 30.696 -0.152 -45.645 1.00 95.06 173 TYR A CA 1
ATOM 1380 C C . TYR A 1 173 ? 30.667 -1.661 -45.883 1.00 95.06 173 TYR A C 1
ATOM 1382 O O . TYR A 1 173 ? 29.748 -2.165 -46.529 1.00 95.06 173 TYR A O 1
ATOM 1390 N N . CYS A 1 174 ? 31.681 -2.368 -45.381 1.00 94.75 174 CYS A N 1
ATOM 1391 C CA . CYS A 1 174 ? 31.750 -3.824 -45.439 1.00 94.75 174 CYS A CA 1
ATOM 1392 C C . CYS A 1 174 ? 30.936 -4.427 -44.295 1.00 94.75 174 CYS A C 1
ATOM 1394 O O . CYS A 1 174 ? 31.250 -4.200 -43.124 1.00 94.75 174 CYS A O 1
ATOM 1396 N N . GLU A 1 175 ? 29.918 -5.220 -44.622 1.00 92.25 175 GLU A N 1
ATOM 1397 C CA . GLU A 1 175 ? 28.985 -5.760 -43.630 1.00 92.25 175 GLU A CA 1
ATOM 1398 C C . GLU A 1 175 ? 29.586 -6.922 -42.840 1.00 92.25 175 GLU A C 1
ATOM 1400 O O . GLU A 1 175 ? 29.345 -7.046 -41.644 1.00 92.25 175 GLU A O 1
ATOM 1405 N N . GLN A 1 176 ? 30.411 -7.745 -43.488 1.00 93.50 176 GLN A N 1
ATOM 1406 C CA . GLN A 1 176 ? 31.060 -8.889 -42.843 1.00 93.50 176 GLN A CA 1
ATOM 1407 C C . GLN A 1 176 ? 32.177 -8.457 -41.892 1.00 93.50 176 GLN A C 1
ATOM 1409 O O . GLN A 1 176 ? 32.326 -9.021 -40.812 1.00 93.50 176 GLN A O 1
ATOM 1414 N N . CYS A 1 177 ? 32.946 -7.435 -42.270 1.00 92.50 177 CYS A N 1
ATOM 1415 C CA . CYS A 1 177 ? 34.055 -6.930 -41.456 1.00 92.50 177 CYS A CA 1
ATOM 1416 C C . CYS A 1 177 ? 33.641 -5.788 -40.520 1.00 92.50 177 CYS A C 1
ATOM 1418 O O . CYS A 1 177 ? 34.448 -5.353 -39.703 1.00 92.50 177 CYS A O 1
ATOM 1420 N N . VAL A 1 178 ? 32.406 -5.289 -40.647 1.00 91.75 178 VAL A N 1
ATOM 1421 C CA . VAL A 1 178 ? 31.830 -4.222 -39.815 1.00 91.75 178 VAL A CA 1
ATOM 1422 C C . VAL A 1 178 ? 32.732 -2.973 -39.791 1.00 91.75 178 VAL A C 1
ATOM 1424 O O . VAL A 1 178 ? 33.007 -2.393 -38.743 1.00 91.75 178 VAL A O 1
ATOM 1427 N N . THR A 1 179 ? 33.221 -2.550 -40.960 1.00 91.44 179 THR A N 1
ATOM 1428 C CA . THR A 1 179 ? 34.172 -1.430 -41.094 1.00 91.44 179 THR A CA 1
ATOM 1429 C C . THR A 1 179 ? 33.942 -0.626 -42.376 1.00 91.44 179 THR A C 1
ATOM 1431 O O . THR A 1 179 ? 33.428 -1.145 -43.369 1.00 91.44 179 THR A O 1
ATOM 1434 N N . CYS A 1 180 ? 34.324 0.653 -42.360 1.00 91.88 180 CYS A N 1
ATOM 1435 C CA . CYS A 1 180 ? 34.275 1.530 -43.531 1.00 91.88 180 CYS A CA 1
ATOM 1436 C C . CYS A 1 180 ? 35.556 1.382 -44.361 1.00 91.88 180 CYS A C 1
ATOM 1438 O O . CYS A 1 180 ? 36.657 1.424 -43.811 1.00 91.88 180 CYS A O 1
ATOM 1440 N N . ILE A 1 181 ? 35.414 1.256 -45.680 1.00 93.44 181 ILE A N 1
ATOM 1441 C CA . ILE A 1 181 ? 36.516 0.968 -46.608 1.00 93.44 181 ILE A CA 1
ATOM 1442 C C . ILE A 1 181 ? 36.554 1.973 -47.776 1.00 93.44 181 ILE A C 1
ATOM 1444 O O . ILE A 1 181 ? 35.524 2.530 -48.178 1.00 93.44 181 ILE A O 1
ATOM 1448 N N . CYS A 1 182 ? 37.752 2.240 -48.311 1.00 94.50 182 CYS A N 1
ATOM 1449 C CA . CYS A 1 182 ? 37.944 3.014 -49.547 1.00 94.50 182 CYS A CA 1
ATOM 1450 C C . CYS A 1 182 ? 37.820 2.117 -50.793 1.00 94.50 182 CYS A C 1
ATOM 1452 O O . CYS A 1 182 ? 37.519 0.925 -50.688 1.00 94.50 182 CYS A O 1
ATOM 1454 N N . ARG A 1 183 ? 38.054 2.688 -51.983 1.00 93.50 183 ARG A N 1
ATOM 1455 C CA . ARG A 1 183 ? 38.020 1.946 -53.255 1.00 93.50 183 ARG A CA 1
ATOM 1456 C C . ARG A 1 183 ? 39.103 0.871 -53.325 1.00 93.50 183 ARG A C 1
ATOM 1458 O O . ARG A 1 183 ? 38.798 -0.249 -53.718 1.00 93.50 183 ARG A O 1
ATOM 1465 N N . ASP A 1 184 ? 40.316 1.184 -52.882 1.00 93.88 184 ASP A N 1
ATOM 1466 C CA . ASP A 1 184 ? 41.439 0.243 -52.927 1.00 93.88 184 ASP A CA 1
ATOM 1467 C C . ASP A 1 184 ? 41.207 -0.951 -51.996 1.00 93.88 184 ASP A C 1
ATOM 1469 O O . ASP A 1 184 ? 41.334 -2.095 -52.420 1.00 93.88 184 ASP A O 1
ATOM 1473 N N . CYS A 1 185 ? 40.735 -0.713 -50.766 1.00 94.19 185 CYS A N 1
ATOM 1474 C CA . CYS A 1 185 ? 40.341 -1.784 -49.844 1.00 94.19 185 CYS A CA 1
ATOM 1475 C C . CYS A 1 185 ? 39.268 -2.708 -50.442 1.00 94.19 185 CYS A C 1
ATOM 1477 O O . CYS A 1 185 ? 39.341 -3.922 -50.262 1.00 94.19 185 CYS A O 1
ATOM 1479 N N . ALA A 1 186 ? 38.279 -2.152 -51.151 1.00 91.81 186 ALA A N 1
ATOM 1480 C CA . ALA A 1 186 ? 37.222 -2.940 -51.785 1.00 91.81 186 ALA A CA 1
ATOM 1481 C C . ALA A 1 186 ? 37.765 -3.884 -52.872 1.00 91.81 186 ALA A C 1
ATOM 1483 O O . ALA A 1 186 ? 37.235 -4.975 -53.057 1.00 91.81 186 ALA A O 1
ATOM 1484 N N . ILE A 1 187 ? 38.830 -3.480 -53.568 1.00 91.81 187 ILE A N 1
ATOM 1485 C CA . ILE A 1 187 ? 39.431 -4.246 -54.666 1.00 91.81 187 ILE A CA 1
ATOM 1486 C C . ILE A 1 187 ? 40.477 -5.243 -54.150 1.00 91.81 187 ILE A C 1
ATOM 1488 O O . ILE A 1 187 ? 40.543 -6.366 -54.650 1.00 91.81 187 ILE A O 1
ATOM 1492 N N . LEU A 1 188 ? 41.297 -4.835 -53.178 1.00 92.56 188 LEU A N 1
ATOM 1493 C CA . LEU A 1 188 ? 42.469 -5.587 -52.729 1.00 92.56 188 LEU A CA 1
ATOM 1494 C C . LEU A 1 188 ? 42.156 -6.563 -51.589 1.00 92.56 188 LEU A C 1
ATOM 1496 O O . LEU A 1 188 ? 42.602 -7.704 -51.633 1.00 92.56 188 LEU A O 1
ATOM 1500 N N . GLU A 1 189 ? 41.384 -6.135 -50.587 1.00 90.75 189 GLU A N 1
ATOM 1501 C CA . GLU A 1 189 ? 41.207 -6.893 -49.335 1.00 90.75 189 GLU A CA 1
ATOM 1502 C C . GLU A 1 189 ? 39.774 -7.393 -49.114 1.00 90.75 189 GLU A C 1
ATOM 1504 O O . GLU A 1 189 ? 39.554 -8.390 -48.431 1.00 90.75 189 GLU A O 1
ATOM 1509 N N . HIS A 1 190 ? 38.782 -6.716 -49.695 1.00 91.00 190 HIS A N 1
ATOM 1510 C CA . HIS A 1 190 ? 37.360 -7.006 -49.492 1.00 91.00 190 HIS A CA 1
ATOM 1511 C C . HIS A 1 190 ? 36.645 -7.439 -50.777 1.00 91.00 190 HIS A C 1
ATOM 1513 O O . HIS A 1 190 ? 35.431 -7.277 -50.885 1.00 91.00 190 HIS A O 1
ATOM 1519 N N . ARG A 1 191 ? 37.383 -8.009 -51.739 1.00 90.00 191 ARG A N 1
ATOM 1520 C CA . ARG A 1 191 ? 36.858 -8.380 -53.063 1.00 90.00 191 ARG A CA 1
ATOM 1521 C C . ARG A 1 191 ? 35.667 -9.337 -52.995 1.00 90.00 191 ARG A C 1
ATOM 1523 O O . ARG A 1 191 ? 34.690 -9.137 -53.708 1.00 90.00 191 ARG A O 1
ATOM 1530 N N . ASP A 1 192 ? 35.760 -10.341 -52.127 1.00 92.19 192 ASP A N 1
ATOM 1531 C CA . ASP A 1 192 ? 34.733 -11.375 -51.951 1.00 92.19 192 ASP A CA 1
ATOM 1532 C C . ASP A 1 192 ? 33.797 -11.074 -50.771 1.00 92.19 192 ASP A C 1
ATOM 1534 O O . ASP A 1 192 ? 32.979 -11.911 -50.381 1.00 92.19 192 ASP A O 1
ATOM 1538 N N . HIS A 1 193 ? 33.915 -9.879 -50.181 1.00 95.50 193 HIS A N 1
ATOM 1539 C CA . HIS A 1 193 ? 33.064 -9.466 -49.081 1.00 95.50 193 HIS A CA 1
ATOM 1540 C C . HIS A 1 193 ? 31.824 -8.709 -49.563 1.00 95.50 193 HIS A C 1
ATOM 1542 O O . HIS A 1 193 ? 31.870 -7.928 -50.510 1.00 95.50 193 HIS A O 1
ATOM 1548 N N . ASN A 1 194 ? 30.707 -8.880 -48.858 1.00 92.25 194 ASN A N 1
ATOM 1549 C CA . ASN A 1 194 ? 29.509 -8.086 -49.095 1.00 92.25 194 ASN A CA 1
ATOM 1550 C C . ASN A 1 194 ? 29.677 -6.688 -48.481 1.00 92.25 194 ASN A C 1
ATOM 1552 O O . ASN A 1 194 ? 29.740 -6.527 -47.254 1.00 92.25 194 ASN A O 1
ATOM 1556 N N . PHE A 1 195 ? 29.733 -5.674 -49.341 1.00 93.06 195 PHE A N 1
ATOM 1557 C CA . PHE A 1 195 ? 29.784 -4.273 -48.950 1.00 93.06 195 PHE A CA 1
ATOM 1558 C C . PHE A 1 195 ? 28.756 -3.441 -49.718 1.00 93.06 195 PHE A C 1
ATOM 1560 O O . PHE A 1 195 ? 28.425 -3.701 -50.873 1.00 93.06 195 PHE A O 1
ATOM 1567 N N . VAL A 1 196 ? 28.260 -2.399 -49.060 1.00 94.50 196 VAL A N 1
ATOM 1568 C CA . VAL A 1 196 ? 27.283 -1.449 -49.608 1.00 94.50 196 VAL A CA 1
ATOM 1569 C C . VAL A 1 196 ? 27.891 -0.051 -49.693 1.00 94.50 196 VAL A C 1
ATOM 1571 O O . VAL A 1 196 ? 28.953 0.205 -49.123 1.00 94.50 196 VAL A O 1
ATOM 1574 N N . SER A 1 197 ? 27.232 0.881 -50.391 1.00 94.62 197 SER A N 1
ATOM 1575 C CA . SER A 1 197 ? 27.632 2.292 -50.328 1.00 94.62 197 SER A CA 1
ATOM 1576 C C . SER A 1 197 ? 27.554 2.807 -48.890 1.00 94.62 197 SER A C 1
ATOM 1578 O O . SER A 1 197 ? 26.707 2.368 -48.107 1.00 94.62 197 SER A O 1
ATOM 1580 N N . ILE A 1 198 ? 28.431 3.750 -48.545 1.00 90.94 198 ILE A N 1
ATOM 1581 C CA . ILE A 1 198 ? 28.484 4.325 -47.198 1.00 90.94 198 ILE A CA 1
ATOM 1582 C C . ILE A 1 198 ? 27.135 4.915 -46.767 1.00 90.94 198 ILE A C 1
ATOM 1584 O O . ILE A 1 198 ? 26.738 4.713 -45.626 1.00 90.94 198 ILE A O 1
ATOM 1588 N N . ASP A 1 199 ? 26.388 5.539 -47.684 1.00 91.50 199 ASP A N 1
ATOM 1589 C CA . ASP A 1 199 ? 25.073 6.124 -47.393 1.00 91.50 199 ASP A CA 1
ATOM 1590 C C . ASP A 1 199 ? 24.034 5.055 -47.022 1.00 91.50 199 ASP A C 1
ATOM 1592 O O . ASP A 1 199 ? 23.326 5.195 -46.027 1.00 91.50 199 ASP A O 1
ATOM 1596 N N . LYS A 1 200 ? 23.994 3.934 -47.762 1.00 92.44 200 LYS A N 1
ATOM 1597 C CA . LYS A 1 200 ? 23.098 2.802 -47.458 1.00 92.44 200 LYS A CA 1
ATOM 1598 C C . LYS A 1 200 ? 23.485 2.107 -46.153 1.00 92.44 200 LYS A C 1
ATOM 1600 O O . LYS A 1 200 ? 22.614 1.689 -45.392 1.00 92.44 200 LYS A O 1
ATOM 1605 N N . GLY A 1 201 ? 24.787 1.962 -45.900 1.00 93.50 201 GLY A N 1
ATOM 1606 C CA . GLY A 1 201 ? 25.297 1.422 -44.639 1.00 93.50 201 GLY A CA 1
ATOM 1607 C C . GLY A 1 201 ? 24.940 2.317 -43.451 1.00 93.50 201 GLY A C 1
ATOM 1608 O O . GLY A 1 201 ? 24.500 1.815 -42.417 1.00 93.50 201 GLY A O 1
ATOM 1609 N N . LEU A 1 202 ? 25.068 3.637 -43.621 1.00 91.12 202 LEU A N 1
ATOM 1610 C CA . LEU A 1 202 ? 24.702 4.639 -42.626 1.00 91.12 202 LEU A CA 1
ATOM 1611 C C . LEU A 1 202 ? 23.209 4.591 -42.312 1.00 91.12 202 LEU A C 1
ATOM 1613 O O . LEU A 1 202 ? 22.863 4.501 -41.142 1.00 91.12 202 LEU A O 1
ATOM 1617 N N . GLU A 1 203 ? 22.339 4.618 -43.323 1.00 93.56 203 GLU A N 1
ATOM 1618 C CA . GLU A 1 203 ? 20.884 4.554 -43.137 1.00 93.56 203 GLU A CA 1
ATOM 1619 C C . GLU A 1 203 ? 20.476 3.307 -42.339 1.00 93.56 203 GLU A C 1
ATOM 1621 O O . GLU A 1 203 ? 19.782 3.407 -41.325 1.00 93.56 203 GLU A O 1
ATOM 1626 N N . ARG A 1 204 ? 21.004 2.139 -42.725 1.00 92.69 204 ARG A N 1
ATOM 1627 C CA . ARG A 1 204 ? 20.734 0.863 -42.051 1.00 92.69 204 ARG A CA 1
ATOM 1628 C C . ARG A 1 204 ? 21.213 0.859 -40.601 1.00 92.69 204 ARG A C 1
ATOM 1630 O O . ARG A 1 204 ? 20.441 0.550 -39.698 1.00 92.69 204 ARG A O 1
ATOM 1637 N N . LYS A 1 205 ? 22.478 1.222 -40.357 1.00 92.94 205 LYS A N 1
ATOM 1638 C CA . LYS A 1 205 ? 23.052 1.215 -39.002 1.00 92.94 205 LYS A CA 1
ATOM 1639 C C . LYS A 1 205 ? 22.476 2.300 -38.106 1.00 92.94 205 LYS A C 1
ATOM 1641 O O . LYS A 1 205 ? 22.332 2.066 -36.909 1.00 92.94 205 LYS A O 1
ATOM 1646 N N . LYS A 1 206 ? 22.106 3.448 -38.670 1.00 93.12 206 LYS A N 1
ATOM 1647 C CA . LYS A 1 206 ? 21.390 4.504 -37.957 1.00 93.12 206 LYS A CA 1
ATOM 1648 C C . LYS A 1 206 ? 20.035 3.991 -37.475 1.00 93.12 206 LYS A C 1
ATOM 1650 O O . LYS A 1 206 ? 19.793 4.047 -36.276 1.00 93.12 206 LYS A O 1
ATOM 1655 N N . SER A 1 207 ? 19.239 3.394 -38.364 1.00 94.88 207 SER A N 1
ATOM 1656 C CA . SER A 1 207 ? 17.946 2.804 -38.000 1.00 94.88 207 SER A CA 1
ATOM 1657 C C . SER A 1 207 ? 18.089 1.718 -36.921 1.00 94.88 207 SER A C 1
ATOM 1659 O O . SER A 1 207 ? 17.391 1.766 -35.912 1.00 94.88 207 SER A O 1
ATOM 1661 N N . GLU A 1 208 ? 19.060 0.801 -37.048 1.00 94.75 208 GLU A N 1
ATOM 1662 C CA . GLU A 1 208 ? 19.330 -0.220 -36.019 1.00 94.75 208 GLU A CA 1
ATOM 1663 C C . GLU A 1 208 ? 19.655 0.383 -34.635 1.00 94.75 208 GLU A C 1
ATOM 1665 O O . GLU A 1 208 ? 19.253 -0.166 -33.604 1.00 94.75 208 GLU A O 1
ATOM 1670 N N . ILE A 1 209 ? 20.420 1.481 -34.590 1.00 94.62 209 ILE A N 1
ATOM 1671 C CA . ILE A 1 209 ? 20.786 2.167 -33.341 1.00 94.62 209 ILE A CA 1
ATOM 1672 C C . ILE A 1 209 ? 19.592 2.941 -32.777 1.00 94.62 209 ILE A C 1
ATOM 1674 O O . ILE A 1 209 ? 19.366 2.881 -31.570 1.00 94.62 209 ILE A O 1
ATOM 1678 N N . GLU A 1 210 ? 18.815 3.618 -33.624 1.00 95.56 210 GLU A N 1
ATOM 1679 C CA . GLU A 1 210 ? 17.610 4.357 -33.230 1.00 95.56 210 GLU A CA 1
ATOM 1680 C C . GLU A 1 210 ? 16.576 3.421 -32.591 1.00 95.56 210 GLU A C 1
ATOM 1682 O O . GLU A 1 210 ? 16.147 3.677 -31.468 1.00 95.56 210 GLU A O 1
ATOM 1687 N N . THR A 1 211 ? 16.295 2.260 -33.192 1.00 95.69 211 THR A N 1
ATOM 1688 C CA . THR A 1 211 ? 15.399 1.254 -32.591 1.00 95.69 211 THR A CA 1
ATOM 1689 C C . THR A 1 211 ? 15.912 0.753 -31.235 1.00 95.69 211 THR A C 1
ATOM 1691 O O . THR A 1 211 ? 15.148 0.571 -30.285 1.00 95.69 211 THR A O 1
ATOM 1694 N N . LYS A 1 212 ? 17.226 0.528 -31.090 1.00 94.88 212 LYS A N 1
ATOM 1695 C CA . LYS A 1 212 ? 17.809 0.145 -29.790 1.00 94.88 212 LYS A CA 1
ATOM 1696 C C . LYS A 1 212 ? 17.689 1.270 -28.761 1.00 94.88 212 LYS A C 1
ATOM 1698 O O . LYS A 1 212 ? 17.437 0.987 -27.591 1.00 94.88 212 LYS A O 1
ATOM 1703 N N . MET A 1 213 ? 17.855 2.522 -29.178 1.00 95.75 213 MET A N 1
ATOM 1704 C CA . MET A 1 213 ? 17.712 3.694 -28.318 1.00 95.75 213 MET A CA 1
ATOM 1705 C C . MET A 1 213 ? 16.266 3.862 -27.840 1.00 95.75 213 MET A C 1
ATOM 1707 O O . MET A 1 213 ? 16.055 4.072 -26.647 1.00 95.75 213 MET A O 1
ATOM 1711 N N . GLU A 1 214 ? 15.279 3.679 -28.716 1.00 93.81 214 GLU A N 1
ATOM 1712 C CA . GLU A 1 214 ? 13.853 3.674 -28.360 1.00 93.81 214 GLU A CA 1
ATOM 1713 C C . GLU A 1 214 ? 13.532 2.613 -27.300 1.00 93.81 214 GLU A C 1
ATOM 1715 O O . GLU A 1 214 ? 12.893 2.918 -26.293 1.00 93.81 214 GLU A O 1
ATOM 1720 N N . ASN A 1 215 ? 14.056 1.392 -27.451 1.00 93.06 215 ASN A N 1
ATOM 1721 C CA . ASN A 1 215 ? 13.883 0.328 -26.455 1.00 93.06 215 ASN A CA 1
ATOM 1722 C C . ASN A 1 215 ? 14.469 0.701 -25.080 1.00 93.06 215 ASN A C 1
ATOM 1724 O O . ASN A 1 215 ? 13.862 0.428 -24.041 1.00 93.06 215 ASN A O 1
ATOM 1728 N N . VAL A 1 216 ? 15.644 1.340 -25.053 1.00 92.50 216 VAL A N 1
ATOM 1729 C CA . VAL A 1 216 ? 16.267 1.811 -23.805 1.00 92.50 216 VAL A CA 1
ATOM 1730 C C . VAL A 1 216 ? 15.462 2.956 -23.184 1.00 92.50 216 VAL A C 1
ATOM 1732 O O . VAL A 1 216 ? 15.279 2.972 -21.966 1.00 92.50 216 VAL A O 1
ATOM 1735 N N . LEU A 1 217 ? 14.936 3.879 -23.995 1.00 90.94 217 LEU A N 1
ATOM 1736 C CA . LEU A 1 217 ? 14.066 4.966 -23.532 1.00 90.94 217 LEU A CA 1
ATOM 1737 C C . LEU A 1 217 ? 12.764 4.430 -22.926 1.00 90.94 217 LEU A C 1
ATOM 1739 O O . LEU A 1 217 ? 12.381 4.862 -21.836 1.00 90.94 217 LEU A O 1
ATOM 1743 N N . ALA A 1 218 ? 12.133 3.450 -23.577 1.00 90.31 218 ALA A N 1
ATOM 1744 C CA . ALA A 1 218 ? 10.936 2.779 -23.077 1.00 90.31 218 ALA A CA 1
ATOM 1745 C C . ALA A 1 218 ? 11.203 2.067 -21.741 1.00 90.31 218 ALA A C 1
ATOM 1747 O O . ALA A 1 218 ? 10.446 2.234 -20.783 1.00 90.31 218 ALA A O 1
ATOM 1748 N N . ASN A 1 219 ? 12.324 1.344 -21.630 1.00 92.69 219 ASN A N 1
ATOM 1749 C CA . ASN A 1 219 ? 12.736 0.737 -20.364 1.00 92.69 219 ASN A CA 1
ATOM 1750 C C . ASN A 1 219 ? 12.984 1.791 -19.271 1.00 92.69 219 ASN A C 1
ATOM 1752 O O . ASN A 1 219 ? 12.589 1.596 -18.124 1.00 92.69 219 ASN A O 1
ATOM 1756 N N . GLY A 1 220 ? 13.605 2.920 -19.623 1.00 88.69 220 GLY A N 1
ATOM 1757 C CA . GLY A 1 220 ? 13.810 4.039 -18.708 1.00 88.69 220 GLY A CA 1
ATOM 1758 C C . GLY A 1 220 ? 12.500 4.644 -18.201 1.00 88.69 220 GLY A C 1
ATOM 1759 O O . GLY A 1 220 ? 12.430 5.006 -17.031 1.00 88.69 220 GLY A O 1
ATOM 1760 N N . SER A 1 221 ? 11.467 4.731 -19.046 1.00 89.75 221 SER A N 1
ATOM 1761 C CA . SER A 1 221 ? 10.125 5.151 -18.618 1.00 89.75 221 SER A CA 1
ATOM 1762 C C . SER A 1 221 ? 9.521 4.160 -17.635 1.00 89.75 221 SER A C 1
ATOM 1764 O O . SER A 1 221 ? 9.177 4.549 -16.528 1.00 89.75 221 SER A O 1
ATOM 1766 N N . ARG A 1 222 ? 9.523 2.868 -17.979 1.00 89.75 222 ARG A N 1
ATOM 1767 C CA . ARG A 1 222 ? 8.994 1.806 -17.114 1.00 89.75 222 ARG A CA 1
ATOM 1768 C C . ARG A 1 222 ? 9.622 1.815 -15.717 1.00 89.75 222 ARG A C 1
ATOM 1770 O O . ARG A 1 222 ? 8.912 1.689 -14.728 1.00 89.75 222 ARG A O 1
ATOM 1777 N N . LEU A 1 223 ? 10.943 1.989 -15.631 1.00 88.50 223 LEU A N 1
ATOM 1778 C CA . LEU A 1 223 ? 11.649 2.071 -14.347 1.00 88.50 223 LEU A CA 1
ATOM 1779 C C . LEU A 1 223 ? 11.298 3.336 -13.548 1.00 88.50 223 LEU A C 1
ATOM 1781 O O . LEU A 1 223 ? 11.328 3.301 -12.319 1.00 88.50 223 LEU A O 1
ATOM 1785 N N . ARG A 1 224 ? 10.986 4.457 -14.215 1.00 90.75 224 ARG A N 1
ATOM 1786 C CA . ARG A 1 224 ? 10.502 5.667 -13.531 1.00 90.75 224 ARG A CA 1
ATOM 1787 C C . ARG A 1 224 ? 9.107 5.448 -12.958 1.00 90.75 224 ARG A C 1
ATOM 1789 O O . ARG A 1 224 ? 8.913 5.738 -11.784 1.00 90.75 224 ARG A O 1
ATOM 1796 N N . ASP A 1 225 ? 8.206 4.862 -13.737 1.00 88.56 225 ASP A N 1
ATOM 1797 C CA . ASP A 1 225 ? 6.835 4.581 -13.303 1.00 88.56 225 ASP A CA 1
ATOM 1798 C C . ASP A 1 225 ? 6.826 3.609 -12.104 1.00 88.56 225 ASP A C 1
ATOM 1800 O O . ASP A 1 225 ? 6.139 3.830 -11.107 1.00 88.56 225 ASP A O 1
ATOM 1804 N N . GLU A 1 226 ? 7.660 2.562 -12.146 1.00 85.56 226 GLU A N 1
ATOM 1805 C CA . GLU A 1 226 ? 7.825 1.615 -11.035 1.00 85.56 226 GLU A CA 1
ATOM 1806 C C . GLU A 1 226 ? 8.403 2.287 -9.778 1.00 85.56 226 GLU A C 1
ATOM 1808 O O . GLU A 1 226 ? 7.953 2.026 -8.660 1.00 85.56 226 GLU A O 1
ATOM 1813 N N . LYS A 1 227 ? 9.364 3.204 -9.943 1.00 87.38 227 LYS A N 1
ATOM 1814 C CA . LYS A 1 227 ? 9.904 3.994 -8.830 1.00 87.38 227 LYS A CA 1
ATOM 1815 C C . LYS A 1 227 ? 8.824 4.873 -8.191 1.00 87.38 227 LYS A C 1
ATOM 1817 O O . LYS A 1 227 ? 8.721 4.896 -6.966 1.00 87.38 227 LYS A O 1
ATOM 1822 N N . GLU A 1 228 ? 8.040 5.590 -8.994 1.00 91.44 228 GLU A N 1
ATOM 1823 C CA . GLU A 1 228 ? 6.955 6.449 -8.501 1.00 91.44 228 GLU A CA 1
ATOM 1824 C C . GLU A 1 228 ? 5.901 5.636 -7.738 1.00 91.44 228 GLU A C 1
ATOM 1826 O O . GLU A 1 228 ? 5.467 6.038 -6.656 1.00 91.44 228 GLU A O 1
ATOM 1831 N N . PHE A 1 229 ? 5.564 4.443 -8.236 1.00 81.50 229 PHE A N 1
ATOM 1832 C CA . PHE A 1 229 ? 4.683 3.506 -7.544 1.00 81.50 229 PHE A CA 1
ATOM 1833 C C . PHE A 1 229 ? 5.230 3.092 -6.166 1.00 81.50 229 PHE A C 1
ATOM 1835 O O . PHE A 1 229 ? 4.516 3.177 -5.163 1.00 81.50 229 PHE A O 1
ATOM 1842 N N . LEU A 1 230 ? 6.508 2.702 -6.080 1.00 79.44 230 LEU A N 1
ATOM 1843 C CA . LEU A 1 230 ? 7.143 2.329 -4.808 1.00 79.44 230 LEU A CA 1
ATOM 1844 C C . LEU A 1 230 ? 7.205 3.505 -3.819 1.00 79.44 230 LEU A C 1
ATOM 1846 O O . LEU A 1 230 ? 7.004 3.328 -2.613 1.00 79.44 230 LEU A O 1
ATOM 1850 N N . GLU A 1 231 ? 7.448 4.724 -4.304 1.00 88.25 231 GLU A N 1
ATOM 1851 C CA . GLU A 1 231 ? 7.433 5.929 -3.471 1.00 88.25 231 GLU A CA 1
ATOM 1852 C C . GLU A 1 231 ? 6.026 6.238 -2.935 1.00 88.25 231 GLU A C 1
ATOM 1854 O O . GLU A 1 231 ? 5.879 6.558 -1.748 1.00 88.25 231 GLU A O 1
ATOM 1859 N N . ALA A 1 232 ? 4.985 6.067 -3.756 1.00 80.88 232 ALA A N 1
ATOM 1860 C CA . ALA A 1 232 ? 3.594 6.211 -3.336 1.00 80.88 232 ALA A CA 1
ATOM 1861 C C . ALA A 1 232 ? 3.200 5.167 -2.274 1.00 80.88 232 ALA A C 1
ATOM 1863 O O . ALA A 1 232 ? 2.598 5.524 -1.253 1.00 80.88 232 ALA A O 1
ATOM 1864 N N . GLN A 1 233 ? 3.603 3.902 -2.452 1.00 74.88 233 GLN A N 1
ATOM 1865 C CA . GLN A 1 233 ? 3.392 2.844 -1.457 1.00 74.88 233 GLN A CA 1
ATOM 1866 C C . GLN A 1 233 ? 4.061 3.171 -0.116 1.00 74.88 233 GLN A C 1
ATOM 1868 O O . GLN A 1 233 ? 3.429 3.047 0.938 1.00 74.88 233 GLN A O 1
ATOM 1873 N N . ARG A 1 234 ? 5.308 3.665 -0.135 1.00 79.44 234 ARG A N 1
ATOM 1874 C CA . ARG A 1 234 ? 6.018 4.100 1.081 1.00 79.44 234 ARG A CA 1
ATOM 1875 C C . ARG A 1 234 ? 5.253 5.202 1.817 1.00 79.44 234 ARG A C 1
ATOM 1877 O O . ARG A 1 234 ? 5.109 5.142 3.038 1.00 79.44 234 ARG A O 1
ATOM 1884 N N . ILE A 1 235 ? 4.755 6.205 1.089 1.00 84.94 235 ILE A N 1
ATOM 1885 C CA . ILE A 1 235 ? 3.978 7.307 1.677 1.00 84.94 235 ILE A CA 1
ATOM 1886 C C . ILE A 1 235 ? 2.682 6.784 2.306 1.00 84.94 235 ILE A C 1
ATOM 1888 O O . ILE A 1 235 ? 2.343 7.198 3.417 1.00 84.94 235 ILE A O 1
ATOM 1892 N N . ARG A 1 236 ? 1.965 5.866 1.641 1.00 77.81 236 ARG A N 1
ATOM 1893 C CA . ARG A 1 236 ? 0.741 5.270 2.201 1.00 77.81 236 ARG A CA 1
ATOM 1894 C C . ARG A 1 236 ? 1.023 4.503 3.488 1.00 77.81 236 ARG A C 1
ATOM 1896 O O . ARG A 1 236 ? 0.320 4.728 4.471 1.00 77.81 236 ARG A O 1
ATOM 1903 N N . MET A 1 237 ? 2.046 3.648 3.498 1.00 75.81 237 MET A N 1
ATOM 1904 C CA . MET A 1 237 ? 2.410 2.867 4.684 1.00 75.81 237 MET A CA 1
ATOM 1905 C C . MET A 1 237 ? 2.713 3.783 5.875 1.00 75.81 237 MET A C 1
ATOM 1907 O O . MET A 1 237 ? 2.140 3.608 6.947 1.00 75.81 237 MET A O 1
ATOM 1911 N N . ASN A 1 238 ? 3.529 4.821 5.673 1.00 80.62 238 ASN A N 1
ATOM 1912 C CA . ASN A 1 238 ? 3.842 5.779 6.735 1.00 80.62 238 ASN A CA 1
ATOM 1913 C C . ASN A 1 238 ? 2.589 6.496 7.256 1.00 80.62 238 ASN A C 1
ATOM 1915 O O . ASN A 1 238 ? 2.398 6.584 8.465 1.00 80.62 238 ASN A O 1
ATOM 1919 N N . LYS A 1 239 ? 1.692 6.947 6.368 1.00 85.00 239 LYS A N 1
ATOM 1920 C CA . LYS A 1 239 ? 0.410 7.544 6.783 1.00 85.00 239 LYS A CA 1
ATOM 1921 C C . LYS A 1 239 ? -0.451 6.568 7.588 1.00 85.00 239 LYS A C 1
ATOM 1923 O O . LYS A 1 239 ? -1.105 6.987 8.536 1.00 85.00 239 LYS A O 1
ATOM 1928 N N . SER A 1 240 ? -0.466 5.286 7.221 1.00 77.75 240 SER A N 1
ATOM 1929 C CA . SER A 1 240 ? -1.192 4.253 7.969 1.00 77.75 240 SER A CA 1
ATOM 1930 C C . SER A 1 240 ? -0.610 4.050 9.368 1.00 77.75 240 SER A C 1
ATOM 1932 O O . SER A 1 240 ? -1.366 3.914 10.327 1.00 77.75 240 SER A O 1
ATOM 1934 N N . ILE A 1 241 ? 0.720 4.056 9.492 1.00 80.00 241 ILE A N 1
ATOM 1935 C CA . ILE A 1 241 ? 1.412 3.932 10.780 1.00 80.00 241 ILE A CA 1
ATOM 1936 C C . ILE A 1 241 ? 1.098 5.129 11.681 1.00 80.00 241 ILE A C 1
ATOM 1938 O O . ILE A 1 241 ? 0.767 4.928 12.846 1.00 80.00 241 ILE A O 1
ATOM 1942 N N . GLU A 1 242 ? 1.154 6.358 11.162 1.00 88.75 242 GLU A N 1
ATOM 1943 C CA . GLU A 1 242 ? 0.847 7.551 11.965 1.00 88.75 242 GLU A CA 1
ATOM 1944 C C . GLU A 1 242 ? -0.612 7.566 12.437 1.00 88.75 242 GLU A C 1
ATOM 1946 O O . GLU A 1 242 ? -0.862 7.765 13.622 1.00 88.75 242 GLU A O 1
ATOM 1951 N N . LYS A 1 243 ? -1.572 7.211 11.572 1.00 84.38 243 LYS A N 1
ATOM 1952 C CA . LYS A 1 243 ? -2.978 7.053 11.983 1.00 84.38 243 LYS A CA 1
ATOM 1953 C C . LYS A 1 243 ? -3.155 6.008 13.087 1.00 84.38 243 LYS A C 1
ATOM 1955 O O . LYS A 1 243 ? -3.914 6.225 14.026 1.00 84.38 243 LYS A O 1
ATOM 1960 N N . ALA A 1 244 ? -2.460 4.873 12.990 1.00 80.62 244 ALA A N 1
ATOM 1961 C CA . ALA A 1 244 ? -2.515 3.842 14.024 1.00 80.62 244 ALA A CA 1
ATOM 1962 C C . ALA A 1 244 ? -1.919 4.335 15.356 1.00 80.62 244 ALA A C 1
ATOM 1964 O O . ALA A 1 244 ? -2.466 4.033 16.414 1.00 80.62 244 ALA A O 1
ATOM 1965 N N . LYS A 1 245 ? -0.837 5.126 15.322 1.00 88.00 245 LYS A N 1
ATOM 1966 C CA . LYS A 1 245 ? -0.265 5.752 16.527 1.00 88.00 245 LYS A CA 1
ATOM 1967 C C . LYS A 1 245 ? -1.232 6.741 17.175 1.00 88.00 245 LYS A C 1
ATOM 1969 O O . LYS A 1 245 ? -1.409 6.695 18.390 1.00 88.00 245 LYS A O 1
ATOM 1974 N N . GLU A 1 246 ? -1.854 7.608 16.377 1.00 90.81 246 GLU A N 1
ATOM 1975 C CA . GLU A 1 246 ? -2.858 8.568 16.850 1.00 90.81 246 GLU A CA 1
ATOM 1976 C C . GLU A 1 246 ? -4.034 7.850 17.519 1.00 90.81 246 GLU A C 1
ATOM 1978 O O . GLU A 1 246 ? -4.472 8.252 18.594 1.00 90.81 246 GLU A O 1
ATOM 1983 N N . GLU A 1 247 ? -4.500 6.747 16.932 1.00 86.12 247 GLU A N 1
ATOM 1984 C CA . GLU A 1 247 ? -5.598 5.951 17.478 1.00 86.12 247 GLU A CA 1
ATOM 1985 C C . GLU A 1 247 ? -5.236 5.282 18.811 1.00 86.12 247 GLU A C 1
ATOM 1987 O O . GLU A 1 247 ? -6.009 5.351 19.770 1.00 86.12 247 GLU A O 1
ATOM 1992 N N . VAL A 1 248 ? -4.036 4.696 18.910 1.00 84.75 248 VAL A N 1
ATOM 1993 C CA . VAL A 1 248 ? -3.517 4.140 20.171 1.00 84.75 248 VAL A CA 1
ATOM 1994 C C . VAL A 1 248 ? -3.454 5.221 21.250 1.00 84.75 248 VAL A C 1
ATOM 1996 O O . VAL A 1 248 ? -3.924 5.002 22.368 1.00 84.75 248 VAL A O 1
ATOM 1999 N N . HIS A 1 249 ? -2.925 6.403 20.919 1.00 88.38 249 HIS A N 1
ATOM 2000 C CA . HIS A 1 249 ? -2.852 7.521 21.857 1.00 88.38 249 HIS A CA 1
ATOM 2001 C C . HIS A 1 249 ? -4.248 7.986 22.296 1.00 88.38 249 HIS A C 1
ATOM 2003 O O . HIS A 1 249 ? -4.511 8.121 23.489 1.00 88.38 249 HIS A O 1
ATOM 2009 N N . ARG A 1 250 ? -5.180 8.143 21.351 1.00 89.25 250 ARG A N 1
ATOM 2010 C CA . ARG A 1 250 ? -6.561 8.566 21.614 1.00 89.25 250 ARG A CA 1
ATOM 2011 C C . ARG A 1 250 ? -7.296 7.615 22.563 1.00 89.25 250 ARG A C 1
ATOM 2013 O O . ARG A 1 250 ? -8.023 8.074 23.444 1.00 89.25 250 ARG A O 1
ATOM 2020 N N . ILE A 1 251 ? -7.132 6.301 22.390 1.00 83.44 251 ILE A N 1
ATOM 2021 C CA . ILE A 1 251 ? -7.745 5.293 23.271 1.00 83.44 251 ILE A CA 1
ATOM 2022 C C . ILE A 1 251 ? -7.118 5.343 24.669 1.00 83.44 251 ILE A C 1
ATOM 2024 O O . ILE A 1 251 ? -7.849 5.308 25.660 1.00 83.44 251 ILE A O 1
ATOM 2028 N N . ALA A 1 252 ? -5.791 5.473 24.761 1.00 79.38 252 ALA A N 1
ATOM 2029 C CA . ALA A 1 252 ? -5.100 5.600 26.041 1.00 79.38 252 ALA A CA 1
ATOM 2030 C C . ALA A 1 252 ? -5.585 6.830 26.829 1.00 79.38 252 ALA A C 1
ATOM 2032 O O . ALA A 1 252 ? -5.970 6.694 27.991 1.00 79.38 252 ALA A O 1
ATOM 2033 N N . GLU A 1 253 ? -5.662 7.997 26.183 1.00 88.25 253 GLU A N 1
ATOM 2034 C CA . GLU A 1 253 ? -6.186 9.231 26.786 1.00 88.25 253 GLU A CA 1
ATOM 2035 C C . GLU A 1 253 ? -7.639 9.080 27.245 1.00 88.25 253 GLU A C 1
ATOM 2037 O O . GLU A 1 253 ? -7.991 9.468 28.359 1.00 88.25 253 GLU A O 1
ATOM 2042 N N . ARG A 1 254 ? -8.493 8.442 26.435 1.00 83.69 254 ARG A N 1
ATOM 2043 C CA . ARG A 1 254 ? -9.891 8.183 26.807 1.00 83.69 254 ARG A CA 1
ATOM 2044 C C . ARG A 1 254 ? -10.002 7.304 28.056 1.00 83.69 254 ARG A C 1
ATOM 2046 O O . ARG A 1 254 ? -10.832 7.583 28.920 1.00 83.69 254 ARG A O 1
ATOM 2053 N N . ASN A 1 255 ? -9.179 6.263 28.163 1.00 81.62 255 ASN A N 1
ATOM 2054 C CA . ASN A 1 255 ? -9.171 5.375 29.326 1.00 81.62 255 ASN A CA 1
ATOM 2055 C C . ASN A 1 255 ? -8.646 6.089 30.577 1.00 81.62 255 ASN A C 1
ATOM 2057 O O . ASN A 1 255 ? -9.242 5.961 31.645 1.00 81.62 255 ASN A O 1
ATOM 2061 N N . MET A 1 256 ? -7.581 6.887 30.447 1.00 85.75 256 MET A N 1
ATOM 2062 C CA . MET A 1 256 ? -7.090 7.723 31.547 1.00 85.75 256 MET A CA 1
ATOM 2063 C C . MET A 1 256 ? -8.160 8.711 32.013 1.00 85.75 256 MET A C 1
ATOM 2065 O O . MET A 1 256 ? -8.389 8.831 33.214 1.00 85.75 256 MET A O 1
ATOM 2069 N N . ALA A 1 257 ? -8.870 9.358 31.086 1.00 84.25 257 ALA A N 1
ATOM 2070 C CA . ALA A 1 257 ? -9.965 10.265 31.413 1.00 84.25 257 ALA A CA 1
ATOM 2071 C C . ALA A 1 257 ? -11.100 9.557 32.167 1.00 84.25 257 ALA A C 1
ATOM 2073 O O . ALA A 1 257 ? -11.603 10.102 33.145 1.00 84.25 257 ALA A O 1
ATOM 2074 N N . LEU A 1 258 ? -11.467 8.332 31.773 1.00 82.62 258 LEU A N 1
ATOM 2075 C CA . LEU A 1 258 ? -12.495 7.546 32.463 1.00 82.62 258 LEU A CA 1
ATOM 2076 C C . LEU A 1 258 ? -12.077 7.195 33.902 1.00 82.62 258 LEU A C 1
ATOM 2078 O O . LEU A 1 258 ? -12.878 7.326 34.827 1.00 82.62 258 LEU A O 1
ATOM 2082 N N . ILE A 1 259 ? -10.813 6.807 34.101 1.00 82.69 259 ILE A N 1
ATOM 2083 C CA . ILE A 1 259 ? -10.253 6.535 35.433 1.00 82.69 259 ILE A CA 1
ATOM 2084 C C . ILE A 1 259 ? -10.273 7.806 36.291 1.00 82.69 259 ILE A C 1
ATOM 2086 O O . ILE A 1 259 ? -10.738 7.767 37.429 1.00 82.69 259 ILE A O 1
ATOM 2090 N N . ARG A 1 260 ? -9.829 8.943 35.740 1.00 87.38 260 ARG A N 1
ATOM 2091 C CA . ARG A 1 260 ? -9.838 10.237 36.440 1.00 87.38 260 ARG A CA 1
ATOM 2092 C C . ARG A 1 260 ? -11.250 10.713 36.768 1.00 87.38 260 ARG A C 1
ATOM 2094 O O . ARG A 1 260 ? -11.486 11.202 37.863 1.00 87.38 260 ARG A O 1
ATOM 2101 N N . GLN A 1 261 ? -12.204 10.527 35.860 1.00 82.75 261 GLN A N 1
ATOM 2102 C CA . GLN A 1 261 ? -13.603 10.866 36.106 1.00 82.75 261 GLN A CA 1
ATOM 2103 C C . GLN A 1 261 ? -14.193 10.022 37.241 1.00 82.75 261 GLN A C 1
ATOM 2105 O O . GLN A 1 261 ? -14.916 10.550 38.086 1.00 82.75 261 GLN A O 1
ATOM 2110 N N . HIS A 1 262 ? -13.874 8.726 37.282 1.00 80.94 262 HIS A N 1
ATOM 2111 C CA . HIS A 1 262 ? -14.298 7.854 38.374 1.00 80.94 262 HIS A CA 1
ATOM 2112 C C . HIS A 1 262 ? -13.678 8.282 39.713 1.00 80.94 262 HIS A C 1
ATOM 2114 O O . HIS A 1 262 ? -14.401 8.404 40.700 1.00 80.94 262 HIS A O 1
ATOM 2120 N N . GLU A 1 263 ? -12.375 8.586 39.729 1.00 84.31 263 GLU A N 1
ATOM 2121 C CA . GLU A 1 263 ? -11.667 9.132 40.895 1.00 84.31 263 GLU A CA 1
ATOM 2122 C C . GLU A 1 263 ? -12.351 10.404 41.419 1.00 84.31 263 GLU A C 1
ATOM 2124 O O . GLU A 1 263 ? -12.707 10.465 42.598 1.00 84.31 263 GLU A O 1
ATOM 2129 N N . SER A 1 264 ? -12.603 11.391 40.551 1.00 86.81 264 SER A N 1
ATOM 2130 C CA . SER A 1 264 ? -13.288 12.634 40.926 1.00 86.81 264 SER A CA 1
ATOM 2131 C C . SER A 1 264 ? -14.698 12.375 41.456 1.00 86.81 264 SER A C 1
ATOM 2133 O O . SER A 1 264 ? -15.054 12.895 42.508 1.00 86.81 264 SER A O 1
ATOM 2135 N N . SER A 1 265 ? -15.484 11.526 40.786 1.00 83.44 265 SER A N 1
ATOM 2136 C CA . SER A 1 265 ? -16.862 11.225 41.190 1.00 83.44 265 SER A CA 1
ATOM 2137 C C . SER A 1 265 ? -16.943 10.563 42.567 1.00 83.44 265 SER A C 1
ATOM 2139 O O . SER A 1 265 ? -17.795 10.937 43.372 1.00 83.44 265 SER A O 1
ATOM 2141 N N . VAL A 1 266 ? -16.089 9.571 42.842 1.00 79.62 266 VAL A N 1
ATOM 2142 C CA . VAL A 1 266 ? -16.081 8.874 44.139 1.00 79.62 266 VAL A CA 1
ATOM 2143 C C . VAL A 1 266 ? -15.568 9.812 45.232 1.00 79.62 266 VAL A C 1
ATOM 2145 O O . VAL A 1 266 ? -16.143 9.857 46.317 1.00 79.62 266 VAL A O 1
ATOM 2148 N N . THR A 1 267 ? -14.545 10.619 44.941 1.00 80.62 267 THR A N 1
ATOM 2149 C CA . THR A 1 267 ? -13.999 11.596 45.897 1.00 80.62 267 THR A CA 1
ATOM 2150 C C . THR A 1 267 ? -15.022 12.678 46.244 1.00 80.62 267 THR A C 1
ATOM 2152 O O . THR A 1 267 ? -15.205 12.989 47.418 1.00 80.62 267 THR A O 1
ATOM 2155 N N . GLU A 1 268 ? -15.752 13.209 45.260 1.00 86.88 268 GLU A N 1
ATOM 2156 C CA . GLU A 1 268 ? -16.848 14.152 45.508 1.00 86.88 268 GLU A CA 1
ATOM 2157 C C . GLU A 1 268 ? -17.953 13.536 46.367 1.00 86.88 268 GLU A C 1
ATOM 2159 O O . GLU A 1 268 ? -18.477 14.199 47.259 1.00 86.88 268 GLU A O 1
ATOM 2164 N N . GLN A 1 269 ? -18.310 12.271 46.129 1.00 78.69 269 GLN A N 1
ATOM 2165 C CA . GLN A 1 269 ? -19.311 11.583 46.940 1.00 78.69 269 GLN A CA 1
ATOM 2166 C C . GLN A 1 269 ? -18.853 11.435 48.399 1.00 78.69 269 GLN A C 1
ATOM 2168 O O . GLN A 1 269 ? -19.654 11.660 49.307 1.00 78.69 269 GLN A O 1
ATOM 2173 N N . LEU A 1 270 ? -17.574 11.113 48.624 1.00 78.19 270 LEU A N 1
ATOM 2174 C CA . LEU A 1 270 ? -16.979 11.038 49.961 1.00 78.19 270 LEU A CA 1
ATOM 2175 C C . LEU A 1 270 ? -16.994 12.397 50.670 1.00 78.19 270 LEU A C 1
ATOM 2177 O O . LEU A 1 270 ? -17.378 12.467 51.835 1.00 78.19 270 LEU A O 1
ATOM 2181 N N . ILE A 1 271 ? -16.628 13.475 49.967 1.00 85.38 271 ILE A N 1
ATOM 2182 C CA . ILE A 1 271 ? -16.659 14.838 50.517 1.00 85.38 271 ILE A CA 1
ATOM 2183 C C . ILE A 1 271 ? -18.094 15.229 50.886 1.00 85.38 271 ILE A C 1
ATOM 2185 O O . ILE A 1 271 ? -18.333 15.652 52.008 1.00 85.38 271 ILE A O 1
ATOM 2189 N N . ARG A 1 272 ? -19.077 14.990 50.007 1.00 83.88 272 ARG A N 1
ATOM 2190 C CA . ARG A 1 272 ? -20.489 15.293 50.308 1.00 83.88 272 ARG A CA 1
ATOM 2191 C C . ARG A 1 272 ? -21.002 14.528 51.527 1.00 83.88 272 ARG A C 1
ATOM 2193 O O . ARG A 1 272 ? -21.715 15.099 52.343 1.00 83.88 272 ARG A O 1
ATOM 2200 N N . GLN A 1 273 ? -20.655 13.246 51.658 1.00 75.75 273 GLN A N 1
ATOM 2201 C CA . GLN A 1 273 ? -21.026 12.457 52.838 1.00 75.75 273 GLN A CA 1
ATOM 2202 C C . GLN A 1 273 ? -20.379 13.005 54.113 1.00 75.75 273 GLN A C 1
ATOM 2204 O O . GLN A 1 273 ? -21.045 13.080 55.145 1.00 75.75 273 GLN A O 1
ATOM 2209 N N . LYS A 1 274 ? -19.109 13.420 54.032 1.00 79.12 274 LYS A N 1
ATOM 2210 C CA . LYS A 1 274 ? -18.399 14.068 55.134 1.00 79.12 274 LYS A CA 1
ATOM 2211 C C . LYS A 1 274 ? -19.081 15.379 55.543 1.00 79.12 274 LYS A C 1
ATOM 2213 O O . LYS A 1 274 ? -19.356 15.549 56.724 1.00 79.12 274 LYS A O 1
ATOM 2218 N N . ASP A 1 275 ? -19.388 16.263 54.596 1.00 85.94 275 ASP A N 1
ATOM 2219 C CA . ASP A 1 275 ? -19.972 17.583 54.875 1.00 85.94 275 ASP A CA 1
ATOM 2220 C C . ASP A 1 275 ? -21.362 17.472 55.526 1.00 85.94 275 ASP A C 1
ATOM 2222 O O . ASP A 1 275 ? -21.683 18.204 56.466 1.00 85.94 275 ASP A O 1
ATOM 2226 N N . VAL A 1 276 ? -22.185 16.523 55.060 1.00 80.19 276 VAL A N 1
ATOM 2227 C CA . VAL A 1 276 ? -23.495 16.226 55.667 1.00 80.19 276 VAL A CA 1
ATOM 2228 C C . VAL A 1 276 ? -23.321 15.750 57.109 1.00 80.19 276 VAL A C 1
ATOM 2230 O O . VAL A 1 276 ? -23.980 16.275 58.005 1.00 80.19 276 VAL A O 1
ATOM 2233 N N . PHE A 1 277 ? -22.398 14.813 57.350 1.00 77.12 277 PHE A N 1
ATOM 2234 C CA . PHE A 1 277 ? -22.113 14.315 58.695 1.00 77.12 277 PHE A CA 1
ATOM 2235 C C . PHE A 1 277 ? -21.569 15.412 59.622 1.00 77.12 277 PHE A C 1
ATOM 2237 O O . PHE A 1 277 ? -22.047 15.539 60.747 1.00 77.12 277 PHE A O 1
ATOM 2244 N N . GLU A 1 278 ? -20.608 16.225 59.168 1.00 81.12 278 GLU A N 1
ATOM 2245 C CA . GLU A 1 278 ? -20.062 17.342 59.953 1.00 81.12 278 GLU A CA 1
ATOM 2246 C C . GLU A 1 278 ? -21.161 18.346 60.318 1.00 81.12 278 GLU A C 1
ATOM 2248 O O . GLU A 1 278 ? -21.234 18.771 61.468 1.00 81.12 278 GLU A O 1
ATOM 2253 N N . THR A 1 279 ? -22.074 18.655 59.392 1.00 84.69 279 THR A N 1
ATOM 2254 C CA . THR A 1 279 ? -23.205 19.557 59.656 1.00 84.69 279 THR A CA 1
ATOM 2255 C C . THR A 1 279 ? -24.147 18.995 60.728 1.00 84.69 279 THR A C 1
ATOM 2257 O O . THR A 1 279 ? -24.516 19.698 61.671 1.00 84.69 279 THR A O 1
ATOM 2260 N N . GLU A 1 280 ? -24.534 17.720 60.622 1.00 79.25 280 GLU A N 1
ATOM 2261 C CA . GLU A 1 280 ? -25.394 17.052 61.611 1.00 79.25 280 GLU A CA 1
ATOM 2262 C C . GLU A 1 280 ? -24.726 16.944 62.989 1.00 79.25 280 GLU A C 1
ATOM 2264 O O . GLU A 1 280 ? -25.365 17.178 64.024 1.00 79.25 280 GLU A O 1
ATOM 2269 N N . PHE A 1 281 ? -23.432 16.622 63.005 1.00 78.94 281 PHE A N 1
ATOM 2270 C CA . PHE A 1 281 ? -22.628 16.548 64.216 1.00 78.94 281 PHE A CA 1
ATOM 2271 C C . PHE A 1 281 ? -22.526 17.918 64.896 1.00 78.94 281 PHE A C 1
ATOM 2273 O O . PHE A 1 281 ? -22.860 18.032 66.075 1.00 78.94 281 PHE A O 1
ATOM 2280 N N . SER A 1 282 ? -22.159 18.970 64.155 1.00 86.19 282 SER A N 1
ATOM 2281 C CA . SER A 1 282 ? -22.081 20.341 64.672 1.00 86.19 282 SER A CA 1
ATOM 2282 C C . SER A 1 282 ? -23.415 20.828 65.233 1.00 86.19 282 SER A C 1
ATOM 2284 O O . SER A 1 282 ? -23.431 21.407 66.315 1.00 86.19 282 SER A O 1
ATOM 2286 N N . ASN A 1 283 ? -24.540 20.539 64.570 1.00 84.25 283 ASN A N 1
ATOM 2287 C CA . ASN A 1 283 ? -25.870 20.897 65.078 1.00 84.25 283 ASN A CA 1
ATOM 2288 C C . ASN A 1 283 ? -26.202 20.182 66.395 1.00 84.25 283 ASN A C 1
ATOM 2290 O O . ASN A 1 283 ? -26.845 20.754 67.274 1.00 84.25 283 ASN A O 1
ATOM 2294 N N . THR A 1 284 ? -25.777 18.925 66.540 1.00 80.44 284 THR A N 1
ATOM 2295 C CA . THR A 1 284 ? -26.004 18.153 67.767 1.00 80.44 284 THR A CA 1
ATOM 2296 C C . THR A 1 284 ? -25.151 18.694 68.912 1.00 80.44 284 THR A C 1
ATOM 2298 O O . THR A 1 284 ? -25.683 18.904 69.998 1.00 80.44 284 THR A O 1
ATOM 2301 N N . VAL A 1 285 ? -23.868 18.981 68.659 1.00 84.12 285 VAL A N 1
ATOM 2302 C CA . VAL A 1 285 ? -22.965 19.604 69.640 1.00 84.12 285 VAL A CA 1
ATOM 2303 C C . VAL A 1 285 ? -23.498 20.970 70.071 1.00 84.12 285 VAL A C 1
ATOM 2305 O O . VAL A 1 285 ? -23.656 21.199 71.264 1.00 84.12 285 VAL A O 1
ATOM 2308 N N . PHE A 1 286 ? -23.898 21.822 69.123 1.00 88.44 286 PHE A N 1
ATOM 2309 C CA . PHE A 1 286 ? -24.449 23.147 69.417 1.00 88.44 286 PHE A CA 1
ATOM 2310 C C . PHE A 1 286 ? -25.673 23.084 70.347 1.00 88.44 286 PHE A C 1
ATOM 2312 O O . PHE A 1 286 ? -25.747 23.817 71.327 1.00 88.44 286 PHE A O 1
ATOM 2319 N N . ARG A 1 287 ? -26.602 22.146 70.109 1.00 84.19 287 ARG A N 1
ATOM 2320 C CA . ARG A 1 287 ? -27.768 21.939 70.992 1.00 84.19 287 ARG A CA 1
ATOM 2321 C C . ARG A 1 287 ? -27.385 21.478 72.400 1.00 84.19 287 ARG A C 1
ATOM 2323 O O . ARG A 1 287 ? -28.128 21.731 73.348 1.00 84.19 287 ARG A O 1
ATOM 2330 N N . MET A 1 288 ? -26.288 20.733 72.534 1.00 83.06 288 MET A N 1
ATOM 2331 C CA . MET A 1 288 ? -25.772 20.331 73.843 1.00 83.06 288 MET A CA 1
ATOM 2332 C C . MET A 1 288 ? -25.149 21.527 74.561 1.00 83.06 288 MET A C 1
ATOM 2334 O O . MET A 1 288 ? -25.441 21.712 75.739 1.00 83.06 288 MET A O 1
ATOM 2338 N N . ASP A 1 289 ? -24.383 22.356 73.851 1.00 88.88 289 ASP A N 1
ATOM 2339 C CA . ASP A 1 289 ? -23.786 23.578 74.396 1.00 88.88 289 ASP A CA 1
ATOM 2340 C C . ASP A 1 289 ? -24.858 24.574 74.873 1.00 88.88 289 ASP A C 1
ATOM 2342 O O . ASP A 1 289 ? -24.749 25.089 75.983 1.00 88.88 289 ASP A O 1
ATOM 2346 N N . GLU A 1 290 ? -25.942 24.786 74.110 1.00 89.50 290 GLU A N 1
ATOM 2347 C CA . GLU A 1 290 ? -27.072 25.634 74.538 1.00 89.50 290 GLU A CA 1
ATOM 2348 C C . GLU A 1 290 ? -27.682 25.145 75.859 1.00 89.50 290 GLU A C 1
ATOM 2350 O O . GLU A 1 290 ? -27.888 25.921 76.793 1.00 89.50 290 GLU A O 1
ATOM 2355 N N . LYS A 1 291 ? -27.934 23.835 75.969 1.00 86.44 291 LYS A N 1
ATOM 2356 C CA . LYS A 1 291 ? -28.537 23.257 77.174 1.00 86.44 291 LYS A CA 1
ATOM 2357 C C . LYS A 1 291 ? -27.583 23.273 78.370 1.00 86.44 291 LYS A C 1
ATOM 2359 O O . LYS A 1 291 ? -28.040 23.457 79.497 1.00 86.44 291 LYS A O 1
ATOM 2364 N N . LEU A 1 292 ? -26.283 23.083 78.143 1.00 88.69 292 LEU A N 1
ATOM 2365 C CA . LEU A 1 292 ? -25.265 23.230 79.183 1.00 88.69 292 LEU A CA 1
ATOM 2366 C C . LEU A 1 292 ? -25.219 24.670 79.696 1.00 88.69 292 LEU A C 1
ATOM 2368 O O . LEU A 1 292 ? -25.301 24.863 80.906 1.00 88.69 292 LEU A O 1
ATOM 2372 N N . ALA A 1 293 ? -25.206 25.663 78.804 1.00 91.69 293 ALA A N 1
ATOM 2373 C CA . ALA A 1 293 ? -25.211 27.074 79.182 1.00 91.69 293 ALA A CA 1
ATOM 2374 C C . ALA A 1 293 ? -26.455 27.460 80.007 1.00 91.69 293 ALA A C 1
ATOM 2376 O O . ALA A 1 293 ? -26.342 28.190 80.994 1.00 91.69 293 ALA A O 1
ATOM 2377 N N . GLU A 1 294 ? -27.641 26.940 79.659 1.00 89.88 294 GLU A N 1
ATOM 2378 C CA . GLU A 1 294 ? -28.861 27.142 80.458 1.00 89.88 294 GLU A CA 1
ATOM 2379 C C . GLU A 1 294 ? -28.745 26.568 81.880 1.00 89.88 294 GLU A C 1
ATOM 2381 O O . GLU A 1 294 ? -29.191 27.202 82.841 1.00 89.88 294 GLU A O 1
ATOM 2386 N N . ILE A 1 295 ? -28.162 25.372 82.020 1.00 90.00 295 ILE A N 1
ATOM 2387 C CA . ILE A 1 295 ? -27.953 24.724 83.321 1.00 90.00 295 ILE A CA 1
ATOM 2388 C C . ILE A 1 295 ? -26.923 25.502 84.140 1.00 90.00 295 ILE A C 1
ATOM 2390 O O . ILE A 1 295 ? -27.183 25.817 85.300 1.00 90.00 295 ILE A O 1
ATOM 2394 N N . GLU A 1 296 ? -25.776 25.829 83.545 1.00 92.50 296 GLU A N 1
ATOM 2395 C CA . GLU A 1 296 ? -24.689 26.557 84.203 1.00 92.50 296 GLU A CA 1
ATOM 2396 C C . GLU A 1 296 ? -25.157 27.922 84.711 1.00 92.50 296 GLU A C 1
ATOM 2398 O O . GLU A 1 296 ? -24.953 28.230 85.883 1.00 92.50 296 GLU A O 1
ATOM 2403 N N . SER A 1 297 ? -25.877 28.691 83.888 1.00 92.75 297 SER A N 1
ATOM 2404 C CA . SER A 1 297 ? -26.430 29.989 84.291 1.00 92.75 297 SER A CA 1
ATOM 2405 C C . SER A 1 297 ? -27.443 29.866 85.436 1.00 92.75 297 SER A C 1
ATOM 2407 O O . SER A 1 297 ? -27.421 30.663 86.378 1.00 92.75 297 SER A O 1
ATOM 2409 N N . GLY A 1 298 ? -28.315 28.851 85.398 1.00 90.19 298 GLY A N 1
ATOM 2410 C CA . GLY A 1 298 ? -29.269 28.595 86.479 1.00 90.19 298 GLY A CA 1
ATOM 2411 C C . GLY A 1 298 ? -28.582 28.237 87.802 1.00 90.19 298 GLY A C 1
ATOM 2412 O O . GLY A 1 298 ? -28.994 28.707 88.866 1.00 90.19 298 GLY A O 1
ATOM 2413 N N . LEU A 1 299 ? -27.519 27.430 87.740 1.00 91.06 299 LEU A N 1
ATOM 2414 C CA . LEU A 1 299 ? -26.718 27.061 88.906 1.00 91.06 299 LEU A CA 1
ATOM 2415 C C . LEU A 1 299 ? -25.922 28.250 89.456 1.00 91.06 299 LEU A C 1
ATOM 2417 O O . LEU A 1 299 ? -25.889 28.428 90.672 1.00 91.06 299 LEU A O 1
ATOM 2421 N N . GLU A 1 300 ? -25.324 29.070 88.589 1.00 92.81 300 GLU A N 1
ATOM 2422 C CA . GLU A 1 300 ? -24.585 30.279 88.972 1.00 92.81 300 GLU A CA 1
ATOM 2423 C C . GLU A 1 300 ? -25.488 31.256 89.732 1.00 92.81 300 GLU A C 1
ATOM 2425 O O . GLU A 1 300 ? -25.170 31.643 90.856 1.00 92.81 300 GLU A O 1
ATOM 2430 N N . PHE A 1 301 ? -26.670 31.560 89.186 1.00 92.12 301 PHE A N 1
ATOM 2431 C CA . PHE A 1 301 ? -27.640 32.445 89.832 1.00 92.12 301 PHE A CA 1
ATOM 2432 C C . PHE A 1 301 ? -28.064 31.945 91.223 1.00 92.12 301 PHE A C 1
ATOM 2434 O O . PHE A 1 301 ? -28.122 32.720 92.181 1.00 92.12 301 PHE A O 1
ATOM 2441 N N . CYS A 1 302 ? -28.341 30.645 91.363 1.00 88.50 302 CYS A N 1
ATOM 2442 C CA . CYS A 1 302 ? -28.709 30.066 92.654 1.00 88.50 302 CYS A CA 1
ATOM 2443 C C . CYS A 1 302 ? -27.542 30.094 93.650 1.00 88.50 302 CYS A C 1
ATOM 2445 O O . CYS A 1 302 ? -27.733 30.457 94.813 1.00 88.50 302 CYS A O 1
ATOM 2447 N N . ASN A 1 303 ? -26.331 29.763 93.198 1.00 90.62 303 ASN A N 1
ATOM 2448 C CA . ASN A 1 303 ? -25.129 29.801 94.022 1.00 90.62 303 ASN A CA 1
ATOM 2449 C C . ASN A 1 303 ? -24.848 31.222 94.541 1.00 90.62 303 ASN A C 1
ATOM 2451 O O . ASN A 1 303 ? -24.585 31.387 95.730 1.00 90.62 303 ASN A O 1
ATOM 2455 N N . ASP A 1 304 ? -24.993 32.247 93.700 1.00 91.81 304 ASP A N 1
ATOM 2456 C CA . ASP A 1 304 ? -24.836 33.652 94.093 1.00 91.81 304 ASP A CA 1
ATOM 2457 C C . ASP A 1 304 ? -25.834 34.077 95.180 1.00 91.81 304 ASP A C 1
ATOM 2459 O O . ASP A 1 304 ? -25.458 34.745 96.148 1.00 91.81 304 ASP A O 1
ATOM 2463 N N . ILE A 1 305 ? -27.106 33.684 95.051 1.00 90.94 305 ILE A N 1
ATOM 2464 C CA . ILE A 1 305 ? -28.146 33.991 96.045 1.00 90.94 305 ILE A CA 1
ATOM 2465 C C . ILE A 1 305 ? -27.861 33.285 97.374 1.00 90.94 305 ILE A C 1
ATOM 2467 O O . ILE A 1 305 ? -27.931 33.910 98.436 1.00 90.94 305 ILE A O 1
ATOM 2471 N N . LEU A 1 306 ? -27.502 31.999 97.332 1.00 89.06 306 LEU A N 1
ATOM 2472 C CA . LEU A 1 306 ? -27.189 31.224 98.533 1.00 89.06 306 LEU A CA 1
ATOM 2473 C C . LEU A 1 306 ? -25.941 31.759 99.250 1.00 89.06 306 LEU A C 1
ATOM 2475 O O . LEU A 1 306 ? -25.931 31.836 100.479 1.00 89.06 306 LEU A O 1
ATOM 2479 N N . GLN A 1 307 ? -24.917 32.195 98.510 1.00 92.75 307 GLN A N 1
ATOM 2480 C CA . GLN A 1 307 ? -23.698 32.778 99.084 1.00 92.75 307 GLN A CA 1
ATOM 2481 C C . GLN A 1 307 ? -23.947 34.084 99.844 1.00 92.75 307 GLN A C 1
ATOM 2483 O O . GLN A 1 307 ? -23.278 34.346 100.845 1.00 92.75 307 GLN A O 1
ATOM 2488 N N . ARG A 1 308 ? -24.920 34.898 99.414 1.00 91.56 308 ARG A N 1
ATOM 2489 C CA . ARG A 1 308 ? -25.307 36.132 100.124 1.00 91.56 308 ARG A CA 1
ATOM 2490 C C . ARG A 1 308 ? -25.981 35.856 101.472 1.00 91.56 308 ARG A C 1
ATOM 2492 O O . ARG A 1 308 ? -26.012 36.750 102.315 1.00 91.56 308 ARG A O 1
ATOM 2499 N N . ASN A 1 309 ? -26.488 34.634 101.685 1.00 87.31 309 ASN A N 1
ATOM 2500 C CA . ASN A 1 309 ? -27.087 34.146 102.932 1.00 87.31 309 ASN A CA 1
ATOM 2501 C C . ASN A 1 309 ? -28.212 35.052 103.485 1.00 87.31 309 ASN A C 1
ATOM 2503 O O . ASN A 1 309 ? -28.265 35.366 104.677 1.00 87.31 309 ASN A O 1
ATOM 2507 N N . ASN A 1 310 ? -29.108 35.498 102.600 1.00 90.81 310 ASN A N 1
ATOM 2508 C CA . ASN A 1 310 ? -30.198 36.427 102.901 1.00 90.81 310 ASN A CA 1
ATOM 2509 C C . ASN A 1 310 ? -31.565 35.725 102.804 1.00 90.81 310 ASN A C 1
ATOM 2511 O O . ASN A 1 310 ? -32.098 35.526 101.714 1.00 90.81 310 ASN A O 1
ATOM 2515 N N . LEU A 1 311 ? -32.143 35.349 103.949 1.00 86.56 311 LEU A N 1
ATOM 2516 C CA . LEU A 1 311 ? -33.339 34.498 104.003 1.00 86.56 311 LEU A CA 1
ATOM 2517 C C . LEU A 1 311 ? -34.573 35.094 103.282 1.00 86.56 311 LEU A C 1
ATOM 2519 O O . LEU A 1 311 ? -35.188 34.364 102.510 1.00 86.56 311 LEU A O 1
ATOM 2523 N N . PRO A 1 312 ? -34.936 36.385 103.440 1.00 90.06 312 PRO A N 1
ATOM 2524 C CA . PRO A 1 312 ? -36.017 36.986 102.652 1.00 90.06 312 PRO A CA 1
ATOM 2525 C C . PRO A 1 312 ? -35.815 36.939 101.128 1.00 90.06 312 PRO A C 1
ATOM 2527 O O . PRO A 1 312 ? -36.780 36.732 100.401 1.00 90.06 312 PRO A O 1
ATOM 2530 N N . GLU A 1 313 ? -34.585 37.131 100.638 1.00 88.62 313 GLU A N 1
ATOM 2531 C CA . GLU A 1 313 ? -34.254 37.073 99.202 1.00 88.62 313 GLU A CA 1
ATOM 2532 C C . GLU A 1 313 ? -34.387 35.644 98.667 1.00 88.62 313 GLU A C 1
ATOM 2534 O O . GLU A 1 313 ? -34.970 35.449 97.604 1.00 88.62 313 GLU A O 1
ATOM 2539 N N . ILE A 1 314 ? -33.937 34.654 99.448 1.00 90.81 314 ILE A N 1
ATOM 2540 C CA . ILE A 1 314 ? -34.067 33.225 99.134 1.00 90.81 314 ILE A CA 1
ATOM 2541 C C . ILE A 1 314 ? -35.545 32.820 99.054 1.00 90.81 314 ILE A C 1
ATOM 2543 O O . ILE A 1 314 ? -35.973 32.285 98.036 1.00 90.81 314 ILE A O 1
ATOM 2547 N N . LEU A 1 315 ? -36.340 33.128 100.086 1.00 87.94 315 LEU A N 1
ATOM 2548 C CA . LEU A 1 315 ? -37.763 32.762 100.139 1.00 87.94 315 LEU A CA 1
ATOM 2549 C C . LEU A 1 315 ? -38.591 33.447 99.036 1.00 87.94 315 LEU A C 1
ATOM 2551 O O . LEU A 1 315 ? -39.592 32.898 98.588 1.00 87.94 315 LEU A O 1
ATOM 2555 N N . ASN A 1 316 ? -38.178 34.631 98.567 1.00 91.06 316 ASN A N 1
ATOM 2556 C CA . ASN A 1 316 ? -38.870 35.348 97.491 1.00 91.06 316 ASN A CA 1
ATOM 2557 C C . ASN A 1 316 ? -38.737 34.664 96.116 1.00 91.06 316 ASN A C 1
ATOM 2559 O O . ASN A 1 316 ? -39.588 34.870 95.255 1.00 91.06 316 ASN A O 1
ATOM 2563 N N . VAL A 1 317 ? -37.674 33.883 95.890 1.00 90.50 317 VAL A N 1
ATOM 2564 C CA . VAL A 1 317 ? -37.426 33.190 94.610 1.00 90.50 317 VAL A CA 1
ATOM 2565 C C . VAL A 1 317 ? -37.487 31.665 94.717 1.00 90.50 317 VAL A C 1
ATOM 2567 O O . VAL A 1 317 ? -37.346 30.995 93.697 1.00 90.50 317 VAL A O 1
ATOM 2570 N N . GLU A 1 318 ? -37.699 31.118 95.918 1.00 88.56 318 GLU A N 1
ATOM 2571 C CA . GLU A 1 318 ? -37.665 29.681 96.226 1.00 88.56 318 GLU A CA 1
ATOM 2572 C C . GLU A 1 318 ? -38.546 28.860 95.276 1.00 88.56 318 GLU A C 1
ATOM 2574 O O . GLU A 1 318 ? -38.044 27.967 94.596 1.00 88.56 318 GLU A O 1
ATOM 2579 N N . GLU A 1 319 ? -39.824 29.223 95.141 1.00 88.81 319 GLU A N 1
ATOM 2580 C CA . GLU A 1 319 ? -40.774 28.499 94.285 1.00 88.81 319 GLU A CA 1
ATOM 2581 C C . GLU A 1 319 ? -40.376 28.552 92.796 1.00 88.81 319 GLU A C 1
ATOM 2583 O O . GLU A 1 319 ? -40.512 27.568 92.068 1.00 88.81 319 GLU A O 1
ATOM 2588 N N . ILE A 1 320 ? -39.825 29.683 92.340 1.00 89.81 320 ILE A N 1
ATOM 2589 C CA . ILE A 1 320 ? -39.381 29.871 90.949 1.00 89.81 320 ILE A CA 1
ATOM 2590 C C . ILE A 1 320 ? -38.126 29.034 90.667 1.00 89.81 320 ILE A C 1
ATOM 2592 O O . ILE A 1 320 ? -38.025 28.404 89.612 1.00 89.81 320 ILE A O 1
ATOM 2596 N N . LEU A 1 321 ? -37.170 29.011 91.602 1.00 88.62 321 LEU A N 1
ATOM 2597 C CA . LEU A 1 321 ? -35.961 28.194 91.497 1.00 88.62 321 LEU A CA 1
ATOM 2598 C C . LEU A 1 321 ? -36.294 26.704 91.512 1.00 88.62 321 LEU A C 1
ATOM 2600 O O . LEU A 1 321 ? -35.753 25.955 90.700 1.00 88.62 321 LEU A O 1
ATOM 2604 N N . GLU A 1 322 ? -37.204 26.281 92.390 1.00 86.56 322 GLU A N 1
ATOM 2605 C CA . GLU A 1 322 ? -37.629 24.888 92.484 1.00 86.56 322 GLU A CA 1
ATOM 2606 C C . GLU A 1 322 ? -38.278 24.420 91.174 1.00 86.56 322 GLU A C 1
ATOM 2608 O O . GLU A 1 322 ? -37.878 23.390 90.623 1.00 86.56 322 GLU A O 1
ATOM 2613 N N . GLN A 1 323 ? -39.179 25.222 90.594 1.00 88.88 323 GLN A N 1
ATOM 2614 C CA . GLN A 1 323 ? -39.769 24.934 89.282 1.00 88.88 323 GLN A CA 1
ATOM 2615 C C . GLN A 1 323 ? -38.709 24.878 88.172 1.00 88.88 323 GLN A C 1
ATOM 2617 O O . GLN A 1 323 ? -38.660 23.907 87.410 1.00 88.88 323 GLN A O 1
ATOM 2622 N N . ARG A 1 324 ? -37.813 25.872 88.092 1.00 89.44 324 ARG A N 1
ATOM 2623 C CA . ARG A 1 324 ? -36.789 25.935 87.036 1.00 89.44 324 ARG A CA 1
ATOM 2624 C C . ARG A 1 324 ? -35.786 24.784 87.131 1.00 89.44 324 ARG A C 1
ATOM 2626 O O . ARG A 1 324 ? -35.406 24.216 86.109 1.00 89.44 324 ARG A O 1
ATOM 2633 N N . PHE A 1 325 ? -35.375 24.389 88.332 1.00 88.44 325 PHE A N 1
ATOM 2634 C CA . PHE A 1 325 ? -34.503 23.229 88.520 1.00 88.44 325 PHE A CA 1
ATOM 2635 C C . PHE A 1 325 ? -35.210 21.914 88.236 1.00 88.44 325 PHE A C 1
ATOM 2637 O O . PHE A 1 325 ? -34.592 21.013 87.672 1.00 88.44 325 PHE A O 1
ATOM 2644 N N . GLN A 1 326 ? -36.506 21.809 88.518 1.00 86.75 326 GLN A N 1
ATOM 2645 C CA . GLN A 1 326 ? -37.284 20.644 88.119 1.00 86.75 326 GLN A CA 1
ATOM 2646 C C . GLN A 1 326 ? -37.409 20.525 86.588 1.00 86.75 326 GLN A C 1
ATOM 2648 O O . GLN A 1 326 ? -37.451 19.413 86.058 1.00 86.75 326 GLN A O 1
ATOM 2653 N N . GLU A 1 327 ? -37.431 21.644 85.857 1.00 86.19 327 GLU A N 1
ATOM 2654 C CA . GLU A 1 327 ? -37.354 21.656 84.391 1.00 86.19 327 GLU A CA 1
ATOM 2655 C C . GLU A 1 327 ? -35.970 21.244 83.877 1.00 86.19 327 GLU A C 1
ATOM 2657 O O . GLU A 1 327 ? -35.872 20.356 83.028 1.00 86.19 327 GLU A O 1
ATOM 2662 N N . LEU A 1 328 ? -34.905 21.855 84.405 1.00 86.50 328 LEU A N 1
ATOM 2663 C CA . LEU A 1 328 ? -33.523 21.629 83.966 1.00 86.50 328 LEU A CA 1
ATOM 2664 C C . LEU A 1 328 ? -32.976 20.249 84.368 1.00 86.50 328 LEU A C 1
ATOM 2666 O O . LEU A 1 328 ? -32.127 19.696 83.670 1.00 86.50 328 LEU A O 1
ATOM 2670 N N . SER A 1 329 ? -33.483 19.664 85.457 1.00 81.00 329 SER A N 1
ATOM 2671 C CA . SER A 1 329 ? -33.094 18.337 85.955 1.00 81.00 329 SER A CA 1
ATOM 2672 C C . SER A 1 329 ? -33.641 17.186 85.101 1.00 81.00 329 SER A C 1
ATOM 2674 O O . SER A 1 329 ? -33.143 16.060 85.198 1.00 81.00 329 SER A O 1
ATOM 2676 N N . LYS A 1 330 ? -34.634 17.437 84.235 1.00 81.81 330 LYS A N 1
ATOM 2677 C CA . LYS A 1 330 ? -35.156 16.407 83.328 1.00 81.81 330 LYS A CA 1
ATOM 2678 C C . LYS A 1 330 ? -34.064 15.987 82.333 1.00 81.81 330 LYS A C 1
ATOM 2680 O O . LYS A 1 330 ? -33.535 16.849 81.618 1.00 81.81 330 LYS A O 1
ATOM 2685 N N . PRO A 1 331 ? -33.746 14.679 82.228 1.00 69.38 331 PRO A N 1
ATOM 2686 C CA . PRO A 1 331 ? -32.803 14.187 81.234 1.00 69.38 331 PRO A CA 1
ATOM 2687 C C . PRO A 1 331 ? -33.229 14.668 79.850 1.00 69.38 331 PRO A C 1
ATOM 2689 O O . PRO A 1 331 ? -34.404 14.601 79.494 1.00 69.38 331 PRO A O 1
ATOM 2692 N N . SER A 1 332 ? -32.286 15.190 79.071 1.00 64.06 332 SER A N 1
ATOM 2693 C CA . SER A 1 332 ? -32.589 15.562 77.694 1.00 64.06 332 SER A CA 1
ATOM 2694 C C . SER A 1 332 ? -32.927 14.307 76.887 1.00 64.06 332 SER A C 1
ATOM 2696 O O . SER A 1 332 ? -32.112 13.389 76.848 1.00 64.06 332 SER A O 1
ATOM 2698 N N . ASP A 1 333 ? -34.042 14.307 76.150 1.00 57.78 333 ASP A N 1
ATOM 2699 C CA . ASP A 1 333 ? -34.377 13.291 75.130 1.00 57.78 333 ASP A CA 1
ATOM 2700 C C . ASP A 1 333 ? -33.425 13.319 73.913 1.00 57.78 333 ASP A C 1
ATOM 2702 O O . ASP A 1 333 ? -33.678 12.694 72.884 1.00 57.78 333 ASP A O 1
ATOM 2706 N N . ALA A 1 334 ? -32.298 14.035 74.006 1.00 55.03 334 ALA A N 1
ATOM 2707 C CA . ALA A 1 334 ? -31.242 14.097 73.004 1.00 55.03 334 ALA A CA 1
ATOM 2708 C C . ALA A 1 334 ? -30.443 12.779 72.931 1.00 55.03 334 ALA A C 1
ATOM 2710 O O . ALA A 1 334 ? -29.219 12.764 72.944 1.00 55.03 334 ALA A O 1
ATOM 2711 N N . ASN A 1 335 ? -31.135 11.650 72.802 1.00 49.81 335 ASN A N 1
ATOM 2712 C CA . ASN A 1 335 ? -30.573 10.361 72.408 1.00 49.81 335 ASN A CA 1
ATOM 2713 C C . ASN A 1 335 ? -30.324 10.318 70.888 1.00 49.81 335 ASN A C 1
ATOM 2715 O O . ASN A 1 335 ? -30.569 9.315 70.224 1.00 49.81 335 ASN A O 1
ATOM 2719 N N . VAL A 1 336 ? -29.842 11.419 70.312 1.00 53.94 336 VAL A N 1
ATOM 2720 C CA . VAL A 1 336 ? -29.411 11.461 68.916 1.00 53.94 336 VAL A CA 1
ATOM 2721 C C . VAL A 1 336 ? -27.900 11.323 68.937 1.00 53.94 336 VAL A C 1
ATOM 2723 O O . VAL A 1 336 ? -27.173 12.305 68.862 1.00 53.94 336 VAL A O 1
ATOM 2726 N N . LYS A 1 337 ? -27.408 10.091 69.104 1.00 50.88 337 LYS A N 1
ATOM 2727 C CA . LYS A 1 337 ? -26.031 9.796 68.701 1.00 50.88 337 LYS A CA 1
ATOM 2728 C C . LYS A 1 337 ? -25.994 9.936 67.178 1.00 50.88 337 LYS A C 1
ATOM 2730 O O . LYS A 1 337 ? -26.717 9.183 66.521 1.00 50.88 337 LYS A O 1
ATOM 2735 N N . PRO A 1 338 ? -25.203 10.861 66.606 1.00 52.50 338 PRO A N 1
ATOM 2736 C CA . PRO A 1 338 ? -24.980 10.878 65.170 1.00 52.50 338 PRO A CA 1
ATOM 2737 C C . PRO A 1 338 ? -24.456 9.502 64.765 1.00 52.50 338 PRO A C 1
ATOM 2739 O O . PRO A 1 338 ? -23.610 8.924 65.454 1.00 52.50 338 PRO A O 1
ATOM 2742 N N . ASN A 1 339 ? -25.007 8.933 63.700 1.00 46.66 339 ASN A N 1
ATOM 2743 C CA . ASN A 1 339 ? -24.625 7.596 63.277 1.00 46.66 339 ASN A CA 1
ATOM 2744 C C . ASN A 1 339 ? -23.207 7.673 62.682 1.00 46.66 339 ASN A C 1
ATOM 2746 O O . ASN A 1 339 ? -23.017 8.169 61.574 1.00 46.66 339 ASN A O 1
ATOM 2750 N N . CYS A 1 340 ? -22.196 7.244 63.439 1.00 43.03 340 CYS A N 1
ATOM 2751 C CA . CYS A 1 340 ? -20.813 7.206 62.968 1.00 43.03 340 CYS A CA 1
ATOM 2752 C C . CYS A 1 340 ? -20.615 5.976 62.076 1.00 43.03 340 CYS A C 1
ATOM 2754 O O . CYS A 1 340 ? -20.615 4.847 62.570 1.00 43.03 340 CYS A O 1
ATOM 2756 N N . TYR A 1 341 ? -20.428 6.186 60.774 1.00 47.66 341 TYR A N 1
ATOM 2757 C CA . TYR A 1 341 ? -20.127 5.114 59.825 1.00 47.66 341 TYR A CA 1
ATOM 2758 C C . TYR A 1 341 ? -18.629 5.085 59.488 1.00 47.66 341 TYR A C 1
ATOM 2760 O O . TYR A 1 341 ? -18.022 6.125 59.237 1.00 47.66 341 TYR A O 1
ATOM 2768 N N . GLU A 1 342 ? -18.035 3.890 59.443 1.00 45.66 342 GLU A N 1
ATOM 2769 C CA . GLU A 1 342 ? -16.684 3.677 58.912 1.00 45.66 342 GLU A CA 1
ATOM 2770 C C . GLU A 1 342 ? -16.754 3.546 57.384 1.00 45.66 342 GLU A C 1
ATOM 2772 O O . GLU A 1 342 ? -17.490 2.710 56.853 1.00 45.66 342 GLU A O 1
ATOM 2777 N N . VAL A 1 343 ? -15.996 4.374 56.661 1.00 53.47 343 VAL A N 1
ATOM 2778 C CA . VAL A 1 343 ? -15.996 4.379 55.194 1.00 53.47 343 VAL A CA 1
ATOM 2779 C C . VAL A 1 343 ? -14.785 3.614 54.669 1.00 53.47 343 VAL A C 1
ATOM 2781 O O . VAL A 1 343 ? -13.642 3.961 54.960 1.00 53.47 343 VAL A O 1
ATOM 2784 N N . LYS A 1 344 ? -15.029 2.587 53.847 1.00 61.03 344 LYS A N 1
ATOM 2785 C CA . LYS A 1 344 ? -13.985 1.772 53.216 1.00 61.03 344 LYS A CA 1
ATOM 2786 C C . LYS A 1 344 ? -14.209 1.681 51.712 1.00 61.03 344 LYS A C 1
ATOM 2788 O O . LYS A 1 344 ? -15.227 1.162 51.262 1.00 61.03 344 LYS A O 1
ATOM 2793 N N . TYR A 1 345 ? -13.226 2.122 50.932 1.00 68.50 345 TYR A N 1
ATOM 2794 C CA . TYR A 1 345 ? -13.200 1.867 49.494 1.00 68.50 345 TYR A CA 1
ATOM 2795 C C . TYR A 1 345 ? -12.723 0.433 49.229 1.00 68.50 345 TYR A C 1
ATOM 2797 O O . TYR A 1 345 ? -11.644 0.037 49.677 1.00 68.50 345 TYR A O 1
ATOM 2805 N N . VAL A 1 346 ? -13.528 -0.356 48.514 1.00 69.31 346 VAL A N 1
ATOM 2806 C CA . VAL A 1 346 ? -13.159 -1.705 48.067 1.00 69.31 346 VAL A CA 1
ATOM 2807 C C . VAL A 1 346 ? -12.875 -1.637 46.567 1.00 69.31 346 VAL A C 1
ATOM 2809 O O . VAL A 1 346 ? -13.815 -1.471 45.790 1.00 69.31 346 VAL A O 1
ATOM 2812 N N . PRO A 1 347 ? -11.606 -1.736 46.135 1.00 61.12 347 PRO A N 1
ATOM 2813 C CA . PRO A 1 347 ? -11.290 -1.750 44.717 1.00 61.12 347 PRO A CA 1
ATOM 2814 C C . PRO A 1 347 ? -11.805 -3.041 44.077 1.00 61.12 347 PRO A C 1
ATOM 2816 O O . PRO A 1 347 ? -11.709 -4.123 44.664 1.00 61.12 347 PRO A O 1
ATOM 2819 N N . ASN A 1 348 ? -12.289 -2.946 42.840 1.00 53.66 348 ASN A N 1
ATOM 2820 C CA . ASN A 1 348 ? -12.504 -4.133 42.019 1.00 53.66 348 ASN A CA 1
ATOM 2821 C C . ASN A 1 348 ? -11.166 -4.861 41.817 1.00 53.66 348 ASN A C 1
ATOM 2823 O O . ASN A 1 348 ? -10.124 -4.224 41.640 1.00 53.66 348 ASN A O 1
ATOM 2827 N N . GLN A 1 349 ? -11.181 -6.196 41.821 1.00 43.62 349 GLN A N 1
ATOM 2828 C CA . GLN A 1 349 ? -9.997 -6.977 41.470 1.00 43.62 349 GLN A CA 1
ATOM 2829 C C . GLN A 1 349 ? -9.623 -6.677 40.012 1.00 43.62 349 GLN A C 1
ATOM 2831 O O . GLN A 1 349 ? -10.348 -7.036 39.088 1.00 43.62 349 GLN A O 1
ATOM 2836 N N . LEU A 1 350 ? -8.480 -6.020 39.805 1.00 46.66 350 LEU A N 1
ATOM 2837 C CA . LEU A 1 350 ? -7.958 -5.595 38.497 1.00 46.66 350 LEU A CA 1
ATOM 2838 C C . LEU A 1 350 ? -7.620 -6.746 37.522 1.00 46.66 350 LEU A C 1
ATOM 2840 O O . LEU A 1 350 ? -7.127 -6.492 36.429 1.00 46.66 350 LEU A O 1
ATOM 2844 N N . PHE A 1 351 ? -7.897 -8.001 37.882 1.00 41.22 351 PHE A N 1
ATOM 2845 C CA . PHE A 1 351 ? -7.616 -9.184 37.064 1.00 41.22 351 PHE A CA 1
ATOM 2846 C C . PHE A 1 351 ? -8.617 -9.422 35.918 1.00 41.22 351 PHE A C 1
ATOM 2848 O O . PHE A 1 351 ? -8.396 -10.314 35.110 1.00 41.22 351 PHE A O 1
ATOM 2855 N N . CYS A 1 352 ? -9.692 -8.633 35.806 1.00 39.28 352 CYS A N 1
ATOM 2856 C CA . CYS A 1 352 ? -10.736 -8.851 34.792 1.00 39.28 352 CYS A CA 1
ATOM 2857 C C . CYS A 1 352 ? -10.562 -8.043 33.488 1.00 39.28 352 CYS A C 1
ATOM 2859 O O . CYS A 1 352 ? -11.416 -8.131 32.612 1.00 39.28 352 CYS A O 1
ATOM 2861 N N . LEU A 1 353 ? -9.483 -7.270 33.324 1.00 46.16 353 LEU A N 1
ATOM 2862 C CA . LEU A 1 353 ? -9.151 -6.597 32.056 1.00 46.16 353 LEU A CA 1
ATOM 2863 C C . LEU A 1 353 ? -8.171 -7.450 31.229 1.00 46.16 353 LEU A C 1
ATOM 2865 O O . LEU A 1 353 ? -7.106 -6.990 30.830 1.00 46.16 353 LEU A O 1
ATOM 2869 N N . GLU A 1 354 ? -8.530 -8.708 30.969 1.00 44.62 354 GLU A N 1
ATOM 2870 C CA . GLU A 1 354 ? -7.894 -9.512 29.910 1.00 44.62 354 GLU A CA 1
ATOM 2871 C C . GLU A 1 354 ? -8.438 -9.166 28.509 1.00 44.62 354 GLU A C 1
ATOM 2873 O O . GLU A 1 354 ? -7.984 -9.713 27.505 1.00 44.62 354 GLU A O 1
ATOM 2878 N N . GLU A 1 355 ? -9.362 -8.209 28.395 1.00 46.81 355 GLU A N 1
ATOM 2879 C CA . GLU A 1 355 ? -9.732 -7.633 27.104 1.00 46.81 355 GLU A CA 1
ATOM 2880 C C . GLU A 1 355 ? -8.725 -6.537 26.732 1.00 46.81 355 GLU A C 1
ATOM 2882 O O . GLU A 1 355 ? -8.836 -5.376 27.115 1.00 46.81 355 GLU A O 1
ATOM 2887 N N . SER A 1 356 ? -7.681 -6.991 26.033 1.00 46.97 356 SER A N 1
ATOM 2888 C CA . SER A 1 356 ? -6.550 -6.259 25.451 1.00 46.97 356 SER A CA 1
ATOM 2889 C C . SER A 1 356 ? -6.771 -4.760 25.204 1.00 46.97 356 SER A C 1
ATOM 2891 O O . SER A 1 356 ? -7.778 -4.359 24.623 1.00 46.97 356 SER A O 1
ATOM 2893 N N . THR A 1 357 ? -5.750 -3.951 25.495 1.00 49.44 357 THR A N 1
ATOM 2894 C CA . THR A 1 357 ? -5.615 -2.505 25.216 1.00 49.44 357 THR A CA 1
ATOM 2895 C C . THR A 1 357 ? -5.584 -2.135 23.716 1.00 49.44 357 THR A C 1
ATOM 2897 O O . THR A 1 357 ? -4.985 -1.136 23.319 1.00 49.44 357 THR A O 1
ATOM 2900 N N . GLY A 1 358 ? -6.248 -2.929 22.872 1.00 50.25 358 GLY A N 1
ATOM 2901 C CA . GLY A 1 358 ? -6.167 -2.915 21.417 1.00 50.25 358 GLY A CA 1
ATOM 2902 C C . GLY A 1 358 ? -5.109 -3.887 20.884 1.00 50.25 358 GLY A C 1
ATOM 2903 O O . GLY A 1 358 ? -4.140 -4.231 21.560 1.00 50.25 358 GLY A O 1
ATOM 2904 N N . LYS A 1 359 ? -5.291 -4.338 19.640 1.00 55.53 359 LYS A N 1
ATOM 2905 C CA . LYS A 1 359 ? -4.338 -5.181 18.905 1.00 55.53 359 LYS A CA 1
ATOM 2906 C C . LYS A 1 359 ? -3.932 -4.459 17.626 1.00 55.53 359 LYS A C 1
ATOM 2908 O O . LYS A 1 359 ? -4.792 -4.020 16.868 1.00 55.53 359 LYS A O 1
ATOM 2913 N N . LEU A 1 360 ? -2.628 -4.357 17.367 1.00 47.03 360 LEU A N 1
ATOM 2914 C CA . LEU A 1 360 ? -2.132 -3.815 16.103 1.00 47.03 360 LEU A CA 1
ATOM 2915 C C . LEU A 1 360 ? -2.365 -4.844 14.989 1.00 47.03 360 LEU A C 1
ATOM 2917 O O . LEU A 1 360 ? -1.786 -5.931 15.002 1.00 47.03 360 LEU A O 1
ATOM 2921 N N . LEU A 1 361 ? -3.218 -4.496 14.030 1.00 53.72 361 LEU A N 1
ATOM 2922 C CA . LEU A 1 361 ? -3.477 -5.297 12.838 1.00 53.72 361 LEU A CA 1
ATOM 2923 C C . LEU A 1 361 ? -2.634 -4.755 11.680 1.00 53.72 361 LEU A C 1
ATOM 2925 O O . LEU A 1 361 ? -2.541 -3.546 11.480 1.00 53.72 361 LEU A O 1
ATOM 2929 N N . THR A 1 362 ? -1.991 -5.648 10.930 1.00 43.03 362 THR A N 1
ATOM 2930 C CA . THR A 1 362 ? -1.183 -5.293 9.755 1.00 43.03 362 THR A CA 1
ATOM 2931 C C . THR A 1 362 ? -1.627 -6.132 8.565 1.00 43.03 362 THR A C 1
ATOM 2933 O O . THR A 1 362 ? -1.940 -7.315 8.711 1.00 43.03 362 THR A O 1
ATOM 2936 N N . SER A 1 363 ? -1.662 -5.515 7.386 1.00 66.19 363 SER A N 1
ATOM 2937 C CA . SER A 1 363 ? -1.959 -6.191 6.124 1.00 66.19 363 SER A CA 1
ATOM 2938 C C . SER A 1 363 ? -0.712 -6.253 5.252 1.00 66.19 363 SER A C 1
ATOM 2940 O O . SER A 1 363 ? 0.087 -5.316 5.221 1.00 66.19 363 SER A O 1
ATOM 2942 N N . LYS A 1 364 ? -0.550 -7.372 4.544 1.00 61.59 364 LYS A N 1
ATOM 2943 C CA . LYS A 1 364 ? 0.480 -7.574 3.512 1.00 61.59 364 LYS A CA 1
ATOM 2944 C C . LYS A 1 364 ? -0.108 -7.522 2.098 1.00 61.59 364 LYS A C 1
ATOM 2946 O O . LYS A 1 364 ? 0.590 -7.846 1.140 1.00 61.59 364 LYS A O 1
ATOM 2951 N N . THR A 1 365 ? -1.385 -7.173 1.978 1.00 69.50 365 THR A N 1
ATOM 2952 C CA . THR A 1 365 ? -2.131 -7.209 0.725 1.00 69.50 365 THR A CA 1
ATOM 2953 C C . THR A 1 365 ? -1.631 -6.144 -0.241 1.00 69.50 365 THR A C 1
ATOM 2955 O O . THR A 1 365 ? -1.466 -4.977 0.113 1.00 69.50 365 THR A O 1
ATOM 2958 N N . VAL A 1 366 ? -1.393 -6.559 -1.483 1.00 68.62 366 VAL A N 1
ATOM 2959 C CA . VAL A 1 366 ? -0.975 -5.702 -2.589 1.00 68.62 366 VAL A CA 1
ATOM 2960 C C . VAL A 1 366 ? -2.118 -5.656 -3.611 1.00 68.62 366 VAL A C 1
ATOM 2962 O O . VAL A 1 366 ? -2.374 -6.658 -4.289 1.00 68.62 366 VAL A O 1
ATOM 2965 N N . PRO A 1 367 ? -2.817 -4.514 -3.761 1.00 74.88 367 PRO A N 1
ATOM 2966 C CA . PRO A 1 367 ? -3.964 -4.399 -4.667 1.00 74.88 367 PRO A CA 1
ATOM 2967 C C . PRO A 1 367 ? -3.622 -4.729 -6.125 1.00 74.88 367 PRO A C 1
ATOM 2969 O O . PRO A 1 367 ? -4.362 -5.448 -6.792 1.00 74.88 367 PRO A O 1
ATOM 2972 N N . SER A 1 368 ? -2.454 -4.299 -6.610 1.00 69.62 368 SER A N 1
ATOM 2973 C CA . SER A 1 368 ? -1.990 -4.574 -7.978 1.00 69.62 368 SER A CA 1
ATOM 2974 C C . SER A 1 368 ? -1.629 -6.043 -8.246 1.00 69.62 368 SER A C 1
ATOM 2976 O O . SER A 1 368 ? -1.605 -6.457 -9.405 1.00 69.62 368 SER A O 1
ATOM 2978 N N . SER A 1 369 ? -1.376 -6.834 -7.200 1.00 73.94 369 SER A N 1
ATOM 2979 C CA . SER A 1 369 ? -1.150 -8.282 -7.299 1.00 73.94 369 SER A CA 1
ATOM 2980 C C . SER A 1 369 ? -2.427 -9.093 -7.095 1.00 73.94 369 SER A C 1
ATOM 2982 O O . SER A 1 369 ? -2.407 -10.298 -7.313 1.00 73.94 369 SER A O 1
ATOM 2984 N N . SER A 1 370 ? -3.515 -8.465 -6.643 1.00 81.75 370 SER A N 1
ATOM 2985 C CA . SER A 1 370 ? -4.782 -9.136 -6.351 1.00 81.75 370 SER A CA 1
ATOM 2986 C C . SER A 1 370 ? -5.565 -9.415 -7.638 1.00 81.75 370 SER A C 1
ATOM 2988 O O . SER A 1 370 ? -5.460 -8.675 -8.616 1.00 81.75 370 SER A O 1
ATOM 2990 N N . GLU A 1 371 ? -6.335 -10.500 -7.644 1.00 88.19 371 GLU A N 1
ATOM 2991 C CA . GLU A 1 371 ? -6.978 -11.050 -8.844 1.00 88.19 371 GLU A CA 1
ATOM 2992 C C . GLU A 1 371 ? -8.493 -11.174 -8.676 1.00 88.19 371 GLU A C 1
ATOM 2994 O O . GLU A 1 371 ? -9.015 -11.167 -7.561 1.00 88.19 371 GLU A O 1
ATOM 2999 N N . VAL A 1 372 ? -9.203 -11.296 -9.799 1.00 91.06 372 VAL A N 1
ATOM 3000 C CA . VAL A 1 372 ? -10.652 -11.528 -9.832 1.00 91.06 372 VAL A CA 1
ATOM 3001 C C . VAL A 1 372 ? -10.952 -12.676 -10.773 1.00 91.06 372 VAL A C 1
ATOM 3003 O O . VAL A 1 372 ? -10.408 -12.740 -11.873 1.00 91.06 372 VAL A O 1
ATOM 3006 N N . GLU A 1 373 ? -11.847 -13.558 -10.349 1.00 89.44 373 GLU A N 1
ATOM 3007 C CA . GLU A 1 373 ? -12.267 -14.734 -11.098 1.00 89.44 373 GLU A CA 1
ATOM 3008 C C . GLU A 1 373 ? -13.791 -14.874 -11.048 1.00 89.44 373 GLU A C 1
ATOM 3010 O O . GLU A 1 373 ? -14.415 -14.631 -10.018 1.00 89.44 373 GLU A O 1
ATOM 3015 N N . GLY A 1 374 ? -14.407 -15.303 -12.148 1.00 85.12 374 GLY A N 1
ATOM 3016 C CA . GLY A 1 374 ? -15.842 -15.582 -12.211 1.00 85.12 374 GLY A CA 1
ATOM 3017 C C . GLY A 1 374 ? -16.503 -14.992 -13.449 1.00 85.12 374 GLY A C 1
ATOM 3018 O O . GLY A 1 374 ? -16.149 -13.909 -13.910 1.00 85.12 374 GLY A O 1
ATOM 3019 N N . THR A 1 375 ? -17.484 -15.714 -13.986 1.00 80.06 375 THR A N 1
ATOM 3020 C CA . THR A 1 375 ? -18.221 -15.316 -15.196 1.00 80.06 375 THR A CA 1
ATOM 3021 C C . THR A 1 375 ? -19.021 -14.036 -14.983 1.00 80.06 375 THR A C 1
ATOM 3023 O O . THR A 1 375 ? -19.095 -13.213 -15.890 1.00 80.06 375 THR A O 1
ATOM 3026 N N . GLY A 1 376 ? -19.489 -13.788 -13.754 1.00 84.81 376 GLY A N 1
ATOM 3027 C CA . GLY A 1 376 ? -20.160 -12.547 -13.371 1.00 84.81 376 GLY A CA 1
ATOM 3028 C C . GLY A 1 376 ? -19.285 -11.288 -13.445 1.00 84.81 376 GLY A C 1
ATOM 3029 O O . GLY A 1 376 ? -19.777 -10.213 -13.128 1.00 84.81 376 GLY A O 1
ATOM 3030 N N . LEU A 1 377 ? -18.008 -11.374 -13.829 1.00 88.75 377 LEU A N 1
ATOM 3031 C CA . LEU A 1 377 ? -17.170 -10.202 -14.107 1.00 88.75 377 LEU A CA 1
ATOM 3032 C C . LEU A 1 377 ? -17.311 -9.708 -15.557 1.00 88.75 377 LEU A C 1
ATOM 3034 O O . LEU A 1 377 ? -17.111 -8.524 -15.821 1.00 88.75 377 LEU A O 1
ATOM 3038 N N . THR A 1 378 ? -17.635 -10.605 -16.493 1.00 87.12 378 THR A N 1
ATOM 3039 C CA . THR A 1 378 ? -17.609 -10.338 -17.941 1.00 87.12 378 THR A CA 1
ATOM 3040 C C . THR A 1 378 ? -18.961 -10.526 -18.616 1.00 87.12 378 THR A C 1
ATOM 3042 O O . THR A 1 378 ? -19.263 -9.821 -19.580 1.00 87.12 378 THR A O 1
ATOM 3045 N N . GLU A 1 379 ? -19.800 -11.433 -18.118 1.00 90.00 379 GLU A N 1
ATOM 3046 C CA . GLU A 1 379 ? -21.116 -11.721 -18.680 1.00 90.00 379 GLU A CA 1
ATOM 3047 C C . GLU A 1 379 ? -22.197 -11.892 -17.606 1.00 90.00 379 GLU A C 1
ATOM 3049 O O . GLU A 1 379 ? -21.950 -12.393 -16.511 1.00 90.00 379 GLU A O 1
ATOM 3054 N N . GLY A 1 380 ? -23.419 -11.475 -17.938 1.00 88.81 380 GLY A N 1
ATOM 3055 C CA . GLY A 1 380 ? -24.593 -11.629 -17.085 1.00 88.81 380 GLY A CA 1
ATOM 3056 C C . GLY A 1 380 ? -25.893 -11.679 -17.885 1.00 88.81 380 GLY A C 1
ATOM 3057 O O . GLY A 1 380 ? -25.923 -11.369 -19.080 1.00 88.81 380 GLY A O 1
ATOM 3058 N N . THR A 1 381 ? -26.982 -12.047 -17.218 1.00 87.12 381 THR A N 1
ATOM 3059 C CA . THR A 1 381 ? -28.331 -12.061 -17.797 1.00 87.12 381 THR A CA 1
ATOM 3060 C C . THR A 1 381 ? -29.234 -11.158 -16.974 1.00 87.12 381 THR A C 1
ATOM 3062 O O . THR A 1 381 ? -29.194 -11.174 -15.745 1.00 87.12 381 THR A O 1
ATOM 3065 N N . GLN A 1 382 ? -30.059 -10.363 -17.650 1.00 88.06 382 GLN A N 1
ATOM 3066 C CA . GLN A 1 382 ? -30.989 -9.445 -17.007 1.00 88.06 382 GLN A CA 1
ATOM 3067 C C . GLN A 1 382 ? -31.904 -10.178 -16.008 1.00 88.06 382 GLN A C 1
ATOM 3069 O O . GLN A 1 382 ? -32.584 -11.144 -16.355 1.00 88.06 382 GLN A O 1
ATOM 3074 N N . GLY A 1 383 ? -31.953 -9.686 -14.772 1.00 81.19 383 GLY A N 1
ATOM 3075 C CA . GLY A 1 383 ? -32.772 -10.221 -13.687 1.00 81.19 383 GLY A CA 1
ATOM 3076 C C . GLY A 1 383 ? -32.225 -11.488 -13.022 1.00 81.19 383 GLY A C 1
ATOM 3077 O O . GLY A 1 383 ? -32.904 -12.036 -12.156 1.00 81.19 383 GLY A O 1
ATOM 3078 N N . GLU A 1 384 ? -31.035 -11.969 -13.393 1.00 85.62 384 GLU A N 1
ATOM 3079 C CA . GLU A 1 384 ? -30.386 -13.132 -12.769 1.00 85.62 384 GLU A CA 1
ATOM 3080 C C . GLU A 1 384 ? -29.197 -12.714 -11.900 1.00 85.62 384 GLU A C 1
ATOM 3082 O O . GLU A 1 384 ? -28.445 -11.802 -12.246 1.00 85.62 384 GLU A O 1
ATOM 3087 N N . ASP A 1 385 ? -29.019 -13.393 -10.766 1.00 86.44 385 ASP A N 1
ATOM 3088 C CA . ASP A 1 385 ? -27.909 -13.111 -9.858 1.00 86.44 385 ASP A CA 1
ATOM 3089 C C . ASP A 1 385 ? -26.577 -13.485 -10.510 1.00 86.44 385 ASP A C 1
ATOM 3091 O O . ASP A 1 385 ? -26.339 -14.628 -10.904 1.00 86.44 385 ASP A O 1
ATOM 3095 N N . CYS A 1 386 ? -25.689 -12.503 -10.599 1.00 87.56 386 CYS A N 1
ATOM 3096 C CA . CYS A 1 386 ? -24.338 -12.649 -11.109 1.00 87.56 386 CYS A CA 1
ATOM 3097 C C . CYS A 1 386 ? -23.361 -12.675 -9.934 1.00 87.56 386 CYS A C 1
ATOM 3099 O O . CYS A 1 386 ? -23.479 -11.884 -8.993 1.00 87.56 386 CYS A O 1
ATOM 3101 N N . VAL A 1 387 ? -22.384 -13.584 -9.990 1.00 91.12 387 VAL A N 1
ATOM 3102 C CA . VAL A 1 387 ? -21.389 -13.762 -8.928 1.00 91.12 387 VAL A CA 1
ATOM 3103 C C . VAL A 1 387 ? -19.983 -13.823 -9.511 1.00 91.12 387 VAL A C 1
ATOM 3105 O O . VAL A 1 387 ? -19.742 -14.474 -10.529 1.00 91.12 387 VAL A O 1
ATOM 3108 N N . PHE A 1 388 ? -19.044 -13.164 -8.840 1.00 92.81 388 PHE A N 1
ATOM 3109 C CA . PHE A 1 388 ? -17.610 -13.328 -9.064 1.00 92.81 388 PHE A CA 1
ATOM 3110 C C . PHE A 1 388 ? -16.849 -13.221 -7.737 1.00 92.81 388 PHE A C 1
ATOM 3112 O O . PHE A 1 388 ? -17.385 -12.761 -6.729 1.00 92.81 388 PHE A O 1
ATOM 3119 N N . THR A 1 389 ? -15.596 -13.659 -7.727 1.00 91.00 389 THR A N 1
ATOM 3120 C CA . THR A 1 389 ? -14.750 -13.747 -6.536 1.00 91.00 389 THR A CA 1
ATOM 3121 C C . THR A 1 389 ? -13.501 -12.895 -6.712 1.00 91.00 389 THR A C 1
ATOM 3123 O O . THR A 1 389 ? -12.814 -12.994 -7.722 1.00 91.00 389 THR A O 1
ATOM 3126 N N . ILE A 1 390 ? -13.177 -12.088 -5.706 1.00 92.19 390 ILE A N 1
ATOM 3127 C CA . ILE A 1 390 ? -11.931 -11.321 -5.614 1.00 92.19 390 ILE A CA 1
ATOM 3128 C C . ILE A 1 390 ? -10.981 -12.063 -4.673 1.00 92.19 390 ILE A C 1
ATOM 3130 O O . ILE A 1 390 ? -11.391 -12.493 -3.594 1.00 92.19 390 ILE A O 1
ATOM 3134 N N . ILE A 1 391 ? -9.718 -12.208 -5.068 1.00 88.25 391 ILE A N 1
ATOM 3135 C CA . ILE A 1 391 ? -8.670 -12.902 -4.317 1.00 88.25 391 ILE A CA 1
ATOM 3136 C C . ILE A 1 391 ? -7.560 -11.903 -3.980 1.00 88.25 391 ILE A C 1
ATOM 3138 O O . ILE A 1 391 ? -6.841 -11.437 -4.866 1.00 88.25 391 ILE A O 1
ATOM 3142 N N . THR A 1 392 ? -7.395 -11.590 -2.695 1.00 79.31 392 THR A N 1
ATOM 3143 C CA . THR A 1 392 ? -6.331 -10.702 -2.210 1.00 79.31 392 THR A CA 1
ATOM 3144 C C . THR A 1 392 ? -4.995 -11.435 -2.143 1.00 79.31 392 THR A C 1
ATOM 3146 O O . THR A 1 392 ? -4.899 -12.538 -1.593 1.00 79.31 392 THR A O 1
ATOM 3149 N N . LYS A 1 393 ? -3.947 -10.827 -2.710 1.00 76.38 393 LYS A N 1
ATOM 3150 C CA . LYS A 1 393 ? -2.599 -11.413 -2.788 1.00 76.38 393 LYS A CA 1
ATOM 3151 C C . LYS A 1 393 ? -1.532 -10.504 -2.186 1.00 76.38 393 LYS A C 1
ATOM 3153 O O . LYS A 1 393 ? -1.685 -9.286 -2.158 1.00 76.38 393 LYS A O 1
ATOM 3158 N N . ASP A 1 394 ? -0.456 -11.108 -1.693 1.00 65.62 394 ASP A N 1
ATOM 3159 C CA . ASP A 1 394 ? 0.723 -10.404 -1.189 1.00 65.62 394 ASP A CA 1
ATOM 3160 C C . ASP A 1 394 ? 1.706 -10.025 -2.317 1.00 65.62 394 ASP A C 1
ATOM 3162 O O . ASP A 1 394 ? 1.473 -10.273 -3.504 1.00 65.62 394 ASP A O 1
ATOM 3166 N N . SER A 1 395 ? 2.842 -9.426 -1.949 1.00 57.62 395 SER A N 1
ATOM 3167 C CA . SER A 1 395 ? 3.907 -9.047 -2.890 1.00 57.62 395 SER A CA 1
ATOM 3168 C C . SER A 1 395 ? 4.559 -10.229 -3.618 1.00 57.62 395 SER A C 1
ATOM 3170 O O . SER A 1 395 ? 5.234 -10.020 -4.620 1.00 57.62 395 SER A O 1
ATOM 3172 N N . HIS A 1 396 ? 4.382 -11.457 -3.125 1.00 53.22 396 HIS A N 1
ATOM 3173 C CA . HIS A 1 396 ? 4.906 -12.685 -3.722 1.00 53.22 396 HIS A CA 1
ATOM 3174 C C . HIS A 1 396 ? 3.845 -13.425 -4.554 1.00 53.22 396 HIS A C 1
ATOM 3176 O O . HIS A 1 396 ? 4.134 -14.489 -5.098 1.00 53.22 396 HIS A O 1
ATOM 3182 N N . GLY A 1 397 ? 2.627 -12.879 -4.663 1.00 62.47 397 GLY A N 1
ATOM 3183 C CA . GLY A 1 397 ? 1.513 -13.488 -5.389 1.00 62.47 397 GLY A CA 1
ATOM 3184 C C . GLY A 1 397 ? 0.774 -14.580 -4.610 1.00 62.47 397 GLY A C 1
ATOM 3185 O O . GLY A 1 397 ? -0.065 -15.275 -5.187 1.00 62.47 397 GLY A O 1
ATOM 3186 N N . ASN A 1 398 ? 1.046 -14.740 -3.312 1.00 63.72 398 ASN A N 1
ATOM 3187 C CA . ASN A 1 398 ? 0.345 -15.702 -2.469 1.00 63.72 398 ASN A CA 1
ATOM 3188 C C . ASN A 1 398 ? -0.948 -15.101 -1.931 1.00 63.72 398 ASN A C 1
ATOM 3190 O O . ASN A 1 398 ? -1.002 -13.922 -1.584 1.00 63.72 398 ASN A O 1
ATOM 3194 N N . LYS A 1 399 ? -1.982 -15.933 -1.802 1.00 80.31 399 LYS A N 1
ATOM 3195 C CA . LYS A 1 399 ? -3.245 -15.528 -1.185 1.00 80.31 399 LYS A CA 1
ATOM 3196 C C . LYS A 1 399 ? -3.014 -15.092 0.266 1.00 80.31 399 LYS A C 1
ATOM 3198 O O . LYS A 1 399 ? -2.422 -15.836 1.047 1.00 80.31 399 LYS A O 1
ATOM 3203 N N . THR A 1 400 ? -3.513 -13.916 0.628 1.00 68.06 400 THR A N 1
ATOM 3204 C CA . THR A 1 400 ? -3.393 -13.346 1.976 1.00 68.06 400 THR A CA 1
ATOM 3205 C C . THR A 1 400 ? -4.716 -12.732 2.415 1.00 68.06 400 THR A C 1
ATOM 3207 O O . THR A 1 400 ? -5.526 -12.337 1.581 1.00 68.06 400 THR A O 1
ATOM 3210 N N . TYR A 1 401 ? -4.935 -12.652 3.723 1.00 75.75 401 TYR A N 1
ATOM 3211 C CA . TYR A 1 401 ? -6.117 -12.051 4.331 1.00 75.75 401 TYR A CA 1
ATOM 3212 C C . TYR A 1 401 ? -5.696 -11.066 5.414 1.00 75.75 401 TYR A C 1
ATOM 3214 O O . TYR A 1 401 ? -4.806 -11.376 6.212 1.00 75.75 401 TYR A O 1
ATOM 3222 N N . SER A 1 402 ? -6.364 -9.920 5.476 1.00 68.06 402 SER A N 1
ATOM 3223 C CA . SER A 1 402 ? -6.289 -9.022 6.617 1.00 68.06 402 SER A CA 1
ATOM 3224 C C . SER A 1 402 ? -7.664 -8.447 6.929 1.00 68.06 402 SER A C 1
ATOM 3226 O O . SER A 1 402 ? -8.378 -8.005 6.037 1.00 68.06 402 SER A O 1
ATOM 3228 N N . GLU A 1 403 ? -8.013 -8.396 8.212 1.00 66.88 403 GLU A N 1
ATOM 3229 C CA . GLU A 1 403 ? -9.296 -7.865 8.706 1.00 66.88 403 GLU A CA 1
ATOM 3230 C C . GLU A 1 403 ? -9.480 -6.363 8.413 1.00 66.88 403 GLU A C 1
ATOM 3232 O O . GLU A 1 403 ? -10.583 -5.834 8.515 1.00 66.88 403 GLU A O 1
ATOM 3237 N N . ILE A 1 404 ? -8.397 -5.669 8.048 1.00 65.12 404 ILE A N 1
ATOM 3238 C CA . ILE A 1 404 ? -8.399 -4.252 7.664 1.00 65.12 404 ILE A CA 1
ATOM 3239 C C . ILE A 1 404 ? -8.464 -4.037 6.142 1.00 65.12 404 ILE A C 1
ATOM 3241 O O . ILE A 1 404 ? -8.523 -2.889 5.696 1.00 65.12 404 ILE A O 1
ATOM 3245 N N . ASP A 1 405 ? -8.431 -5.103 5.334 1.00 70.44 405 ASP A N 1
ATOM 3246 C CA . ASP A 1 405 ? -8.490 -4.994 3.876 1.00 70.44 405 ASP A CA 1
ATOM 3247 C C . ASP A 1 405 ? -9.903 -4.601 3.436 1.00 70.44 405 ASP A C 1
ATOM 3249 O O . ASP A 1 405 ? -10.838 -5.402 3.421 1.00 70.44 405 ASP A O 1
ATOM 3253 N N . LYS A 1 406 ? -10.066 -3.333 3.055 1.00 77.88 406 LYS A N 1
ATOM 3254 C CA . LYS A 1 406 ? -11.339 -2.807 2.567 1.00 77.88 406 LYS A CA 1
ATOM 3255 C C . LYS A 1 406 ? -11.507 -3.123 1.082 1.00 77.88 406 LYS A C 1
ATOM 3257 O O . LYS A 1 406 ? -10.782 -2.575 0.250 1.00 77.88 406 LYS A O 1
ATOM 3262 N N . VAL A 1 407 ? -12.473 -3.979 0.756 1.00 85.38 407 VAL A N 1
ATOM 3263 C CA . VAL A 1 407 ? -12.836 -4.325 -0.627 1.00 85.38 407 VAL A CA 1
ATOM 3264 C C . VAL A 1 407 ? -14.107 -3.581 -1.023 1.00 85.38 407 VAL A C 1
ATOM 3266 O O . VAL A 1 407 ? -15.130 -3.682 -0.348 1.00 85.38 407 VAL A O 1
ATOM 3269 N N . ILE A 1 408 ? -14.037 -2.818 -2.112 1.00 87.25 408 ILE A N 1
ATOM 3270 C CA . ILE A 1 408 ? -15.146 -2.019 -2.644 1.00 87.25 408 ILE A CA 1
ATOM 3271 C C . ILE A 1 408 ? -15.336 -2.386 -4.112 1.00 87.25 408 ILE A C 1
ATOM 3273 O O . ILE A 1 408 ? -14.366 -2.488 -4.863 1.00 87.25 408 ILE A O 1
ATOM 3277 N N . VAL A 1 409 ? -16.587 -2.561 -4.530 1.00 91.44 409 VAL A N 1
ATOM 3278 C CA . VAL A 1 409 ? -16.944 -2.833 -5.924 1.00 91.44 409 VAL A CA 1
ATOM 3279 C C . VAL A 1 409 ? -18.011 -1.847 -6.367 1.00 91.44 409 VAL A C 1
ATOM 3281 O O . VAL A 1 409 ? -19.089 -1.803 -5.780 1.00 91.44 409 VAL A O 1
ATOM 3284 N N . ASP A 1 410 ? -17.716 -1.111 -7.433 1.00 90.81 410 ASP A N 1
ATOM 3285 C CA . ASP A 1 410 ? -18.643 -0.193 -8.087 1.00 90.81 410 ASP A CA 1
ATOM 3286 C C . ASP A 1 410 ? -18.996 -0.724 -9.477 1.00 90.81 410 ASP A C 1
ATOM 3288 O O . ASP A 1 410 ? -18.120 -0.886 -10.324 1.00 90.81 410 ASP A O 1
ATOM 3292 N N . ILE A 1 411 ? -20.281 -0.963 -9.738 1.00 92.38 411 ILE A N 1
ATOM 3293 C CA . ILE A 1 411 ? -20.775 -1.410 -11.048 1.00 92.38 411 ILE A CA 1
ATOM 3294 C C . ILE A 1 411 ? -21.631 -0.292 -11.637 1.00 92.38 411 ILE A C 1
ATOM 3296 O O . ILE A 1 411 ? -22.638 0.079 -11.038 1.00 92.38 411 ILE A O 1
ATOM 3300 N N . LYS A 1 412 ? -21.252 0.261 -12.795 1.00 91.62 412 LYS A N 1
ATOM 3301 C CA . LYS A 1 412 ? -21.960 1.390 -13.430 1.00 91.62 412 LYS A CA 1
ATOM 3302 C C . LYS A 1 412 ? -22.315 1.096 -14.881 1.00 91.62 412 LYS A C 1
ATOM 3304 O O . LYS A 1 412 ? -21.468 0.641 -15.643 1.00 91.62 412 LYS A O 1
ATOM 3309 N N . SER A 1 413 ? -23.550 1.397 -15.278 1.00 87.88 413 SER A N 1
ATOM 3310 C CA . SER A 1 413 ? -23.990 1.297 -16.676 1.00 87.88 413 SER A CA 1
ATOM 3311 C C . SER A 1 413 ? -23.218 2.281 -17.555 1.00 87.88 413 SER A C 1
ATOM 3313 O O . SER A 1 413 ? -23.144 3.467 -17.234 1.00 87.88 413 SER A O 1
ATOM 3315 N N . VAL A 1 414 ? -22.692 1.814 -18.691 1.00 87.88 414 VAL A N 1
ATOM 3316 C CA . VAL A 1 414 ? -21.984 2.669 -19.662 1.00 87.88 414 VAL A CA 1
ATOM 3317 C C . VAL A 1 414 ? -22.944 3.657 -20.337 1.00 87.88 414 VAL A C 1
ATOM 3319 O O . VAL A 1 414 ? -22.552 4.763 -20.692 1.00 87.88 414 VAL A O 1
ATOM 3322 N N . GLN A 1 415 ? -24.214 3.275 -20.483 1.00 78.75 415 GLN A N 1
ATOM 3323 C CA . GLN A 1 415 ? -25.219 4.044 -21.222 1.00 78.75 415 GLN A CA 1
ATOM 3324 C C . GLN A 1 415 ? -25.934 5.075 -20.342 1.00 78.75 415 GLN A C 1
ATOM 3326 O O . GLN A 1 415 ? -26.177 6.196 -20.776 1.00 78.75 415 GLN A O 1
ATOM 3331 N N . THR A 1 416 ? -26.284 4.699 -19.108 1.00 79.62 416 THR A N 1
ATOM 3332 C CA . THR A 1 416 ? -27.100 5.542 -18.212 1.00 79.62 416 THR A CA 1
ATOM 3333 C C . THR A 1 416 ? -26.313 6.130 -17.044 1.00 79.62 416 THR A C 1
ATOM 3335 O O . THR A 1 416 ? -26.806 7.025 -16.365 1.00 79.62 416 THR A O 1
ATOM 3338 N N . GLY A 1 417 ? -25.110 5.618 -16.761 1.00 79.06 417 GLY A N 1
ATOM 3339 C CA . GLY A 1 417 ? -24.340 5.976 -15.568 1.00 79.06 417 GLY A CA 1
ATOM 3340 C C . GLY A 1 417 ? -24.931 5.455 -14.251 1.00 79.06 417 GLY A C 1
ATOM 3341 O O . GLY A 1 417 ? -24.343 5.693 -13.196 1.00 79.06 417 GLY A O 1
ATOM 3342 N N . ALA A 1 418 ? -26.063 4.740 -14.287 1.00 82.25 418 ALA A N 1
ATOM 3343 C CA . ALA A 1 418 ? -26.714 4.198 -13.100 1.00 82.25 418 ALA A CA 1
ATOM 3344 C C . ALA A 1 418 ? -25.829 3.147 -12.416 1.00 82.25 418 ALA A C 1
ATOM 3346 O O . ALA A 1 418 ? -25.264 2.270 -13.080 1.00 82.25 418 ALA A O 1
ATOM 3347 N N . ALA A 1 419 ? -25.711 3.245 -11.090 1.00 85.75 419 ALA A N 1
ATOM 3348 C CA . ALA A 1 419 ? -24.949 2.307 -10.279 1.00 85.75 419 ALA A CA 1
ATOM 3349 C C . ALA A 1 419 ? -25.815 1.107 -9.867 1.00 85.75 419 ALA A C 1
ATOM 3351 O O . ALA A 1 419 ? -26.951 1.275 -9.424 1.00 85.75 419 ALA A O 1
ATOM 3352 N N . LEU A 1 420 ? -25.260 -0.097 -9.992 1.00 87.44 420 LEU A N 1
ATOM 3353 C CA . LEU A 1 420 ? -25.840 -1.336 -9.484 1.00 87.44 420 LEU A CA 1
ATOM 3354 C C . LEU A 1 420 ? -25.306 -1.619 -8.081 1.00 87.44 420 LEU A C 1
ATOM 3356 O O . LEU A 1 420 ? -24.109 -1.492 -7.820 1.00 87.44 420 LEU A O 1
ATOM 3360 N N . GLN A 1 421 ? -26.195 -2.033 -7.181 1.00 87.12 421 GLN A N 1
ATOM 3361 C CA . GLN A 1 421 ? -25.813 -2.410 -5.827 1.00 87.12 421 GLN A CA 1
ATOM 3362 C C . GLN A 1 421 ? -25.234 -3.829 -5.822 1.00 87.12 421 GLN A C 1
ATOM 3364 O O . GLN A 1 421 ? -25.912 -4.786 -6.196 1.00 87.12 421 GLN A O 1
ATOM 3369 N N . ALA A 1 422 ? -23.987 -3.959 -5.372 1.00 89.75 422 ALA A N 1
ATOM 3370 C CA . ALA A 1 422 ? -23.328 -5.243 -5.177 1.00 89.75 422 ALA A CA 1
ATOM 3371 C C . ALA A 1 422 ? -23.237 -5.581 -3.683 1.00 89.75 422 ALA A C 1
ATOM 3373 O O . ALA A 1 422 ? -22.914 -4.730 -2.852 1.00 89.75 422 ALA A O 1
ATOM 3374 N N . LYS A 1 423 ? -23.503 -6.841 -3.340 1.00 90.56 423 LYS A N 1
ATOM 3375 C CA . LYS A 1 423 ? -23.321 -7.405 -2.003 1.00 90.56 423 LYS A CA 1
ATOM 3376 C C . LYS A 1 423 ? -22.019 -8.196 -1.965 1.00 90.56 423 LYS A C 1
ATOM 3378 O O . LYS A 1 423 ? -21.866 -9.180 -2.690 1.00 90.56 423 LYS A O 1
ATOM 3383 N N . ILE A 1 424 ? -21.107 -7.778 -1.092 1.00 90.50 424 ILE A N 1
ATOM 3384 C CA . ILE A 1 424 ? -19.801 -8.409 -0.885 1.00 90.50 424 ILE A CA 1
ATOM 3385 C C . ILE A 1 424 ? -19.869 -9.277 0.374 1.00 90.50 424 ILE A C 1
ATOM 3387 O O . ILE A 1 424 ? -20.322 -8.822 1.422 1.00 90.50 424 ILE A O 1
ATOM 3391 N N . THR A 1 425 ? -19.427 -10.526 0.264 1.00 88.56 425 THR A N 1
ATOM 3392 C CA . THR A 1 425 ? -19.344 -11.489 1.368 1.00 88.56 425 THR A CA 1
ATOM 3393 C C . THR A 1 425 ? -17.883 -11.877 1.580 1.00 88.56 425 THR A C 1
ATOM 3395 O O . THR A 1 425 ? -17.273 -12.485 0.697 1.00 88.56 425 THR A O 1
ATOM 3398 N N . ASP A 1 426 ? -17.322 -11.525 2.736 1.00 86.81 426 ASP A N 1
ATOM 3399 C CA . ASP A 1 426 ? -15.957 -11.896 3.123 1.00 86.81 426 ASP A CA 1
ATOM 3400 C C . ASP A 1 426 ? -15.924 -13.330 3.674 1.00 86.81 426 ASP A C 1
ATOM 3402 O O . ASP A 1 426 ? -16.719 -13.702 4.539 1.00 86.81 426 ASP A O 1
ATOM 3406 N N . SER A 1 427 ? -15.019 -14.154 3.145 1.00 85.25 427 SER A N 1
ATOM 3407 C CA . SER A 1 427 ? -14.801 -15.531 3.607 1.00 85.25 427 SER A CA 1
ATOM 3408 C C . SER A 1 427 ? -13.718 -15.644 4.689 1.00 85.25 427 SER A C 1
ATOM 3410 O O . SER A 1 427 ? -13.351 -16.759 5.066 1.00 85.25 427 SER A O 1
ATOM 3412 N N . ASN A 1 428 ? -13.169 -14.517 5.153 1.00 82.00 428 ASN A N 1
ATOM 3413 C CA . ASN A 1 428 ? -12.104 -14.388 6.152 1.00 82.00 428 ASN A CA 1
ATOM 3414 C C . ASN A 1 428 ? -10.840 -15.196 5.825 1.00 82.00 428 ASN A C 1
ATOM 3416 O O . ASN A 1 428 ? -10.132 -15.691 6.702 1.00 82.00 428 ASN A O 1
ATOM 3420 N N . ASN A 1 429 ? -10.585 -15.404 4.536 1.00 82.00 429 ASN A N 1
ATOM 3421 C CA . ASN A 1 429 ? -9.462 -16.201 4.053 1.00 82.00 429 ASN A CA 1
ATOM 3422 C C . ASN A 1 429 ? -8.757 -15.559 2.853 1.00 82.00 429 ASN A C 1
ATOM 3424 O O . ASN A 1 429 ? -7.941 -16.226 2.220 1.00 82.00 429 ASN A O 1
ATOM 3428 N N . GLY A 1 430 ? -9.101 -14.307 2.523 1.00 76.88 430 GLY A N 1
ATOM 3429 C CA . GLY A 1 430 ? -8.584 -13.563 1.374 1.00 76.88 430 GLY A CA 1
ATOM 3430 C C . GLY A 1 430 ? -9.383 -13.779 0.087 1.00 76.88 430 GLY A C 1
ATOM 3431 O O . GLY A 1 430 ? -8.913 -13.429 -0.989 1.00 76.88 430 GLY A O 1
ATOM 3432 N N . CYS A 1 431 ? -10.555 -14.421 0.168 1.00 88.31 431 CYS A N 1
ATOM 3433 C CA . CYS A 1 431 ? -11.544 -14.465 -0.909 1.00 88.31 431 CYS A CA 1
ATOM 3434 C C . CYS A 1 431 ? -12.788 -13.669 -0.514 1.00 88.31 431 CYS A C 1
ATOM 3436 O O . CYS A 1 431 ? -13.396 -13.937 0.524 1.00 88.31 431 CYS A O 1
ATOM 3438 N N . T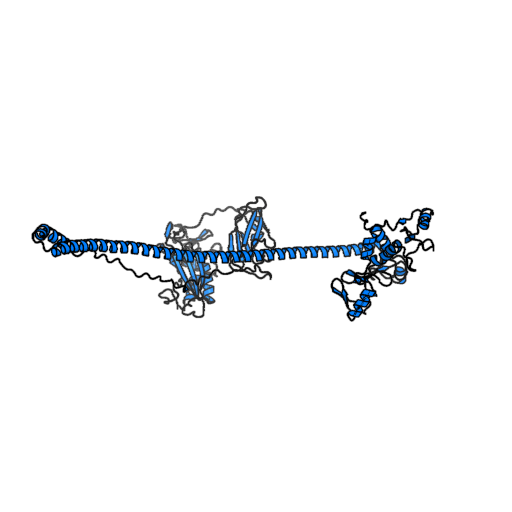YR A 1 432 ? -13.209 -12.779 -1.405 1.00 88.88 432 TYR A N 1
ATOM 3439 C CA . TYR A 1 432 ? -14.405 -11.959 -1.265 1.00 88.88 432 TYR A CA 1
ATOM 3440 C C . TYR A 1 432 ? -15.363 -12.313 -2.395 1.00 88.88 432 TYR A C 1
ATOM 3442 O O . TYR A 1 432 ? -15.024 -12.162 -3.567 1.00 88.88 432 TYR A O 1
ATOM 3450 N N . THR A 1 433 ? -16.550 -12.809 -2.055 1.00 89.94 433 THR A N 1
ATOM 3451 C CA . THR A 1 433 ? -17.576 -13.165 -3.044 1.00 89.94 433 THR A CA 1
ATOM 3452 C C . THR A 1 433 ? -18.481 -11.968 -3.273 1.00 89.94 433 THR A C 1
ATOM 3454 O O . THR A 1 433 ? -19.096 -11.465 -2.335 1.00 89.94 433 THR A O 1
ATOM 3457 N N . VAL A 1 434 ? -18.572 -11.515 -4.515 1.00 93.06 434 VAL A N 1
ATOM 3458 C CA . VAL A 1 434 ? -19.393 -10.379 -4.927 1.00 93.06 434 VAL A CA 1
ATOM 3459 C C . VAL A 1 434 ? -20.617 -10.915 -5.648 1.00 93.06 434 VAL A C 1
ATOM 3461 O O . VAL A 1 434 ? -20.483 -11.680 -6.596 1.00 93.06 434 VAL A O 1
ATOM 3464 N N . SER A 1 435 ? -21.800 -10.504 -5.205 1.00 91.12 435 SER A N 1
ATOM 3465 C CA . SER A 1 435 ? -23.090 -10.874 -5.794 1.00 91.12 435 SER A CA 1
ATOM 3466 C C . SER A 1 435 ? -23.886 -9.622 -6.144 1.00 91.12 435 SER A C 1
ATOM 3468 O O . SER A 1 435 ? -23.948 -8.688 -5.345 1.00 91.12 435 SER A O 1
ATOM 3470 N N . TYR A 1 436 ? -24.469 -9.568 -7.335 1.00 92.06 436 TYR A N 1
ATOM 3471 C CA . TYR A 1 436 ? -25.289 -8.441 -7.785 1.00 92.06 436 TYR A CA 1
ATOM 3472 C C . TYR A 1 436 ? -26.320 -8.914 -8.814 1.00 92.06 436 TYR A C 1
ATOM 3474 O O . TYR A 1 436 ? -26.141 -9.958 -9.437 1.00 92.06 436 TYR A O 1
ATOM 3482 N N . ASN A 1 437 ? -27.392 -8.144 -9.010 1.00 90.69 437 ASN A N 1
ATOM 3483 C CA . ASN A 1 437 ? -28.469 -8.500 -9.934 1.00 90.69 437 ASN A CA 1
ATOM 3484 C C . ASN A 1 437 ? -28.758 -7.340 -10.911 1.00 90.69 437 ASN A C 1
ATOM 3486 O O . ASN A 1 437 ? -29.277 -6.303 -10.485 1.00 90.69 437 ASN A O 1
ATOM 3490 N N . PRO A 1 438 ? -28.410 -7.464 -12.207 1.00 88.62 438 PRO A N 1
ATOM 3491 C CA . PRO A 1 438 ? -28.626 -6.409 -13.187 1.00 88.62 438 PRO A CA 1
ATOM 3492 C C . PRO A 1 438 ? -30.075 -6.396 -13.695 1.00 88.62 438 PRO A C 1
ATOM 3494 O O . PRO A 1 438 ? -30.526 -7.320 -14.364 1.00 88.62 438 PRO A O 1
ATOM 3497 N N . GLN A 1 439 ? -30.809 -5.314 -13.431 1.00 87.12 439 GLN A N 1
ATOM 3498 C CA . GLN A 1 439 ? -32.213 -5.168 -13.855 1.00 87.12 439 GLN A CA 1
ATOM 3499 C C . GLN A 1 439 ? -32.382 -4.750 -15.322 1.00 87.12 439 GLN A C 1
ATOM 3501 O O . GLN A 1 439 ? -33.465 -4.894 -15.890 1.00 87.12 439 GLN A O 1
ATOM 3506 N N . THR A 1 440 ? -31.320 -4.249 -15.951 1.00 86.69 440 THR A N 1
ATOM 3507 C CA . THR A 1 440 ? -31.305 -3.820 -17.351 1.00 86.69 440 THR A CA 1
ATOM 3508 C C . THR A 1 440 ? -30.207 -4.549 -18.115 1.00 86.69 440 THR A C 1
ATOM 3510 O O . THR A 1 440 ? -29.132 -4.819 -17.579 1.00 86.69 440 THR A O 1
ATOM 3513 N N . ALA A 1 441 ? -30.488 -4.885 -19.372 1.00 88.19 441 ALA A N 1
ATOM 3514 C CA . ALA A 1 441 ? -29.475 -5.373 -20.296 1.00 88.19 441 ALA A CA 1
ATOM 3515 C C . ALA A 1 441 ? -28.617 -4.214 -20.827 1.00 88.19 441 ALA A C 1
ATOM 3517 O O . ALA A 1 441 ? -29.064 -3.067 -20.862 1.00 88.19 441 ALA A O 1
ATOM 3518 N N . GLY A 1 442 ? -27.387 -4.516 -21.241 1.00 88.69 442 GLY A N 1
ATOM 3519 C CA . GLY A 1 442 ? -26.431 -3.531 -21.745 1.00 88.69 442 GLY A CA 1
ATOM 3520 C C . GLY A 1 442 ? -25.014 -3.740 -21.220 1.00 88.69 442 GLY A C 1
ATOM 3521 O O . GLY A 1 442 ? -24.715 -4.737 -20.560 1.00 88.69 442 GLY A O 1
ATOM 3522 N N . ASP A 1 443 ? -24.139 -2.786 -21.530 1.00 91.38 443 ASP A N 1
ATOM 3523 C CA . ASP A 1 443 ? -22.735 -2.803 -21.118 1.00 91.38 443 ASP A CA 1
ATOM 3524 C C . ASP A 1 443 ? -22.536 -2.036 -19.796 1.00 91.38 443 ASP A C 1
ATOM 3526 O O . ASP A 1 443 ? -23.083 -0.943 -19.590 1.00 91.38 443 ASP A O 1
ATOM 3530 N N . PHE A 1 444 ? -21.724 -2.599 -18.901 1.00 91.81 444 PHE A N 1
ATOM 3531 C CA . PHE A 1 444 ? -21.411 -2.064 -17.577 1.00 91.81 444 PHE A CA 1
ATOM 3532 C C . PHE A 1 444 ? -19.898 -2.057 -17.328 1.00 91.81 444 PHE A C 1
ATOM 3534 O O . PHE A 1 444 ? -19.183 -2.974 -17.727 1.00 91.81 444 PHE A O 1
ATOM 3541 N N . ASN A 1 445 ? -19.427 -1.043 -16.603 1.00 92.06 445 ASN A N 1
ATOM 3542 C CA . ASN A 1 445 ? -18.070 -0.974 -16.070 1.00 92.06 445 ASN A CA 1
ATOM 3543 C C . ASN A 1 445 ? -18.067 -1.457 -14.617 1.00 92.06 445 ASN A C 1
ATOM 3545 O O . ASN A 1 445 ? -18.786 -0.899 -13.784 1.00 92.06 445 ASN A O 1
ATOM 3549 N N . VAL A 1 446 ? -17.241 -2.458 -14.315 1.00 92.69 446 VAL A N 1
ATOM 3550 C CA . VAL A 1 446 ? -17.035 -2.994 -12.964 1.00 92.69 446 VAL A CA 1
ATOM 3551 C C . VAL A 1 446 ? -15.680 -2.523 -12.447 1.00 92.69 446 VAL A C 1
ATOM 3553 O O . VAL A 1 446 ? -14.638 -2.970 -12.923 1.00 92.69 446 VAL A O 1
ATOM 3556 N N . THR A 1 447 ? -15.676 -1.634 -11.460 1.00 91.62 447 THR A N 1
ATOM 3557 C CA . THR A 1 447 ? -14.454 -1.138 -10.821 1.00 91.62 447 THR A CA 1
ATOM 3558 C C . THR A 1 447 ? -14.283 -1.802 -9.463 1.00 91.62 447 THR A C 1
ATOM 3560 O O . THR A 1 447 ? -15.096 -1.614 -8.561 1.00 91.62 447 THR A O 1
ATOM 3563 N N . VAL A 1 448 ? -13.205 -2.565 -9.305 1.00 91.56 448 VAL A N 1
ATOM 3564 C CA . VAL A 1 448 ? -12.850 -3.221 -8.042 1.00 91.56 448 VAL A CA 1
ATOM 3565 C C . VAL A 1 448 ? -11.696 -2.473 -7.383 1.00 91.56 448 VAL A C 1
ATOM 3567 O O . VAL A 1 448 ? -10.666 -2.246 -8.025 1.00 91.56 448 VAL A O 1
ATOM 3570 N N . HIS A 1 449 ? -11.864 -2.133 -6.105 1.00 83.62 449 HIS A N 1
ATOM 3571 C CA . HIS A 1 449 ? -10.837 -1.544 -5.255 1.00 83.62 449 HIS A CA 1
ATOM 3572 C C . HIS A 1 449 ? -10.534 -2.449 -4.060 1.00 83.62 449 HIS A C 1
ATOM 3574 O O . HIS A 1 449 ? -11.444 -2.965 -3.410 1.00 83.62 449 HIS A O 1
ATOM 3580 N N . VAL A 1 450 ? -9.252 -2.594 -3.743 1.00 80.88 450 VAL A N 1
ATOM 3581 C CA . VAL A 1 450 ? -8.744 -3.259 -2.539 1.00 80.88 450 VAL A CA 1
ATOM 3582 C C . VAL A 1 450 ? -7.845 -2.262 -1.819 1.00 80.88 450 VAL A C 1
ATOM 3584 O O . VAL A 1 450 ? -6.975 -1.663 -2.445 1.00 80.88 450 VAL A O 1
ATOM 3587 N N . ALA A 1 451 ? -8.058 -2.057 -0.517 1.00 69.31 451 ALA A N 1
ATOM 3588 C CA . ALA A 1 451 ? -7.322 -1.068 0.281 1.00 69.31 451 ALA A CA 1
ATOM 3589 C C . ALA A 1 451 ? -7.333 0.346 -0.351 1.00 69.31 451 ALA A C 1
ATOM 3591 O O . ALA A 1 451 ? -6.311 1.033 -0.395 1.00 69.31 451 ALA A O 1
ATOM 3592 N N . ASP A 1 452 ? -8.506 0.747 -0.862 1.00 71.75 452 ASP A N 1
ATOM 3593 C CA . ASP A 1 452 ? -8.776 2.013 -1.563 1.00 71.75 452 ASP A CA 1
ATOM 3594 C C . ASP A 1 452 ? -7.967 2.236 -2.867 1.00 71.75 452 ASP A C 1
ATOM 3596 O O . ASP A 1 452 ? -7.946 3.344 -3.402 1.00 71.75 452 ASP A O 1
ATOM 3600 N N . GLU A 1 453 ? -7.340 1.195 -3.428 1.00 71.06 453 GLU A N 1
ATOM 3601 C CA . GLU A 1 4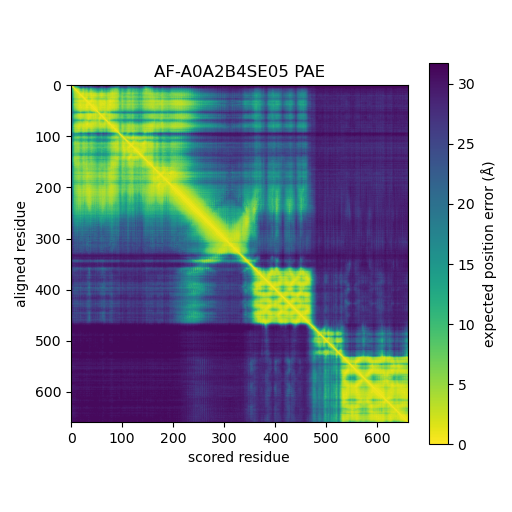53 ? -6.701 1.231 -4.751 1.00 71.06 453 GLU A CA 1
ATOM 3602 C C . GLU A 1 453 ? -7.374 0.298 -5.756 1.00 71.06 453 GLU A C 1
ATOM 3604 O O . GLU A 1 453 ? -7.777 -0.806 -5.384 1.00 71.06 453 GLU A O 1
ATOM 3609 N N . PRO A 1 454 ? -7.442 0.680 -7.044 1.00 82.00 454 PRO A N 1
ATOM 3610 C CA . PRO A 1 454 ? -7.905 -0.223 -8.082 1.00 82.00 454 PRO A CA 1
ATOM 3611 C C . PRO A 1 454 ? -6.929 -1.391 -8.247 1.00 82.00 454 PRO A C 1
ATOM 3613 O O . PRO A 1 454 ? -5.710 -1.217 -8.299 1.00 82.00 454 PRO A O 1
ATOM 3616 N N . ILE A 1 455 ? -7.477 -2.596 -8.364 1.00 85.31 455 ILE A N 1
ATOM 3617 C CA . ILE A 1 455 ? -6.682 -3.786 -8.678 1.00 85.31 455 ILE A CA 1
ATOM 3618 C C . ILE A 1 455 ? -6.268 -3.800 -10.154 1.00 85.31 455 ILE A C 1
ATOM 3620 O O . ILE A 1 455 ? -6.835 -3.098 -10.999 1.00 85.31 455 ILE A O 1
ATOM 3624 N N . LYS A 1 456 ? -5.307 -4.658 -10.497 1.00 81.44 456 LYS A N 1
ATOM 3625 C CA . LYS A 1 456 ? -4.861 -4.819 -11.883 1.00 81.44 456 LYS A CA 1
ATOM 3626 C C . LYS A 1 456 ? -6.012 -5.285 -12.785 1.00 81.44 456 LYS A C 1
ATOM 3628 O O . LYS A 1 456 ? -6.673 -6.276 -12.499 1.00 81.44 456 LYS A O 1
ATOM 3633 N N . GLY A 1 457 ? -6.213 -4.581 -13.899 1.00 83.00 457 GLY A N 1
ATOM 3634 C CA . GLY A 1 457 ? -7.278 -4.866 -14.871 1.00 83.00 457 GLY A CA 1
ATOM 3635 C C . GLY A 1 457 ? -8.602 -4.141 -14.605 1.00 83.00 457 GLY A C 1
ATOM 3636 O O . GLY A 1 457 ? -9.474 -4.169 -15.464 1.00 83.00 457 GLY A O 1
ATOM 3637 N N . SER A 1 458 ? -8.735 -3.452 -13.468 1.00 87.25 458 SER A N 1
ATOM 3638 C CA . SER A 1 458 ? -9.879 -2.586 -13.168 1.00 87.25 458 SER A CA 1
ATOM 3639 C C . SER A 1 458 ? -9.783 -1.264 -13.956 1.00 87.25 458 SER A C 1
ATOM 3641 O O . SER A 1 458 ? -8.700 -0.669 -13.978 1.00 87.25 458 SER A O 1
ATOM 3643 N N . PRO A 1 459 ? -10.870 -0.759 -14.577 1.00 89.19 459 PRO A N 1
ATOM 3644 C CA . PRO A 1 459 ? -12.222 -1.326 -14.609 1.00 89.19 459 PRO A CA 1
ATOM 3645 C C . PRO A 1 459 ? -12.402 -2.449 -15.650 1.00 89.19 459 PRO A C 1
ATOM 3647 O O . PRO A 1 459 ? -11.866 -2.385 -16.756 1.00 89.19 459 PRO A O 1
ATOM 3650 N N . PHE A 1 460 ? -13.234 -3.437 -15.317 1.00 91.31 460 PHE A N 1
ATOM 3651 C CA . PHE A 1 460 ? -13.606 -4.564 -16.179 1.00 91.31 460 PHE A CA 1
ATOM 3652 C C . PHE A 1 460 ? -14.893 -4.279 -16.968 1.00 91.31 460 PHE A C 1
ATOM 3654 O O . PHE A 1 460 ? -15.745 -3.507 -16.526 1.00 91.31 460 PHE A O 1
ATOM 3661 N N . GLN A 1 461 ? -15.036 -4.919 -18.131 1.00 91.38 461 GLN A N 1
ATOM 3662 C CA . GLN A 1 461 ? -16.195 -4.780 -19.021 1.00 91.38 461 GLN A CA 1
ATOM 3663 C C . GLN A 1 461 ? -17.168 -5.950 -18.831 1.00 91.38 461 GLN A C 1
ATOM 3665 O O . GLN A 1 461 ? -16.815 -7.091 -19.127 1.00 91.38 461 GLN A O 1
ATOM 3670 N N . LEU A 1 462 ? -18.392 -5.652 -18.395 1.00 92.25 462 LEU A N 1
ATOM 3671 C CA . LEU A 1 462 ? -19.479 -6.608 -18.182 1.00 92.25 462 LEU A CA 1
ATOM 3672 C C . LEU A 1 462 ? -20.572 -6.415 -19.238 1.00 92.25 462 LEU A C 1
ATOM 3674 O O . LEU A 1 462 ? -21.100 -5.313 -19.387 1.00 92.25 462 LEU A O 1
ATOM 3678 N N . LYS A 1 463 ? -20.969 -7.494 -19.919 1.00 92.44 463 LYS A N 1
ATOM 3679 C CA . LYS A 1 463 ? -22.092 -7.496 -20.869 1.00 92.44 463 LYS A CA 1
ATOM 3680 C C . LYS A 1 463 ? -23.292 -8.249 -20.314 1.00 92.44 463 LYS A C 1
ATOM 3682 O O . LYS A 1 463 ? -23.224 -9.463 -20.122 1.00 92.44 463 LYS A O 1
ATOM 3687 N N . VAL A 1 464 ? -24.410 -7.552 -20.124 1.00 91.94 464 VAL A N 1
ATOM 3688 C CA . VAL A 1 464 ? -25.668 -8.147 -19.658 1.00 91.94 464 VAL A CA 1
ATOM 3689 C C . VAL A 1 464 ? -26.614 -8.365 -20.837 1.00 91.94 464 VAL A C 1
ATOM 3691 O O . VAL A 1 464 ? -26.992 -7.411 -21.517 1.00 91.94 464 VAL A O 1
ATOM 3694 N N . LYS A 1 465 ? -27.008 -9.618 -21.080 1.00 89.44 465 LYS A N 1
ATOM 3695 C CA . LYS A 1 465 ? -27.960 -9.999 -22.138 1.00 89.44 465 LYS A CA 1
ATOM 3696 C C . LYS A 1 465 ? -29.403 -9.867 -21.648 1.00 89.44 465 LYS A C 1
ATOM 3698 O O . LYS A 1 465 ? -29.687 -10.122 -20.478 1.00 89.44 465 LYS A O 1
ATOM 3703 N N . GLU A 1 466 ? -30.323 -9.518 -22.546 1.00 85.75 466 GLU A N 1
ATOM 3704 C CA . GLU A 1 466 ? -31.757 -9.524 -22.236 1.00 85.75 466 GLU A CA 1
ATOM 3705 C C . GLU A 1 466 ? -32.254 -10.943 -21.957 1.00 85.75 466 GLU A C 1
ATOM 3707 O O . GLU A 1 466 ? -31.943 -11.898 -22.676 1.00 85.75 466 GLU A O 1
ATOM 3712 N N . LYS A 1 467 ? -33.068 -11.075 -20.909 1.00 74.25 467 LYS A N 1
ATOM 3713 C CA . LYS A 1 467 ? -33.727 -12.333 -20.574 1.00 74.25 467 LYS A CA 1
ATOM 3714 C C . LYS A 1 467 ? -34.935 -12.517 -21.485 1.00 74.25 467 LYS A C 1
ATOM 3716 O O . LYS A 1 467 ? -35.970 -11.878 -21.301 1.00 74.25 467 LYS A O 1
ATOM 3721 N N . ILE A 1 468 ? -34.811 -13.411 -22.465 1.00 54.28 468 ILE A N 1
ATOM 3722 C CA . ILE A 1 468 ? -35.916 -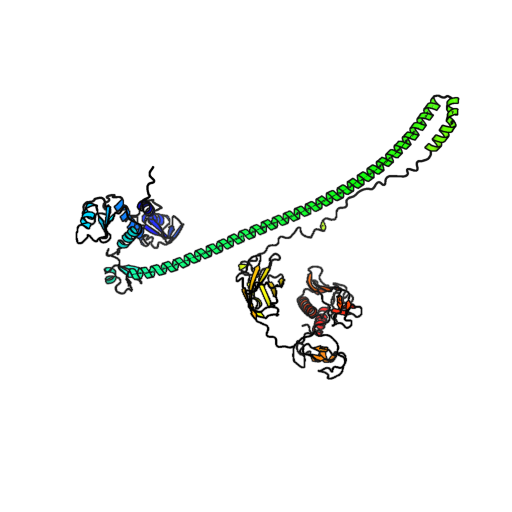13.786 -23.354 1.00 54.28 468 ILE A CA 1
ATOM 3723 C C . ILE A 1 468 ? -36.990 -14.483 -22.509 1.00 54.28 468 ILE A C 1
ATOM 3725 O O . ILE A 1 468 ? -36.820 -15.627 -22.085 1.00 54.28 468 ILE A O 1
ATOM 3729 N N . ARG A 1 469 ? -38.105 -13.793 -22.250 1.00 37.91 469 ARG A N 1
ATOM 3730 C CA . ARG A 1 469 ? -39.271 -14.376 -21.576 1.00 37.91 469 ARG A CA 1
ATOM 3731 C C . ARG A 1 469 ? -39.952 -15.365 -22.524 1.00 37.91 469 ARG A C 1
ATOM 3733 O O . ARG A 1 469 ? -40.643 -14.952 -23.450 1.00 37.91 469 ARG A O 1
ATOM 3740 N N . LYS A 1 470 ? -39.802 -16.669 -22.277 1.00 34.19 470 LYS A N 1
ATOM 3741 C CA . LYS A 1 470 ? -40.884 -17.612 -22.590 1.00 34.19 470 LYS A CA 1
ATOM 3742 C C . LYS A 1 470 ? -41.911 -17.469 -21.472 1.00 34.19 470 LYS A C 1
ATOM 3744 O O . LYS A 1 470 ? -41.564 -17.596 -20.303 1.00 34.19 470 LYS A O 1
ATOM 3749 N N . SER A 1 471 ? -43.120 -17.077 -21.848 1.00 27.75 471 SER A N 1
ATOM 3750 C CA . SER A 1 471 ? -44.265 -16.900 -20.963 1.00 27.75 471 SER A CA 1
ATOM 3751 C C . SER A 1 471 ? -44.593 -18.205 -20.247 1.00 27.75 471 SER A C 1
ATOM 3753 O O . SER A 1 471 ? -44.915 -19.175 -20.923 1.00 27.75 471 SER A O 1
ATOM 3755 N N . GLU A 1 472 ? -44.543 -18.206 -18.922 1.00 30.53 472 GLU A N 1
ATOM 3756 C CA . GLU A 1 472 ? -45.388 -19.036 -18.061 1.00 30.53 472 GLU A CA 1
ATOM 3757 C C . GLU A 1 472 ? -45.297 -18.460 -16.641 1.00 30.53 472 GLU A C 1
ATOM 3759 O O . GLU A 1 472 ? -44.219 -18.349 -16.053 1.00 30.53 472 GLU A O 1
ATOM 3764 N N . ASP A 1 473 ? -46.440 -17.973 -16.163 1.00 26.70 473 ASP A N 1
ATOM 3765 C CA . ASP A 1 473 ? -46.638 -17.320 -14.874 1.00 26.70 473 ASP A CA 1
ATOM 3766 C C . ASP A 1 473 ? -46.352 -18.279 -13.706 1.00 26.70 473 ASP A C 1
ATOM 3768 O O . ASP A 1 473 ? -46.750 -19.441 -13.741 1.00 26.70 473 ASP A O 1
ATOM 3772 N N . TYR A 1 474 ? -45.718 -17.788 -12.634 1.00 27.88 474 TYR A N 1
ATOM 3773 C CA . TYR A 1 474 ? -45.569 -18.530 -11.376 1.00 27.88 474 TYR A CA 1
ATOM 3774 C C . TYR A 1 474 ? -46.179 -17.749 -10.208 1.00 27.88 474 TYR A C 1
ATOM 3776 O O . TYR A 1 474 ? -45.710 -16.670 -9.842 1.00 27.88 474 TYR A O 1
ATOM 3784 N N . GLN A 1 475 ? -47.219 -18.341 -9.618 1.00 25.44 475 GLN A N 1
ATOM 3785 C CA . GLN A 1 475 ? -47.720 -18.064 -8.269 1.00 25.44 475 GLN A CA 1
ATOM 3786 C C . GLN A 1 475 ? -46.960 -18.927 -7.232 1.00 25.44 475 GLN A C 1
ATOM 3788 O O . GLN A 1 475 ? -46.374 -19.947 -7.610 1.00 25.44 475 GLN A O 1
ATOM 3793 N N . PRO A 1 476 ? -46.940 -18.559 -5.934 1.00 31.25 476 PRO A N 1
ATOM 3794 C CA . PRO A 1 476 ? -46.217 -19.302 -4.902 1.00 31.25 476 PRO A CA 1
ATOM 3795 C C . PRO A 1 476 ? -46.931 -20.606 -4.503 1.00 31.25 476 PRO A C 1
ATOM 3797 O O . PRO A 1 476 ? -48.156 -20.682 -4.488 1.00 31.25 476 PRO A O 1
ATOM 3800 N N . PHE A 1 477 ? -46.139 -21.630 -4.169 1.00 32.94 477 PHE A N 1
ATOM 3801 C CA . PHE A 1 477 ? -46.581 -22.972 -3.779 1.00 32.94 477 PHE A CA 1
ATOM 3802 C C . PHE A 1 477 ? -46.735 -23.115 -2.259 1.00 32.94 477 PHE A C 1
ATOM 3804 O O . PHE A 1 477 ? -45.758 -22.949 -1.529 1.00 32.94 477 PHE A O 1
ATOM 3811 N N . GLY A 1 478 ? -47.915 -23.570 -1.828 1.00 39.16 478 GLY A N 1
ATOM 3812 C CA . GLY A 1 478 ? -48.170 -24.094 -0.487 1.00 39.16 478 GLY A CA 1
ATOM 3813 C C . GLY A 1 478 ? -49.659 -24.121 -0.145 1.00 39.16 478 GLY A C 1
ATOM 3814 O O . GLY A 1 478 ? -50.185 -23.101 0.263 1.00 39.16 478 GLY A O 1
ATOM 3815 N N . LEU A 1 479 ? -50.336 -25.268 -0.317 1.00 36.50 479 LEU A N 1
ATOM 3816 C CA . LEU A 1 479 ? -51.380 -25.799 0.582 1.00 36.50 479 LEU A CA 1
ATOM 3817 C C . LEU A 1 479 ? -52.006 -27.092 0.027 1.00 36.50 479 LEU A C 1
ATOM 3819 O O . LEU A 1 479 ? -51.986 -27.382 -1.167 1.00 36.50 479 LEU A O 1
ATOM 3823 N N . VAL A 1 480 ? -52.512 -27.890 0.962 1.00 50.47 480 VAL A N 1
ATOM 3824 C CA . VAL A 1 480 ? -53.135 -29.206 0.799 1.00 50.47 480 VAL A CA 1
ATOM 3825 C C . VAL A 1 480 ? -54.439 -29.076 0.000 1.00 50.47 480 VAL A C 1
ATOM 3827 O O . VAL A 1 480 ? -55.399 -28.496 0.495 1.00 50.47 480 VAL A O 1
ATOM 3830 N N . GLU A 1 481 ? -54.499 -29.633 -1.213 1.00 40.72 481 GLU A N 1
ATOM 3831 C CA . GLU A 1 481 ? -55.757 -29.745 -1.966 1.00 40.72 481 GLU A CA 1
ATOM 3832 C C . GLU A 1 481 ? -56.484 -31.050 -1.597 1.00 40.72 481 GLU A C 1
ATOM 3834 O O . GLU A 1 481 ? -55.993 -32.154 -1.859 1.00 40.72 481 GLU A O 1
ATOM 3839 N N . GLU A 1 482 ? -57.672 -30.938 -0.999 1.00 43.31 482 GLU A N 1
ATOM 3840 C CA . GLU A 1 482 ? -58.578 -32.072 -0.811 1.00 43.31 482 GLU A CA 1
ATOM 3841 C C . GLU A 1 482 ? -59.070 -32.589 -2.177 1.00 43.31 482 GLU A C 1
ATOM 3843 O O . GLU A 1 482 ? -59.532 -31.826 -3.023 1.00 43.31 482 GLU A O 1
ATOM 3848 N N . GLY A 1 483 ? -58.974 -33.905 -2.406 1.00 51.25 483 GLY A N 1
ATOM 3849 C CA . GLY A 1 483 ? -59.580 -34.569 -3.570 1.00 51.25 483 GLY A CA 1
ATOM 3850 C C . GLY A 1 483 ? -58.658 -34.915 -4.749 1.00 51.25 483 GLY A C 1
ATOM 3851 O O . GLY A 1 483 ? -59.157 -35.411 -5.759 1.00 51.25 483 GLY A O 1
ATOM 3852 N N . LYS A 1 484 ? -57.333 -34.720 -4.654 1.00 55.31 484 LYS A N 1
ATOM 3853 C CA . LYS A 1 484 ? -56.382 -35.100 -5.725 1.00 55.31 484 LYS A CA 1
ATOM 3854 C C . LYS A 1 484 ? -55.712 -36.459 -5.469 1.00 55.31 484 LYS A C 1
ATOM 3856 O O . LYS A 1 484 ? -55.196 -36.718 -4.384 1.00 55.31 484 LYS A O 1
ATOM 3861 N N . ALA A 1 485 ? -55.683 -37.317 -6.493 1.00 56.97 485 ALA A N 1
ATOM 3862 C CA . ALA A 1 485 ? -55.041 -38.631 -6.443 1.00 56.97 485 ALA A CA 1
ATOM 3863 C C . ALA A 1 485 ? -53.508 -38.515 -6.504 1.00 56.97 485 ALA A C 1
ATOM 3865 O O . ALA A 1 485 ? -52.943 -37.757 -7.300 1.00 56.97 485 ALA A O 1
ATOM 3866 N N . CYS A 1 486 ? -52.806 -39.315 -5.703 1.00 58.50 486 CYS A N 1
ATOM 3867 C CA . CYS A 1 486 ? -51.357 -39.436 -5.832 1.00 58.50 486 CYS A CA 1
ATOM 3868 C C . CYS A 1 486 ? -50.988 -40.072 -7.172 1.00 58.50 486 CYS A C 1
ATOM 3870 O O . CYS A 1 486 ? -51.457 -41.155 -7.496 1.00 58.50 486 CYS A O 1
ATOM 3872 N N . HIS A 1 487 ? -50.075 -39.456 -7.915 1.00 65.75 487 HIS A N 1
ATOM 3873 C CA . HIS A 1 487 ? -49.689 -39.926 -9.244 1.00 65.75 487 HIS A CA 1
ATOM 3874 C C . HIS A 1 487 ? -48.769 -41.162 -9.232 1.00 65.75 487 HIS A C 1
ATOM 3876 O O . HIS A 1 487 ? -48.480 -41.722 -10.284 1.00 65.75 487 HIS A O 1
ATOM 3882 N N . VAL A 1 488 ? -48.288 -41.588 -8.058 1.00 60.59 488 VAL A N 1
ATOM 3883 C CA . VAL A 1 488 ? -47.442 -42.788 -7.898 1.00 60.59 488 VAL A CA 1
ATOM 3884 C C . VAL A 1 488 ? -48.245 -43.984 -7.388 1.00 60.59 488 VAL A C 1
ATOM 3886 O O . VAL A 1 488 ? -48.036 -45.107 -7.837 1.00 60.59 488 VAL A O 1
ATOM 3889 N N . CYS A 1 489 ? -49.150 -43.754 -6.432 1.00 60.19 489 CYS A N 1
ATOM 3890 C CA . CYS A 1 489 ? -49.954 -44.803 -5.800 1.00 60.19 489 CYS A CA 1
ATOM 3891 C C . CYS A 1 489 ? -51.376 -44.898 -6.382 1.00 60.19 489 CYS A C 1
ATOM 3893 O O . CYS A 1 489 ? -52.081 -45.854 -6.080 1.00 60.19 489 CYS A O 1
ATOM 3895 N N . PHE A 1 490 ? -51.802 -43.904 -7.174 1.00 56.19 490 PHE A N 1
ATOM 3896 C CA . PHE A 1 490 ? -53.160 -43.706 -7.711 1.00 56.19 490 PHE A CA 1
ATOM 3897 C C . PHE A 1 490 ? -54.284 -43.754 -6.662 1.00 56.19 490 PHE A C 1
ATOM 3899 O O . PHE A 1 490 ? -55.462 -43.779 -7.002 1.00 56.19 490 PHE A O 1
ATOM 3906 N N . TYR A 1 491 ? -53.925 -43.722 -5.377 1.00 57.94 491 TYR A N 1
ATOM 3907 C CA . TYR A 1 491 ? -54.849 -43.712 -4.255 1.00 57.94 491 TYR A CA 1
ATOM 3908 C C . TYR A 1 491 ? -55.250 -42.274 -3.921 1.00 57.94 491 TYR A C 1
ATOM 3910 O O . TYR A 1 491 ? -54.397 -41.382 -3.823 1.00 57.94 491 TYR A O 1
ATOM 3918 N N . ASN A 1 492 ? -56.545 -42.073 -3.682 1.00 55.19 492 ASN A N 1
ATOM 3919 C CA . ASN A 1 492 ? -57.099 -40.859 -3.085 1.00 55.19 492 ASN A CA 1
ATOM 3920 C C . ASN A 1 492 ? -56.805 -40.871 -1.579 1.00 55.19 492 ASN A C 1
ATOM 3922 O O . ASN A 1 492 ? -57.674 -41.179 -0.769 1.00 55.19 492 ASN A O 1
ATOM 3926 N N . ALA A 1 493 ? -55.551 -40.628 -1.203 1.00 50.00 493 ALA A N 1
ATOM 3927 C CA . ALA A 1 493 ? -55.135 -40.543 0.192 1.00 50.00 493 ALA A CA 1
ATOM 3928 C C . ALA A 1 493 ? -54.828 -39.087 0.555 1.00 50.00 493 ALA A C 1
ATOM 3930 O O . ALA A 1 493 ? -54.028 -38.450 -0.119 1.00 50.00 493 ALA A O 1
ATOM 3931 N N . VAL A 1 494 ? -55.422 -38.582 1.635 1.00 51.78 494 VAL A N 1
ATOM 3932 C CA . VAL A 1 494 ? -55.138 -37.248 2.189 1.00 51.78 494 VAL A CA 1
ATOM 3933 C C . VAL A 1 494 ? -54.143 -37.414 3.350 1.00 51.78 494 VAL A C 1
ATOM 3935 O O . VAL A 1 494 ? -54.367 -38.298 4.181 1.00 51.78 494 VAL A O 1
ATOM 3938 N N . PRO A 1 495 ? -53.049 -36.628 3.449 1.00 50.03 495 PRO A N 1
ATOM 3939 C CA . PRO A 1 495 ? -52.637 -35.519 2.578 1.00 50.03 495 PRO A CA 1
ATOM 3940 C C . PRO A 1 495 ? -51.704 -35.934 1.416 1.00 50.03 495 PRO A C 1
ATOM 3942 O O . PRO A 1 495 ? -50.833 -36.796 1.578 1.00 50.03 495 PRO A O 1
ATOM 3945 N N . VAL A 1 496 ? -51.856 -35.269 0.259 1.00 53.22 496 VAL A N 1
ATOM 3946 C CA . VAL A 1 496 ? -50.925 -35.322 -0.886 1.00 53.22 496 VAL A CA 1
ATOM 3947 C C . VAL A 1 496 ? -50.086 -34.044 -0.987 1.00 53.22 496 VAL A C 1
ATOM 3949 O O . VAL A 1 496 ? -50.575 -32.956 -0.703 1.00 53.22 496 VAL A O 1
ATOM 3952 N N . PHE A 1 497 ? -48.833 -34.169 -1.430 1.00 53.44 497 PHE A N 1
ATOM 3953 C CA . PHE A 1 497 ? -47.909 -33.045 -1.642 1.00 53.44 497 PHE A CA 1
ATOM 3954 C C . PHE A 1 497 ? -47.672 -32.816 -3.133 1.00 53.44 497 PHE A C 1
ATOM 3956 O O . PHE A 1 497 ? -47.423 -33.783 -3.855 1.00 53.44 497 PHE A O 1
ATOM 3963 N N . GLN A 1 498 ? -47.696 -31.560 -3.581 1.00 59.03 498 GLN A N 1
ATOM 3964 C CA . GLN A 1 498 ? -47.349 -31.190 -4.951 1.00 59.03 498 GLN A CA 1
ATOM 3965 C C . GLN A 1 498 ? -45.855 -30.838 -5.049 1.00 59.03 498 GLN A C 1
ATOM 3967 O O . GLN A 1 498 ? -45.343 -30.017 -4.291 1.00 59.03 498 GLN A O 1
ATOM 3972 N N . LEU A 1 499 ? -45.138 -31.486 -5.964 1.00 56.62 499 LEU A N 1
ATOM 3973 C CA . LEU A 1 499 ? -43.723 -31.234 -6.244 1.00 56.62 499 LEU A CA 1
ATOM 3974 C C . LEU A 1 499 ? -43.554 -29.975 -7.113 1.00 56.62 499 LEU A C 1
ATOM 3976 O O . LEU A 1 499 ? -44.474 -29.593 -7.829 1.00 56.62 499 LEU A O 1
ATOM 3980 N N . GLN A 1 500 ? -42.342 -29.403 -7.158 1.00 53.66 500 GLN A N 1
ATOM 3981 C CA . GLN A 1 500 ? -42.004 -28.235 -8.002 1.00 53.66 500 GLN A CA 1
ATOM 3982 C C . GLN A 1 500 ? -42.290 -28.433 -9.503 1.00 53.66 500 GLN A C 1
ATOM 3984 O O . GLN A 1 500 ? -42.460 -27.467 -10.234 1.00 53.66 500 GLN A O 1
ATOM 3989 N N . CYS A 1 501 ? -42.366 -29.685 -9.953 1.00 58.69 501 CYS A N 1
ATOM 3990 C CA . CYS A 1 501 ? -42.733 -30.072 -11.314 1.00 58.69 501 CYS A CA 1
ATOM 3991 C C . CYS A 1 501 ? -44.249 -30.247 -11.537 1.00 58.69 501 CYS A C 1
ATOM 3993 O O . CYS A 1 501 ? -44.652 -30.746 -12.582 1.00 58.69 501 CYS A O 1
ATOM 3995 N N . GLY A 1 502 ? -45.087 -29.925 -10.547 1.00 61.44 502 GLY A N 1
ATOM 3996 C CA . GLY A 1 502 ? -46.550 -29.988 -10.629 1.00 61.44 502 GLY A CA 1
ATOM 3997 C C . GLY A 1 502 ? -47.195 -31.331 -10.252 1.00 61.44 502 GLY A C 1
ATOM 3998 O O . GLY A 1 502 ? -48.417 -31.397 -10.157 1.00 61.44 502 GLY A O 1
ATOM 3999 N N . HIS A 1 503 ? -46.418 -32.390 -9.994 1.00 64.38 503 HIS A N 1
ATOM 4000 C CA . HIS A 1 503 ? -46.932 -33.735 -9.681 1.00 64.38 503 HIS A CA 1
ATOM 4001 C C . HIS A 1 503 ? -47.305 -33.938 -8.201 1.00 64.38 503 HIS A C 1
ATOM 4003 O O . HIS A 1 503 ? -46.586 -33.468 -7.324 1.00 64.38 503 HIS A O 1
ATOM 4009 N N . TYR A 1 504 ? -48.364 -34.715 -7.919 1.00 63.66 504 TYR A N 1
ATOM 4010 C CA . TYR A 1 504 ? -48.901 -34.948 -6.562 1.00 63.66 504 TYR A CA 1
ATOM 4011 C C . TYR A 1 504 ? -48.533 -36.327 -5.978 1.00 63.66 504 TYR A C 1
ATOM 4013 O O . TYR A 1 504 ? -48.606 -37.333 -6.689 1.00 63.66 504 TYR A O 1
ATOM 4021 N N . MET A 1 505 ? -48.193 -36.412 -4.680 1.00 59.47 505 MET A N 1
ATOM 4022 C CA . MET A 1 505 ? -47.704 -37.647 -4.026 1.00 59.47 505 MET A CA 1
ATOM 4023 C C . MET A 1 505 ? -48.284 -37.927 -2.621 1.00 59.47 505 MET A C 1
ATOM 4025 O O . MET A 1 505 ? -48.401 -37.003 -1.826 1.00 59.47 505 MET A O 1
ATOM 4029 N N . CYS A 1 506 ? -48.580 -39.203 -2.301 1.00 59.06 506 CYS A N 1
ATOM 4030 C CA . CYS A 1 506 ? -49.145 -39.701 -1.023 1.00 59.06 506 CYS A CA 1
ATOM 4031 C C . CYS A 1 506 ? -48.066 -40.180 -0.009 1.00 59.06 506 CYS A C 1
ATOM 4033 O O . CYS A 1 506 ? -46.887 -40.254 -0.341 1.00 59.06 506 CYS A O 1
ATOM 4035 N N . CYS A 1 507 ? -48.490 -40.489 1.227 1.00 58.31 507 CYS A N 1
ATOM 4036 C CA . CYS A 1 507 ? -47.730 -40.721 2.475 1.00 58.31 507 CYS A CA 1
ATOM 4037 C C . CYS A 1 507 ? -46.503 -41.682 2.467 1.00 58.31 507 CYS A C 1
ATOM 4039 O O . CYS A 1 507 ? -46.191 -42.350 1.484 1.00 58.31 507 CYS A O 1
ATOM 4041 N N . LYS A 1 508 ? -45.818 -41.730 3.631 1.00 44.31 508 LYS A N 1
ATOM 4042 C CA . LYS A 1 508 ? -44.567 -42.425 4.048 1.00 44.31 508 LYS A CA 1
ATOM 4043 C C . LYS A 1 508 ? -43.998 -43.524 3.121 1.00 44.31 508 LYS A C 1
ATOM 4045 O O . LYS A 1 508 ? -42.824 -43.446 2.778 1.00 44.31 508 LYS A O 1
ATOM 4050 N N . GLY A 1 509 ? -44.803 -44.480 2.649 1.00 48.66 509 GLY A N 1
ATOM 4051 C CA . GLY A 1 509 ? -44.353 -45.560 1.753 1.00 48.66 509 GLY A CA 1
ATOM 4052 C C . GLY A 1 509 ? -44.032 -45.144 0.305 1.00 48.66 509 GLY A C 1
ATOM 4053 O O . GLY A 1 509 ? -43.252 -45.816 -0.366 1.00 48.66 509 GLY A O 1
ATOM 4054 N N . CYS A 1 510 ? -44.571 -44.027 -0.203 1.00 54.03 510 CYS A N 1
ATOM 4055 C CA . CYS A 1 510 ? -44.214 -43.515 -1.539 1.00 54.03 510 CYS A CA 1
ATOM 4056 C C . CYS A 1 510 ? -42.928 -42.676 -1.539 1.00 54.03 510 CYS A C 1
ATOM 4058 O O . CYS A 1 510 ? -42.289 -42.559 -2.583 1.00 54.03 510 CYS A O 1
ATOM 4060 N N . LYS A 1 511 ? -42.516 -42.142 -0.377 1.00 51.94 511 LYS A N 1
ATOM 4061 C CA . LYS A 1 511 ? -41.202 -41.498 -0.191 1.00 51.94 511 LYS A CA 1
ATOM 4062 C C . LYS A 1 511 ? -40.059 -42.506 -0.313 1.00 51.94 511 LYS A C 1
ATOM 4064 O O . LYS A 1 511 ? -39.033 -42.193 -0.903 1.00 51.94 511 LYS A O 1
ATOM 4069 N N . GLU A 1 512 ? -40.245 -43.720 0.198 1.00 48.53 512 GLU A N 1
ATOM 4070 C CA . GLU A 1 512 ? -39.201 -44.755 0.207 1.00 48.53 512 GLU A CA 1
ATOM 4071 C C . GLU A 1 512 ? -38.876 -45.285 -1.199 1.00 48.53 512 GLU A C 1
ATOM 4073 O O . GLU A 1 512 ? -37.730 -45.625 -1.477 1.00 48.53 512 GLU A O 1
ATOM 4078 N N . LYS A 1 513 ? -39.838 -45.250 -2.134 1.00 49.84 513 LYS A N 1
ATOM 4079 C CA . LYS A 1 513 ? -39.613 -45.623 -3.544 1.00 49.84 513 LYS A CA 1
ATOM 4080 C C . LYS A 1 513 ? -38.836 -44.577 -4.362 1.00 49.84 513 LYS A C 1
ATOM 4082 O O . LYS A 1 513 ? -38.444 -44.875 -5.485 1.00 49.84 513 LYS A O 1
ATOM 4087 N N . LEU A 1 514 ? -38.606 -43.375 -3.820 1.00 49.59 514 LEU A N 1
ATOM 4088 C CA . LEU A 1 514 ? -37.820 -42.300 -4.449 1.00 49.59 514 LEU A CA 1
ATOM 4089 C C . LEU A 1 514 ? -36.330 -42.328 -4.062 1.00 49.59 514 LEU A C 1
ATOM 4091 O O . LEU A 1 514 ? -35.550 -41.533 -4.580 1.00 49.59 514 LEU A O 1
ATOM 4095 N N . LEU A 1 515 ? -35.922 -43.220 -3.156 1.00 45.00 515 LEU A N 1
ATOM 4096 C CA . LEU A 1 515 ? -34.536 -43.351 -2.707 1.00 45.00 515 LEU A CA 1
ATOM 4097 C C . LEU A 1 515 ? -33.788 -44.380 -3.566 1.00 45.00 515 LEU A C 1
ATOM 4099 O O . LEU A 1 515 ? -33.454 -45.466 -3.100 1.00 45.00 515 LEU A O 1
ATOM 4103 N N . PHE A 1 516 ? -33.497 -44.027 -4.817 1.00 39.62 516 PHE A N 1
ATOM 4104 C CA . PHE A 1 516 ? -32.449 -44.694 -5.591 1.00 39.62 516 PHE A CA 1
ATOM 4105 C C . PHE A 1 516 ? -31.310 -43.690 -5.802 1.00 39.62 516 PHE A C 1
ATOM 4107 O O . PHE A 1 516 ? -31.493 -42.658 -6.434 1.00 39.62 516 PHE A O 1
ATOM 4114 N N . GLU A 1 517 ? -30.154 -43.971 -5.198 1.00 39.03 517 GLU A N 1
ATOM 4115 C CA . GLU A 1 517 ? -28.871 -43.302 -5.478 1.00 39.03 517 GLU A CA 1
ATOM 4116 C C . GLU A 1 517 ? -28.800 -41.772 -5.264 1.00 39.03 517 GLU A C 1
ATOM 4118 O O . GLU A 1 517 ? -28.310 -41.023 -6.098 1.00 39.03 517 GLU A O 1
ATOM 4123 N N . CYS A 1 518 ? -29.153 -41.320 -4.055 1.00 40.69 518 CYS A N 1
ATOM 4124 C CA . CYS A 1 518 ? -28.672 -40.058 -3.451 1.00 40.69 518 CYS A CA 1
ATOM 4125 C C . CYS A 1 518 ? -29.088 -38.722 -4.105 1.00 40.69 518 CYS A C 1
ATOM 4127 O O . CYS A 1 518 ? -28.709 -37.679 -3.578 1.00 40.69 518 CYS A O 1
ATOM 4129 N N . ASP A 1 519 ? -29.930 -38.730 -5.135 1.00 45.75 519 ASP A N 1
ATOM 4130 C CA . ASP A 1 519 ? -30.629 -37.553 -5.658 1.00 45.75 519 ASP A CA 1
ATOM 4131 C C . ASP A 1 519 ? -32.142 -37.840 -5.699 1.00 45.75 519 ASP A C 1
ATOM 4133 O O . ASP A 1 519 ? -32.584 -38.835 -6.271 1.00 45.75 519 ASP A O 1
ATOM 4137 N N . ILE A 1 520 ? -32.965 -36.988 -5.072 1.00 53.16 520 ILE A N 1
ATOM 4138 C CA . ILE A 1 520 ? -34.428 -37.140 -5.118 1.00 53.16 520 ILE A CA 1
ATOM 4139 C C . ILE A 1 520 ? -34.910 -36.570 -6.451 1.00 53.16 520 ILE A C 1
ATOM 4141 O O . ILE A 1 520 ? -34.919 -35.357 -6.646 1.00 53.16 520 ILE A O 1
ATOM 4145 N N . PHE A 1 521 ? -35.322 -37.432 -7.373 1.00 53.97 521 PHE A N 1
ATOM 4146 C CA . PHE A 1 521 ? -35.942 -37.033 -8.634 1.00 53.97 521 PHE A CA 1
ATOM 4147 C C . PHE A 1 521 ? -37.440 -37.294 -8.584 1.00 53.97 521 PHE A C 1
ATOM 4149 O O . PHE A 1 521 ? -37.873 -38.317 -8.065 1.00 53.97 521 PHE A O 1
ATOM 4156 N N . CYS A 1 522 ? -38.254 -36.420 -9.171 1.00 55.19 522 CYS A N 1
ATOM 4157 C CA . CYS A 1 522 ? -39.648 -36.754 -9.431 1.00 55.19 522 CYS A CA 1
ATOM 4158 C C . CYS A 1 522 ? -39.698 -38.029 -10.288 1.00 55.19 522 CYS A C 1
ATOM 4160 O O . CYS A 1 522 ? -39.157 -38.046 -11.389 1.00 55.19 522 CYS A O 1
ATOM 4162 N N . TYR A 1 523 ? -40.365 -39.087 -9.824 1.00 52.03 523 TYR A N 1
ATOM 4163 C CA . TYR A 1 523 ? -40.436 -40.356 -10.563 1.00 52.03 523 TYR A CA 1
ATOM 4164 C C . TYR A 1 523 ? -41.125 -40.225 -11.937 1.00 52.03 523 TYR A C 1
ATOM 4166 O O . TYR A 1 523 ? -40.938 -41.068 -12.808 1.00 52.03 523 TYR A O 1
ATOM 4174 N N . ILE A 1 524 ? -41.897 -39.153 -12.142 1.00 58.16 524 ILE A N 1
ATOM 4175 C CA . ILE A 1 524 ? -42.683 -38.926 -13.358 1.00 58.16 524 ILE A CA 1
ATOM 4176 C C . ILE A 1 524 ? -41.878 -38.140 -14.395 1.00 58.16 524 ILE A C 1
ATOM 4178 O O . ILE A 1 524 ? -41.741 -38.591 -15.527 1.00 58.16 524 ILE A O 1
ATOM 4182 N N . CYS A 1 525 ? -41.295 -36.999 -14.016 1.00 61.25 525 CYS A N 1
ATOM 4183 C CA . CYS A 1 525 ? -40.554 -36.145 -14.956 1.00 61.25 525 CYS A CA 1
ATOM 4184 C C . CYS A 1 525 ? -39.027 -36.194 -14.806 1.00 61.25 525 CYS A C 1
ATOM 4186 O O . CYS A 1 525 ? -38.321 -35.530 -15.557 1.00 61.25 525 CYS A O 1
ATOM 4188 N N . ARG A 1 526 ? -38.504 -36.949 -13.832 1.00 58.81 526 ARG A N 1
ATOM 4189 C CA . ARG A 1 526 ? -37.074 -37.051 -13.483 1.00 58.81 526 ARG A CA 1
ATOM 4190 C C . ARG A 1 526 ? -36.391 -35.723 -13.140 1.00 58.81 526 ARG A C 1
ATOM 4192 O O . ARG A 1 526 ? -35.168 -35.649 -13.116 1.00 58.81 526 ARG A O 1
ATOM 4199 N N . GLN A 1 527 ? -37.156 -34.679 -12.830 1.00 60.00 527 GLN A N 1
ATOM 4200 C CA . GLN A 1 527 ? -36.613 -33.409 -12.354 1.00 60.00 527 GLN A CA 1
ATOM 4201 C C . GLN A 1 527 ? -36.149 -33.548 -10.901 1.00 60.00 527 GLN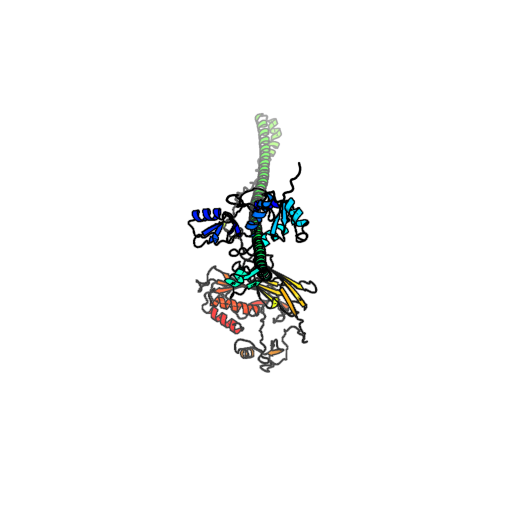 A C 1
ATOM 4203 O O . GLN A 1 527 ? -36.856 -34.137 -10.082 1.00 60.00 527 GLN A O 1
ATOM 4208 N N . LYS A 1 528 ? -34.966 -33.016 -10.580 1.00 56.59 528 LYS A N 1
ATOM 4209 C CA . LYS A 1 528 ? -34.418 -33.014 -9.217 1.00 56.59 528 LYS A CA 1
ATOM 4210 C C . LYS A 1 528 ? -35.321 -32.182 -8.306 1.00 56.59 528 LYS A C 1
ATOM 4212 O O . LYS A 1 528 ? -35.626 -31.038 -8.626 1.00 56.59 528 LYS A O 1
ATOM 4217 N N . VAL A 1 529 ? -35.752 -32.760 -7.191 1.00 52.59 529 VAL A N 1
ATOM 4218 C CA . VAL A 1 529 ? -36.624 -32.120 -6.205 1.00 52.59 529 VAL A CA 1
ATOM 4219 C C . VAL A 1 529 ? -35.828 -31.892 -4.928 1.00 52.59 529 VAL A C 1
ATOM 4221 O O . VAL A 1 529 ? -35.339 -32.837 -4.312 1.00 52.59 529 VAL A O 1
ATOM 4224 N N . LEU A 1 530 ? -35.721 -30.635 -4.507 1.00 49.31 530 LEU A N 1
ATOM 4225 C CA . LEU A 1 530 ? -35.223 -30.287 -3.182 1.00 49.31 530 LEU A CA 1
ATOM 4226 C C . LEU A 1 530 ? -36.419 -30.293 -2.218 1.00 49.31 530 LEU A C 1
ATOM 4228 O O . LEU A 1 530 ? -37.339 -29.494 -2.383 1.00 49.31 530 LEU A O 1
ATOM 4232 N N . PHE A 1 531 ? -36.444 -31.188 -1.228 1.00 52.81 531 PHE A N 1
ATOM 4233 C CA . PHE A 1 531 ? -37.387 -31.035 -0.117 1.00 52.81 531 PHE A CA 1
ATOM 4234 C C . PHE A 1 531 ? -36.895 -29.875 0.750 1.00 52.81 531 PHE A C 1
ATOM 4236 O O . PHE A 1 531 ? -35.953 -30.037 1.521 1.00 52.81 531 PHE A O 1
ATOM 4243 N N . LEU A 1 532 ? -37.518 -28.707 0.605 1.00 60.34 532 LEU A N 1
ATOM 4244 C CA . LEU A 1 532 ? -37.368 -27.626 1.569 1.00 60.34 532 LEU A CA 1
ATOM 4245 C C . LEU A 1 532 ? -38.205 -27.996 2.800 1.00 60.34 532 LEU A C 1
ATOM 4247 O O . LEU A 1 532 ? -39.404 -28.252 2.677 1.00 60.34 532 LEU A O 1
ATOM 4251 N N . GLY A 1 533 ? -37.572 -28.114 3.965 1.00 70.75 533 GLY A N 1
ATOM 4252 C CA . GLY A 1 533 ? -38.298 -28.373 5.205 1.00 70.75 533 GLY A CA 1
ATOM 4253 C C . GLY A 1 533 ? -39.008 -27.127 5.743 1.00 70.75 533 GLY A C 1
ATOM 4254 O O . GLY A 1 533 ? -38.902 -26.033 5.190 1.00 70.75 533 GLY A O 1
ATOM 4255 N N . ASN A 1 534 ? -39.735 -27.300 6.845 1.00 77.69 534 ASN A N 1
ATOM 4256 C CA . ASN A 1 534 ? -40.509 -26.247 7.504 1.00 77.69 534 ASN A CA 1
ATOM 4257 C C . ASN A 1 534 ? -39.789 -25.654 8.730 1.00 77.69 534 ASN A C 1
ATOM 4259 O O . ASN A 1 534 ? -40.422 -25.173 9.656 1.00 77.69 534 ASN A O 1
ATOM 4263 N N . GLN A 1 535 ? -38.461 -25.711 8.804 1.00 88.06 535 GLN A N 1
ATOM 4264 C CA . GLN A 1 535 ? -37.719 -25.016 9.862 1.00 88.06 535 GLN A CA 1
ATOM 4265 C C . GLN A 1 535 ? -37.902 -23.493 9.736 1.00 88.06 535 GLN A C 1
ATOM 4267 O O . GLN A 1 535 ? -37.682 -22.980 8.643 1.00 88.06 535 GLN A O 1
ATOM 4272 N N . PRO A 1 536 ? -38.188 -22.726 10.797 1.00 84.50 536 PRO A N 1
ATOM 427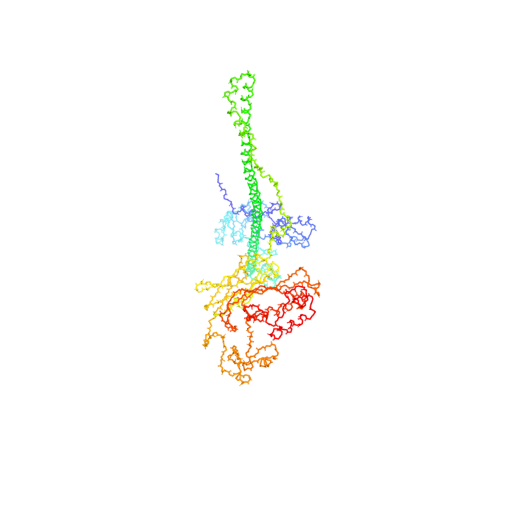3 C CA . PRO A 1 536 ? -38.278 -21.262 10.714 1.00 84.50 536 PRO A CA 1
ATOM 4274 C C . PRO A 1 536 ? -36.976 -20.586 10.261 1.00 84.50 536 PRO A C 1
ATOM 4276 O O . PRO A 1 536 ? -35.889 -21.148 10.401 1.00 84.50 536 PRO A O 1
ATOM 4279 N N . THR A 1 537 ? -37.056 -19.362 9.736 1.00 82.44 537 THR A N 1
ATOM 4280 C CA . THR A 1 537 ? -35.852 -18.603 9.364 1.00 82.44 537 THR A CA 1
ATOM 4281 C C . THR A 1 537 ? -35.015 -18.307 10.608 1.00 82.44 537 THR A C 1
ATOM 4283 O O . THR A 1 537 ? -35.519 -17.795 11.605 1.00 82.44 537 THR A O 1
ATOM 4286 N N . GLY A 1 538 ? -33.726 -18.631 10.551 1.00 86.31 538 GLY A N 1
ATOM 4287 C CA . GLY A 1 538 ? -32.794 -18.429 11.653 1.00 86.31 538 GLY A CA 1
ATOM 4288 C C . GLY A 1 538 ? -31.350 -18.471 11.178 1.00 86.31 538 GLY A C 1
ATOM 4289 O O . GLY A 1 538 ? -31.073 -18.627 9.988 1.00 86.31 538 GLY A O 1
ATOM 4290 N N . HIS A 1 539 ? -30.421 -18.353 12.119 1.00 87.19 539 HIS A N 1
ATOM 4291 C CA . HIS A 1 539 ? -28.991 -18.335 11.850 1.00 87.19 539 HIS A CA 1
ATOM 4292 C C . HIS A 1 539 ? -28.278 -19.502 12.543 1.00 87.19 539 HIS A C 1
ATOM 4294 O O . HIS A 1 539 ? -28.457 -19.728 13.742 1.00 87.19 539 HIS A O 1
ATOM 4300 N N . MET A 1 540 ? -27.408 -20.199 11.805 1.00 91.75 540 MET A N 1
ATOM 4301 C CA . MET A 1 540 ? -26.517 -21.236 12.332 1.00 91.75 540 MET A CA 1
ATOM 4302 C C . MET A 1 540 ? -25.057 -20.767 12.297 1.00 91.75 540 MET A C 1
ATOM 4304 O O . MET A 1 540 ? -24.558 -20.291 11.281 1.00 91.75 540 MET A O 1
ATOM 4308 N N . THR A 1 541 ? -24.342 -20.948 13.404 1.00 90.75 541 THR A N 1
ATOM 4309 C CA . THR A 1 541 ? -22.891 -20.733 13.517 1.00 90.75 541 THR A CA 1
ATOM 4310 C C . THR A 1 541 ? -22.192 -22.055 13.824 1.00 90.75 541 THR A C 1
ATOM 4312 O O . THR A 1 541 ? -22.747 -22.893 14.526 1.00 90.75 541 THR A O 1
ATOM 4315 N N . CYS A 1 542 ? -20.971 -22.250 13.324 1.00 91.69 542 CYS A N 1
ATOM 4316 C CA . CYS A 1 542 ? -20.089 -23.361 13.705 1.00 91.69 542 CYS A CA 1
ATOM 4317 C C . CYS A 1 542 ? -18.733 -22.738 14.056 1.00 91.69 542 CYS A C 1
ATOM 4319 O O . CYS A 1 542 ? -18.123 -22.085 13.209 1.00 91.69 542 CYS A O 1
ATOM 4321 N N . ARG A 1 543 ? -18.285 -22.885 15.307 1.00 92.44 543 ARG A N 1
ATOM 4322 C CA . ARG A 1 543 ? -16.983 -22.387 15.782 1.00 92.44 543 ARG A CA 1
ATOM 4323 C C . ARG A 1 543 ? -16.220 -23.484 16.509 1.00 92.44 543 ARG A C 1
ATOM 4325 O O . ARG A 1 543 ? -16.832 -24.372 17.097 1.00 92.44 543 ARG A O 1
ATOM 4332 N N . LYS A 1 544 ? -14.892 -23.414 16.480 1.00 90.81 544 LYS A N 1
ATOM 4333 C CA . LYS A 1 544 ? -14.040 -24.271 17.309 1.00 90.81 544 LYS A CA 1
ATOM 4334 C C . LYS A 1 544 ? -13.783 -23.582 18.641 1.00 90.81 544 LYS A C 1
ATOM 4336 O O . LYS A 1 544 ? -13.547 -22.380 18.677 1.00 90.81 544 LYS A O 1
ATOM 4341 N N . ASP A 1 545 ? -13.879 -24.356 19.705 1.00 87.31 545 ASP A N 1
ATOM 4342 C CA . ASP A 1 545 ? -13.649 -23.948 21.079 1.00 87.31 545 ASP A CA 1
ATOM 4343 C C . ASP A 1 545 ? -12.502 -24.790 21.646 1.00 87.31 545 ASP A C 1
ATOM 4345 O O . ASP A 1 545 ? -12.615 -26.018 21.751 1.00 87.31 545 ASP A O 1
ATOM 4349 N N . SER A 1 546 ? -11.400 -24.117 21.986 1.00 80.38 546 SER A N 1
ATOM 4350 C CA . SER A 1 546 ? -10.211 -24.714 22.609 1.00 80.38 546 SER A CA 1
ATOM 4351 C C . SER A 1 546 ? -10.361 -24.876 24.134 1.00 80.38 546 SER A C 1
ATOM 4353 O O . SER A 1 546 ? -9.393 -25.216 24.809 1.00 80.38 546 SER A O 1
ATOM 4355 N N . GLY A 1 547 ? -11.558 -24.619 24.682 1.00 73.88 547 GLY A N 1
ATOM 4356 C CA . GLY A 1 547 ? -11.934 -24.892 26.070 1.00 73.88 547 GLY A CA 1
ATOM 4357 C C . GLY A 1 547 ? -12.096 -26.393 26.398 1.00 73.88 547 GLY A C 1
ATOM 4358 O O . GLY A 1 547 ? -11.497 -27.246 25.747 1.00 73.88 547 GLY A O 1
ATOM 4359 N N . PRO A 1 548 ? -12.899 -26.765 27.417 1.00 76.88 548 PRO A N 1
ATOM 4360 C CA . PRO A 1 548 ? -12.901 -28.123 27.973 1.00 76.88 548 PRO A CA 1
ATOM 4361 C C . PRO A 1 548 ? -13.351 -29.189 26.963 1.00 76.88 548 PRO A C 1
ATOM 4363 O O . PRO A 1 548 ? -14.476 -29.133 26.466 1.00 76.88 548 PRO A O 1
ATOM 4366 N N . SER A 1 549 ? -12.507 -30.183 26.686 1.00 86.19 549 SER A N 1
ATOM 4367 C CA . SER A 1 549 ? -12.808 -31.269 25.744 1.00 86.19 549 SER A CA 1
ATOM 4368 C C . SER A 1 549 ? -14.091 -32.034 26.102 1.00 86.19 549 SER A C 1
ATOM 4370 O O . SER A 1 549 ? -14.505 -32.098 27.263 1.00 86.19 549 SER A O 1
ATOM 4372 N N . LEU A 1 550 ? -14.735 -32.632 25.098 1.00 91.12 550 LEU A N 1
ATOM 4373 C CA . LEU A 1 550 ? -15.907 -33.482 25.320 1.00 91.12 550 LEU A CA 1
ATOM 4374 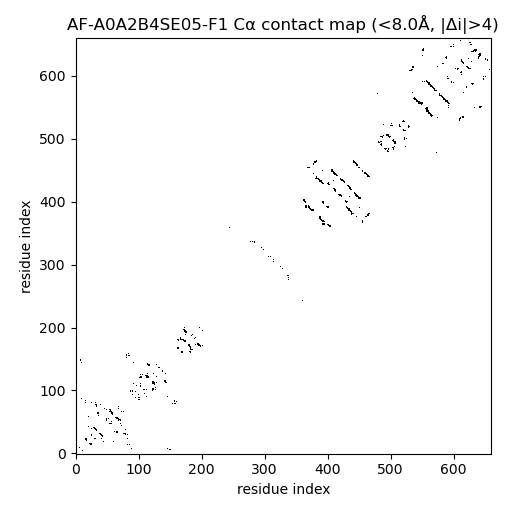C C . LEU A 1 550 ? -15.478 -34.827 25.937 1.00 91.12 550 LEU A C 1
ATOM 4376 O O . LEU A 1 550 ? -14.534 -35.431 25.426 1.00 91.12 550 LEU A O 1
ATOM 4380 N N . PRO A 1 551 ? -16.175 -35.336 26.970 1.00 89.94 551 PRO A N 1
ATOM 4381 C CA . PRO A 1 551 ? -15.935 -36.672 27.514 1.00 89.94 551 PRO A CA 1
ATOM 4382 C C . PRO A 1 551 ? -15.968 -37.761 26.424 1.00 89.94 551 PRO A C 1
ATOM 4384 O O . PRO A 1 551 ? -16.966 -37.895 25.708 1.00 89.94 551 PRO A O 1
ATOM 4387 N N . GLY A 1 552 ? -14.886 -38.535 26.304 1.00 85.81 552 GLY A N 1
ATOM 4388 C CA . GLY A 1 552 ? -14.635 -39.525 25.246 1.00 85.81 552 GLY A CA 1
ATOM 4389 C C . GLY A 1 552 ? -13.870 -38.995 24.023 1.00 85.81 552 GLY A C 1
ATOM 4390 O O . GLY A 1 552 ? -13.593 -39.759 23.099 1.00 85.81 552 GLY A O 1
ATOM 4391 N N . TYR A 1 553 ? -13.542 -37.700 23.996 1.00 90.19 553 TYR A N 1
ATOM 4392 C CA . TYR A 1 553 ? -12.798 -37.020 22.930 1.00 90.19 553 TYR A CA 1
ATOM 4393 C C . TYR A 1 553 ? -11.775 -36.030 23.509 1.00 90.19 553 TYR A C 1
ATOM 4395 O O . TYR A 1 553 ? -11.594 -34.931 22.990 1.00 90.19 553 TYR A O 1
ATOM 4403 N N . GLU A 1 554 ? -11.096 -36.414 24.590 1.00 88.62 554 GLU A N 1
ATOM 4404 C CA . GLU A 1 554 ? -10.239 -35.542 25.403 1.00 88.62 554 GLU A CA 1
ATOM 4405 C C . GLU A 1 554 ? -9.096 -34.895 24.604 1.00 88.62 554 GLU A C 1
ATOM 4407 O O . GLU A 1 554 ? -8.686 -33.774 24.900 1.00 88.62 554 GLU A O 1
ATOM 4412 N N . THR A 1 555 ? -8.617 -35.573 23.559 1.00 88.00 555 THR A N 1
ATOM 4413 C CA . THR A 1 555 ? -7.510 -35.133 22.698 1.00 88.00 555 THR A CA 1
ATOM 4414 C C . THR A 1 555 ? -7.935 -34.214 21.549 1.00 88.00 555 THR A C 1
ATOM 4416 O O . THR A 1 555 ? -7.100 -33.858 20.719 1.00 88.00 555 THR A O 1
ATOM 4419 N N . PHE A 1 556 ? -9.223 -33.876 21.435 1.00 88.25 556 PHE A N 1
ATOM 4420 C CA . PHE A 1 556 ? -9.761 -33.065 20.344 1.00 88.25 556 PHE A CA 1
ATOM 4421 C C . PHE A 1 556 ? -10.461 -31.811 20.878 1.00 88.25 556 PHE A C 1
ATOM 4423 O O . PHE A 1 556 ? -11.158 -31.854 21.888 1.00 88.25 556 PHE A O 1
ATOM 4430 N N . GLU A 1 557 ? -10.326 -30.701 20.150 1.00 91.44 557 GLU A N 1
ATOM 4431 C CA . GLU A 1 557 ? -11.092 -29.473 20.404 1.00 91.44 557 GLU A CA 1
ATOM 4432 C C . GLU A 1 557 ? -12.602 -29.722 20.274 1.00 91.44 557 GLU A C 1
ATOM 4434 O O . GLU A 1 557 ? -13.029 -30.697 19.654 1.00 91.44 557 GLU A O 1
ATOM 4439 N N . THR A 1 558 ? -13.438 -28.829 20.804 1.00 94.50 558 THR A N 1
ATOM 4440 C CA . THR A 1 558 ? -14.899 -28.954 20.682 1.00 94.50 558 THR A CA 1
ATOM 4441 C C . THR A 1 558 ? -15.424 -28.047 19.575 1.00 94.50 558 THR A C 1
ATOM 4443 O O . THR A 1 558 ? -15.107 -26.864 19.520 1.00 94.50 558 THR A O 1
ATOM 4446 N N . ILE A 1 559 ? -16.262 -28.574 18.689 1.00 95.94 559 ILE A N 1
ATOM 4447 C CA . ILE A 1 559 ? -17.026 -27.776 17.730 1.00 95.94 559 ILE A CA 1
ATOM 4448 C C . ILE A 1 559 ? -18.337 -27.367 18.404 1.00 95.94 559 ILE A C 1
ATOM 4450 O O . ILE A 1 559 ? -19.132 -28.224 18.793 1.00 95.94 559 ILE A O 1
ATOM 4454 N N . VAL A 1 560 ? -18.567 -26.062 18.520 1.00 95.81 560 VAL A N 1
ATOM 4455 C CA . VAL A 1 560 ? -19.793 -25.477 19.070 1.00 95.81 560 VAL A CA 1
ATOM 4456 C C . VAL A 1 560 ? -20.661 -24.979 17.920 1.00 95.81 560 VAL A C 1
ATOM 4458 O O . VAL A 1 560 ? -20.256 -24.108 17.146 1.00 95.81 560 VAL A O 1
ATOM 4461 N N . LEU A 1 561 ? -21.862 -25.539 17.824 1.00 96.12 561 LEU A N 1
ATOM 4462 C CA . LEU A 1 561 ? -22.903 -25.148 16.884 1.00 96.12 561 LEU A CA 1
ATOM 4463 C C . LEU A 1 561 ? -23.883 -24.229 17.607 1.00 96.12 561 LEU A C 1
ATOM 4465 O O . LEU A 1 561 ? -24.494 -24.660 18.578 1.00 96.12 561 LEU A O 1
ATOM 4469 N N . GLY A 1 562 ? -24.025 -22.982 17.171 1.00 93.00 562 GLY A N 1
ATOM 4470 C CA . GLY A 1 562 ? -24.998 -22.046 17.738 1.00 93.00 562 GLY A CA 1
ATOM 4471 C C . GLY A 1 562 ? -26.171 -21.853 16.791 1.00 93.00 562 GLY A C 1
ATOM 4472 O O . GLY A 1 562 ? -25.949 -21.485 15.638 1.00 93.00 562 GLY A O 1
ATOM 4473 N N . PHE A 1 563 ? -27.389 -22.061 17.279 1.00 94.19 563 PHE A N 1
ATOM 4474 C CA . PHE A 1 563 ? -28.627 -21.840 16.537 1.00 94.19 563 PHE A CA 1
ATOM 4475 C C . PHE A 1 563 ? -29.395 -20.692 17.177 1.00 94.19 563 PHE A C 1
ATOM 4477 O O . PHE A 1 563 ? -29.626 -20.709 18.388 1.00 94.19 563 PHE A O 1
ATOM 4484 N N . ASN A 1 564 ? -29.770 -19.706 16.367 1.00 91.62 564 ASN A N 1
ATOM 4485 C CA . ASN A 1 564 ? -30.563 -18.567 16.801 1.00 91.62 564 ASN A CA 1
ATOM 4486 C C . ASN A 1 564 ? -31.779 -18.389 15.891 1.00 91.62 564 ASN A C 1
ATOM 4488 O O . ASN A 1 564 ? -31.631 -18.240 14.677 1.00 91.62 564 ASN A O 1
ATOM 4492 N N . PHE A 1 565 ? -32.958 -18.383 16.494 1.00 89.94 565 PHE A N 1
ATOM 4493 C CA . PHE A 1 565 ? -34.236 -18.140 15.851 1.00 89.94 565 PHE A CA 1
ATOM 4494 C C . PHE A 1 565 ? -34.960 -17.036 16.613 1.00 89.94 565 PHE A C 1
ATOM 4496 O O . PHE A 1 565 ? -35.208 -17.171 17.813 1.00 89.94 565 PHE A O 1
ATOM 4503 N N . ASP A 1 566 ? -35.340 -15.971 15.919 1.00 88.12 566 ASP A N 1
ATOM 4504 C CA . ASP A 1 566 ? -36.166 -14.920 16.504 1.00 88.12 566 ASP A CA 1
ATOM 4505 C C . ASP A 1 566 ? -37.624 -15.379 16.632 1.00 88.12 566 ASP A C 1
ATOM 4507 O O . ASP A 1 566 ? -38.068 -16.318 15.965 1.00 88.12 566 ASP A O 1
ATOM 4511 N N . ARG A 1 567 ? -38.393 -14.702 17.493 1.00 86.56 567 ARG A N 1
ATOM 4512 C CA . ARG A 1 567 ? -39.853 -14.880 17.526 1.00 86.56 567 ARG A CA 1
ATOM 4513 C C . ARG A 1 567 ? -40.443 -14.504 16.167 1.00 86.56 567 ARG A C 1
ATOM 4515 O O . ARG A 1 567 ? -40.021 -13.517 15.567 1.00 86.56 567 ARG A O 1
ATOM 4522 N N . GLY A 1 568 ? -41.444 -15.243 15.712 1.00 87.38 568 GLY A N 1
ATOM 4523 C CA . GLY A 1 568 ? -42.021 -15.017 14.391 1.00 87.38 568 GLY A CA 1
ATOM 4524 C C . GLY A 1 568 ? -43.434 -15.555 14.261 1.00 87.38 568 GLY A C 1
ATOM 4525 O O . GLY A 1 568 ? -44.062 -15.936 15.247 1.00 87.38 568 GLY A O 1
ATOM 4526 N N . ILE A 1 569 ? -43.929 -15.558 13.027 1.00 80.12 569 ILE A N 1
ATOM 4527 C CA . ILE A 1 569 ? -45.241 -16.087 12.653 1.00 80.12 569 ILE A CA 1
ATOM 4528 C C . ILE A 1 569 ? -45.019 -17.316 11.775 1.00 80.12 569 ILE A C 1
ATOM 4530 O O . ILE A 1 569 ? -44.166 -17.299 10.889 1.00 80.12 569 ILE A O 1
ATOM 4534 N N . GLN A 1 570 ? -45.767 -18.384 12.040 1.00 79.00 570 GLN A N 1
ATOM 4535 C CA . GLN A 1 570 ? -45.747 -19.607 11.245 1.00 79.00 570 GLN A CA 1
ATOM 4536 C C . GLN A 1 570 ? -46.150 -19.314 9.797 1.00 79.00 570 GLN A C 1
ATOM 4538 O O . GLN A 1 570 ? -47.245 -18.807 9.550 1.00 79.00 570 GLN A O 1
ATOM 4543 N N . GLY A 1 571 ? -45.264 -19.629 8.850 1.00 67.06 571 GLY A N 1
ATOM 4544 C CA . GLY A 1 571 ? -45.548 -19.521 7.419 1.00 67.06 571 GLY A CA 1
ATOM 4545 C C . GLY A 1 571 ? -46.578 -20.552 6.941 1.00 67.06 571 GLY A C 1
ATOM 4546 O O . GLY A 1 571 ? -47.062 -21.383 7.712 1.00 67.06 571 GLY A O 1
ATOM 4547 N N . GLU A 1 572 ? -46.952 -20.485 5.665 1.00 65.38 572 GLU A N 1
ATOM 4548 C CA . GLU A 1 572 ? -47.936 -21.382 5.029 1.00 65.38 572 GLU A CA 1
ATOM 4549 C C . GLU A 1 572 ? -47.505 -22.862 5.032 1.00 65.38 572 GLU A C 1
ATOM 4551 O O . GLU A 1 572 ? -48.332 -23.762 4.917 1.00 65.38 572 GLU A O 1
ATOM 4556 N N . GLU A 1 573 ? -46.215 -23.137 5.227 1.00 61.12 573 GLU A N 1
ATOM 4557 C CA . GLU A 1 573 ? -45.640 -24.478 5.330 1.00 61.12 573 GLU A CA 1
ATOM 4558 C C . GLU A 1 573 ? -45.925 -25.198 6.663 1.00 61.12 573 GLU A C 1
ATOM 4560 O O . GLU A 1 573 ? -45.618 -26.389 6.803 1.00 61.12 573 GLU A O 1
ATOM 4565 N N . HIS A 1 574 ? -46.472 -24.497 7.661 1.00 63.25 574 HIS A N 1
ATOM 4566 C CA . HIS A 1 574 ? -46.803 -25.061 8.969 1.00 63.25 574 HIS A CA 1
ATOM 4567 C C . HIS A 1 574 ? -48.298 -25.394 9.091 1.00 63.25 574 HIS A C 1
ATOM 4569 O O . HIS A 1 574 ? -49.132 -24.633 8.606 1.00 63.25 574 HIS A O 1
ATOM 4575 N N . PRO A 1 575 ? -48.669 -26.472 9.818 1.00 64.06 575 PRO A N 1
ATOM 4576 C CA . PRO A 1 575 ? -50.074 -26.827 10.049 1.00 64.06 575 PRO A CA 1
ATOM 4577 C C . PRO A 1 575 ? -50.910 -25.703 10.679 1.00 64.06 575 PRO A C 1
ATOM 4579 O O . PRO A 1 575 ? -52.110 -25.627 10.439 1.00 64.06 575 PRO A O 1
ATOM 4582 N N . ASN A 1 576 ? -50.268 -24.826 11.458 1.00 66.00 576 ASN A N 1
ATOM 4583 C CA . ASN A 1 576 ? -50.881 -23.688 12.139 1.00 66.00 576 ASN A CA 1
ATOM 4584 C C . ASN A 1 576 ? -50.376 -22.360 11.546 1.00 66.00 576 ASN A C 1
ATOM 4586 O O . ASN A 1 576 ? -49.841 -21.511 12.261 1.00 66.00 576 ASN A O 1
ATOM 4590 N N . SER A 1 577 ? -50.490 -22.197 10.226 1.00 73.12 577 SER A N 1
ATOM 4591 C CA . SER A 1 577 ? -50.098 -20.959 9.540 1.00 73.12 577 SER A CA 1
ATOM 4592 C C . SER A 1 577 ? -50.759 -19.720 10.166 1.00 73.12 577 SER A C 1
ATOM 4594 O O . SER A 1 577 ? -51.914 -19.758 10.592 1.00 73.12 577 SER A O 1
ATOM 4596 N N . GLY A 1 578 ? -50.010 -18.621 10.269 1.00 72.56 578 GLY A N 1
ATOM 4597 C CA . GLY A 1 578 ? -50.466 -17.372 10.884 1.00 72.56 578 GLY A CA 1
ATOM 4598 C C . GLY A 1 578 ? -50.372 -17.330 12.416 1.00 72.56 578 GLY A C 1
ATOM 4599 O O . GLY A 1 578 ? -50.581 -16.269 13.005 1.00 72.56 578 GLY A O 1
ATOM 4600 N N . VAL A 1 579 ? -50.016 -18.436 13.080 1.00 78.44 579 VAL A N 1
ATOM 4601 C CA . VAL A 1 579 ? -49.869 -18.494 14.545 1.00 78.44 579 VAL A CA 1
ATOM 4602 C C . VAL A 1 579 ? -48.443 -18.102 14.967 1.00 78.44 579 VAL A C 1
ATOM 4604 O O . VAL A 1 579 ? -47.472 -18.588 14.377 1.00 78.44 579 VAL A O 1
ATOM 4607 N N . PRO A 1 580 ? -48.263 -17.238 15.985 1.00 81.56 580 PRO A N 1
ATOM 4608 C CA . PRO A 1 580 ? -46.937 -16.848 16.453 1.00 81.56 580 PRO A CA 1
ATOM 4609 C C . PRO A 1 580 ? -46.205 -18.006 17.142 1.00 81.56 580 PRO A C 1
ATOM 4611 O O . PRO A 1 580 ? -46.822 -18.805 17.842 1.00 81.56 580 PRO A O 1
ATOM 4614 N N . TYR A 1 581 ? -44.882 -18.059 16.989 1.00 86.81 581 TYR A N 1
ATOM 4615 C CA . TYR A 1 581 ? -44.001 -18.999 17.682 1.00 86.81 581 TYR A CA 1
ATOM 4616 C C . TYR A 1 581 ? -42.919 -18.267 18.485 1.00 86.81 581 TYR A C 1
ATOM 4618 O O . TYR A 1 581 ? -42.535 -17.130 18.180 1.00 86.81 581 TYR A O 1
ATOM 4626 N N . LEU A 1 582 ? -42.419 -18.923 19.533 1.00 79.06 582 LEU A N 1
ATOM 4627 C CA . LEU A 1 582 ? -41.347 -18.386 20.369 1.00 79.06 582 LEU A CA 1
ATOM 4628 C C . LEU A 1 582 ? -39.976 -18.623 19.728 1.00 79.06 582 LEU A C 1
ATOM 4630 O O . LEU A 1 582 ? -39.698 -19.703 19.209 1.00 79.06 582 LEU A O 1
ATOM 4634 N N . GLY A 1 583 ? -39.113 -17.607 19.797 1.00 84.25 583 GLY A N 1
ATOM 4635 C CA . GLY A 1 583 ? -37.721 -17.727 19.373 1.00 84.25 583 GLY A CA 1
ATOM 4636 C C . GLY A 1 583 ? -36.942 -18.736 20.222 1.00 84.25 583 GLY A C 1
ATOM 4637 O O . GLY A 1 583 ? -37.306 -19.021 21.364 1.00 84.25 583 GLY A O 1
ATOM 4638 N N . LEU A 1 584 ? -35.851 -19.257 19.666 1.00 88.56 584 LEU A N 1
ATOM 4639 C CA . LEU A 1 584 ? -34.988 -20.251 20.296 1.00 88.56 584 LEU A CA 1
ATOM 4640 C C . LEU A 1 584 ? -33.525 -19.860 20.106 1.00 88.56 584 LEU A C 1
ATOM 4642 O O . LEU A 1 584 ? -33.061 -19.689 18.982 1.00 88.56 584 LEU A O 1
ATOM 4646 N N . PHE A 1 585 ? -32.783 -19.825 21.209 1.00 90.19 585 PHE A N 1
ATOM 4647 C CA . PHE A 1 585 ? -31.327 -19.836 21.184 1.00 90.19 585 PHE A CA 1
ATOM 4648 C C . PHE A 1 585 ? -30.832 -21.118 21.846 1.00 90.19 585 PHE A C 1
ATOM 4650 O O . PHE A 1 585 ? -31.083 -21.346 23.030 1.00 90.19 585 PHE A O 1
ATOM 4657 N N . CYS A 1 586 ? -30.124 -21.962 21.099 1.00 90.44 586 CYS A N 1
ATOM 4658 C CA . CYS A 1 586 ? -29.523 -23.168 21.659 1.00 90.44 586 CYS A CA 1
ATOM 4659 C C . CYS A 1 586 ? -28.147 -23.449 21.062 1.00 90.44 586 CYS A C 1
ATOM 4661 O O . CYS A 1 586 ? -27.864 -23.122 19.908 1.00 90.44 586 CYS A O 1
ATOM 4663 N N . SER A 1 587 ? -27.293 -24.096 21.852 1.00 93.75 587 SER A N 1
ATOM 4664 C CA . SER A 1 587 ? -25.992 -24.583 21.398 1.00 93.75 587 SER A CA 1
ATOM 4665 C C . SER A 1 587 ? -25.970 -26.106 21.362 1.00 93.75 587 SER A C 1
ATOM 4667 O O . SER A 1 587 ? -26.573 -26.749 22.219 1.00 93.75 587 SER A O 1
ATOM 4669 N N . ALA A 1 588 ? -25.258 -26.676 20.393 1.00 95.12 588 ALA A N 1
ATOM 4670 C CA . ALA A 1 588 ? -24.961 -28.101 20.319 1.00 95.12 588 ALA A CA 1
ATOM 4671 C C . ALA A 1 588 ? -23.460 -28.353 20.121 1.00 95.12 588 ALA A C 1
ATOM 4673 O O . ALA A 1 588 ? -22.731 -27.476 19.658 1.00 95.12 588 ALA A O 1
ATOM 4674 N N . TYR A 1 589 ? -22.998 -29.555 20.464 1.00 95.69 589 TYR A N 1
ATOM 4675 C CA . TYR A 1 589 ? -21.574 -29.873 20.555 1.00 95.69 589 TYR A CA 1
ATOM 4676 C C . TYR A 1 589 ? -21.190 -31.116 19.743 1.00 95.69 589 TYR A C 1
ATOM 4678 O O . TYR A 1 589 ? -21.816 -32.177 19.845 1.00 95.69 589 TYR A O 1
ATOM 4686 N N . LEU A 1 590 ? -20.110 -30.996 18.971 1.00 96.00 590 LEU A N 1
ATOM 4687 C CA . LEU A 1 590 ? -19.463 -32.089 18.241 1.00 96.00 590 LEU A CA 1
ATOM 4688 C C . LEU A 1 590 ? -17.968 -32.156 18.587 1.00 96.00 590 LEU A C 1
ATOM 4690 O O . LEU A 1 590 ? -17.364 -31.121 18.870 1.00 96.00 590 LEU A O 1
ATOM 4694 N N . PRO A 1 591 ? -17.333 -33.336 18.537 1.00 94.94 591 PRO A N 1
ATOM 4695 C CA . PRO A 1 591 ? -15.887 -33.436 18.684 1.00 94.94 591 PRO A CA 1
ATOM 4696 C C . PRO A 1 591 ? -15.166 -32.862 17.459 1.00 94.94 591 PRO A C 1
ATOM 4698 O O . PRO A 1 591 ? -15.605 -33.013 16.323 1.00 94.94 591 PRO A O 1
ATOM 4701 N N . GLY A 1 592 ? -14.013 -32.235 17.666 1.00 93.50 592 GLY A N 1
ATOM 4702 C CA . GLY A 1 592 ? -13.194 -31.598 16.627 1.00 93.50 592 GLY A CA 1
ATOM 4703 C C . GLY A 1 592 ? -12.399 -32.559 15.743 1.00 93.50 592 GLY A C 1
ATOM 4704 O O . GLY A 1 592 ? -11.560 -32.114 14.955 1.00 93.50 592 GLY A O 1
ATOM 4705 N N . ASN A 1 593 ? -12.649 -33.865 15.856 1.00 92.75 593 ASN A N 1
ATOM 4706 C CA . ASN A 1 593 ? -12.023 -34.896 15.037 1.00 92.75 593 ASN A CA 1
ATOM 4707 C C . ASN A 1 593 ? -12.550 -34.870 13.582 1.00 92.75 593 ASN A C 1
ATOM 4709 O O . ASN A 1 593 ? -13.471 -34.129 13.229 1.00 92.75 593 ASN A O 1
ATOM 4713 N N . LYS A 1 594 ? -11.957 -35.690 12.703 1.00 93.50 594 LYS A N 1
ATOM 4714 C CA . LYS A 1 594 ? -12.325 -35.734 11.272 1.00 93.50 594 LYS A CA 1
ATOM 4715 C C . LYS A 1 594 ? -13.808 -36.041 11.039 1.00 93.50 594 LYS A C 1
ATOM 4717 O O . LYS A 1 594 ? -14.376 -35.583 10.052 1.00 93.50 594 LYS A O 1
ATOM 4722 N N . GLU A 1 595 ? -14.420 -36.835 11.908 1.00 93.81 595 GLU A N 1
ATOM 4723 C CA . GLU A 1 595 ? -15.819 -37.232 11.781 1.00 93.81 595 GLU A CA 1
ATOM 4724 C C . GLU A 1 595 ? -16.776 -36.114 12.202 1.00 93.81 595 GLU A C 1
ATOM 4726 O O . GLU A 1 595 ? -17.676 -35.764 11.439 1.00 93.81 595 GLU A O 1
ATOM 4731 N N . GLY A 1 596 ? -16.533 -35.471 13.346 1.00 94.06 596 GLY A N 1
ATOM 4732 C CA . GLY A 1 596 ? -17.328 -34.330 13.793 1.00 94.06 596 GLY A CA 1
ATOM 4733 C C . GLY A 1 596 ? -17.219 -33.123 12.856 1.00 94.06 596 GLY A C 1
ATOM 4734 O O . GLY A 1 596 ? -18.209 -32.430 12.636 1.00 94.06 596 GLY A O 1
ATOM 4735 N N . GLN A 1 597 ? -16.071 -32.919 12.196 1.00 93.62 597 GLN A N 1
ATOM 4736 C CA . GLN A 1 597 ? -15.938 -31.903 11.140 1.00 93.62 597 GLN A CA 1
ATOM 4737 C C . GLN A 1 597 ? -16.834 -32.197 9.926 1.00 93.62 597 GLN A C 1
ATOM 4739 O O . GLN A 1 597 ? -17.504 -31.290 9.429 1.00 93.62 597 GLN A O 1
ATOM 4744 N N . LYS A 1 598 ? -16.897 -33.459 9.475 1.00 93.62 598 LYS A N 1
ATOM 4745 C CA . LYS A 1 598 ? -17.820 -33.877 8.405 1.00 93.62 598 LYS A CA 1
ATOM 4746 C C . LYS A 1 598 ? -19.276 -33.685 8.832 1.00 93.62 598 LYS A C 1
ATOM 4748 O O . LYS A 1 598 ? -20.070 -33.152 8.064 1.00 93.62 598 LYS A O 1
ATOM 4753 N N . LEU A 1 599 ? -19.617 -34.050 10.067 1.00 95.12 599 LEU A N 1
ATOM 4754 C CA . LEU A 1 599 ? -20.969 -33.878 10.597 1.00 95.12 599 LEU A CA 1
ATOM 4755 C C . LEU A 1 599 ? -21.363 -32.399 10.762 1.00 95.12 599 LEU A C 1
ATOM 4757 O O . LEU A 1 599 ? -22.502 -32.078 10.440 1.00 95.12 599 LEU A O 1
ATOM 4761 N N . CYS A 1 600 ? -20.460 -31.474 11.138 1.00 95.12 600 CYS A N 1
ATOM 4762 C CA . CYS A 1 600 ? -20.777 -30.028 11.107 1.00 95.12 600 CYS A CA 1
ATOM 4763 C C . CYS A 1 600 ? -21.142 -29.574 9.679 1.00 95.12 600 CYS A C 1
ATOM 4765 O O . CYS A 1 600 ? -22.105 -28.827 9.506 1.00 95.12 600 CYS A O 1
ATOM 4767 N N . GLN A 1 601 ? -20.446 -30.059 8.641 1.00 91.50 601 GLN A N 1
ATOM 4768 C CA . GLN A 1 601 ? -20.783 -29.721 7.250 1.00 91.50 601 GLN A CA 1
ATOM 4769 C C . GLN A 1 601 ? -22.152 -30.271 6.826 1.00 91.50 601 GLN A C 1
ATOM 4771 O O . GLN A 1 601 ? -22.918 -29.560 6.176 1.00 91.50 601 GLN A O 1
ATOM 4776 N N . LEU A 1 602 ? -22.482 -31.509 7.208 1.00 90.56 602 LEU A N 1
ATOM 4777 C CA . LEU A 1 602 ? -23.793 -32.100 6.920 1.00 90.56 602 LEU A CA 1
ATOM 4778 C C . LEU A 1 602 ? -24.920 -31.387 7.669 1.00 90.56 602 LEU A C 1
ATOM 4780 O O . LEU A 1 602 ? -25.950 -31.089 7.075 1.00 90.56 602 LEU A O 1
ATOM 4784 N N . LEU A 1 603 ? -24.711 -31.036 8.937 1.00 93.88 603 LEU A N 1
ATOM 4785 C CA . LEU A 1 603 ? -25.669 -30.240 9.702 1.00 93.88 603 LEU A CA 1
ATOM 4786 C C . LEU A 1 603 ? -25.896 -28.865 9.074 1.00 93.88 603 LEU A C 1
ATOM 4788 O O . LEU A 1 603 ? -27.038 -28.430 8.990 1.00 93.88 603 LEU A O 1
ATOM 4792 N N . LYS A 1 604 ? -24.847 -28.207 8.567 1.00 89.81 604 LYS A N 1
ATOM 4793 C CA . LYS A 1 604 ? -24.999 -26.934 7.852 1.00 89.81 604 LYS A CA 1
ATOM 4794 C C . LYS A 1 604 ? -25.869 -27.092 6.602 1.00 89.81 604 LYS A C 1
ATOM 4796 O O . LYS A 1 604 ? -26.840 -26.363 6.449 1.00 89.81 604 LYS A O 1
ATOM 4801 N N . LYS A 1 605 ? -25.599 -28.109 5.773 1.00 84.38 605 LYS A N 1
ATOM 4802 C CA . LYS A 1 605 ? -26.448 -28.431 4.611 1.00 84.38 605 LYS A CA 1
ATOM 4803 C C . LYS A 1 605 ? -27.903 -28.703 5.014 1.00 84.38 605 LYS A C 1
ATOM 4805 O O . LYS A 1 605 ? -28.819 -28.254 4.335 1.00 84.38 605 LYS A O 1
ATOM 4810 N N . ALA A 1 606 ? -28.122 -29.434 6.107 1.00 85.69 606 ALA A N 1
ATOM 4811 C CA . ALA A 1 606 ? -29.459 -29.724 6.619 1.00 85.69 606 ALA A CA 1
ATOM 4812 C C . ALA A 1 606 ? -30.177 -28.464 7.133 1.00 85.69 606 ALA A C 1
ATOM 4814 O O . ALA A 1 606 ? -31.382 -28.325 6.932 1.00 85.69 606 ALA A O 1
ATOM 4815 N N . PHE A 1 607 ? -29.451 -27.542 7.771 1.00 88.50 607 PHE A N 1
ATOM 4816 C CA . PHE A 1 607 ? -29.984 -26.261 8.229 1.00 88.50 607 PHE A CA 1
ATOM 4817 C C . PHE A 1 607 ? -30.392 -25.376 7.049 1.00 88.50 607 PHE A C 1
ATOM 4819 O O . PHE A 1 607 ? -31.508 -24.862 7.040 1.00 88.50 607 PHE A O 1
ATOM 4826 N N . ASP A 1 608 ? -29.528 -25.263 6.037 1.00 80.50 608 ASP A N 1
ATOM 4827 C CA . ASP A 1 608 ? -29.785 -24.490 4.816 1.00 80.50 608 ASP A CA 1
ATOM 4828 C C . ASP A 1 608 ? -30.990 -25.055 4.038 1.00 80.50 608 ASP A C 1
ATOM 4830 O O . ASP A 1 608 ? -31.782 -24.311 3.464 1.00 80.50 608 ASP A O 1
ATOM 4834 N N . ALA A 1 609 ? -31.188 -26.377 4.088 1.00 75.88 609 ALA A N 1
ATOM 4835 C CA . ALA A 1 609 ? -32.359 -27.060 3.536 1.00 75.88 609 ALA A CA 1
ATOM 4836 C C . ALA A 1 609 ? -33.624 -26.974 4.422 1.00 75.88 609 ALA A C 1
ATOM 4838 O O . ALA A 1 609 ? -34.659 -27.541 4.066 1.00 75.88 609 ALA A O 1
ATOM 4839 N N . ARG A 1 610 ? -33.568 -26.271 5.565 1.00 85.56 610 ARG A N 1
ATOM 4840 C CA . ARG A 1 610 ? -34.662 -26.115 6.543 1.00 85.56 610 ARG A CA 1
ATOM 4841 C C . ARG A 1 610 ? -35.125 -27.437 7.192 1.00 85.56 610 ARG A C 1
ATOM 4843 O O . ARG A 1 610 ? -36.308 -27.597 7.485 1.00 85.56 610 ARG A O 1
ATOM 4850 N N . LEU A 1 611 ? -34.215 -28.391 7.421 1.00 84.56 611 LEU A N 1
ATOM 4851 C CA . LEU A 1 611 ? -34.530 -29.765 7.864 1.00 84.56 611 LEU A CA 1
ATOM 4852 C C . LEU A 1 611 ? -34.190 -30.084 9.332 1.00 84.56 611 LEU A C 1
ATOM 4854 O O . LEU A 1 611 ? -34.594 -31.147 9.803 1.00 84.56 611 LEU A O 1
ATOM 4858 N N . LEU A 1 612 ? -33.451 -29.231 10.055 1.00 88.75 612 LEU A N 1
ATOM 4859 C CA . LEU A 1 612 ? -32.979 -29.553 11.415 1.00 88.75 612 LEU A CA 1
ATOM 4860 C C . LEU A 1 612 ? -34.028 -29.323 12.505 1.00 88.75 612 LEU A C 1
ATOM 4862 O O . LEU A 1 612 ? -34.094 -30.093 13.464 1.00 88.75 612 LEU A O 1
ATOM 4866 N N . PHE A 1 613 ? -34.839 -28.277 12.366 1.00 91.12 613 PHE A N 1
ATOM 4867 C CA . PHE A 1 613 ? -35.860 -27.908 13.346 1.00 91.12 613 PHE A CA 1
ATOM 4868 C C . PHE A 1 613 ? -37.250 -27.853 12.714 1.00 91.12 613 PHE A C 1
ATOM 4870 O O . PHE A 1 613 ? -37.406 -27.867 11.494 1.00 91.12 613 PHE A O 1
ATOM 4877 N N . THR A 1 614 ? -38.272 -27.814 13.558 1.00 88.69 614 THR A N 1
ATOM 4878 C CA . THR A 1 614 ? -39.664 -27.574 13.176 1.00 88.69 614 THR A CA 1
ATOM 4879 C C . THR A 1 614 ? -40.387 -26.857 14.317 1.00 88.69 614 THR A C 1
ATOM 4881 O O . THR A 1 614 ? -39.814 -26.676 15.393 1.00 88.69 614 THR A O 1
ATOM 4884 N N . ILE A 1 615 ? -41.624 -26.420 14.093 1.00 85.06 615 ILE A N 1
ATOM 4885 C CA . ILE A 1 615 ? -42.454 -25.824 15.146 1.00 85.06 615 ILE A CA 1
ATOM 4886 C C . ILE A 1 615 ? -43.357 -26.915 15.721 1.00 85.06 615 ILE A C 1
ATOM 4888 O O . ILE A 1 615 ? -44.091 -27.575 14.984 1.00 85.06 615 ILE A O 1
ATOM 4892 N N . GLY A 1 616 ? -43.252 -27.122 17.032 1.00 78.25 616 GLY A N 1
ATOM 4893 C CA . GLY A 1 616 ? -44.052 -28.066 17.796 1.00 78.25 616 GLY A CA 1
ATOM 4894 C C . GLY A 1 616 ? -45.498 -27.605 17.968 1.00 78.25 616 GLY A C 1
ATOM 4895 O O . GLY A 1 616 ? -45.862 -26.463 17.690 1.00 78.25 616 GLY A O 1
ATOM 4896 N N . THR A 1 617 ? -46.345 -28.501 18.469 1.00 77.50 617 THR A N 1
ATOM 4897 C CA . THR A 1 617 ? -47.775 -28.228 18.699 1.00 77.50 617 THR A CA 1
ATOM 4898 C C . THR A 1 617 ? -48.034 -27.136 19.740 1.00 77.50 617 THR A C 1
ATOM 4900 O O . THR A 1 617 ? -49.130 -26.591 19.794 1.00 77.50 617 THR A O 1
ATOM 4903 N N . ASP A 1 618 ? -47.039 -26.818 20.566 1.00 81.00 618 ASP A N 1
ATOM 4904 C CA . ASP A 1 618 ? -47.052 -25.754 21.572 1.00 81.00 618 ASP A CA 1
ATOM 4905 C C . ASP A 1 618 ? -46.499 -24.414 21.047 1.00 81.00 618 ASP A C 1
ATOM 4907 O O . ASP A 1 618 ? -46.289 -23.480 21.820 1.00 81.00 618 ASP A O 1
ATOM 4911 N N . ASN A 1 619 ? -46.273 -24.304 19.733 1.00 84.56 619 ASN A N 1
ATOM 4912 C CA . ASN A 1 619 ? -45.676 -23.145 19.066 1.00 84.56 619 ASN A CA 1
ATOM 4913 C C . ASN A 1 619 ? -44.242 -22.825 19.536 1.00 84.56 619 ASN A C 1
ATOM 4915 O O . ASN A 1 619 ? -43.802 -21.671 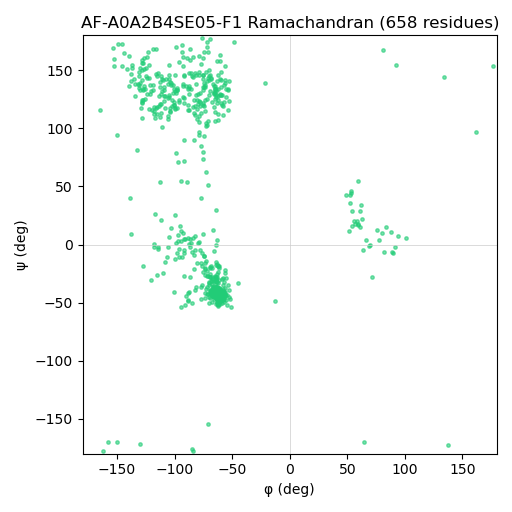19.482 1.00 84.56 619 ASN A O 1
ATOM 4919 N N . THR A 1 620 ? -43.494 -23.838 19.980 1.00 84.06 620 THR A N 1
ATOM 4920 C CA . THR A 1 620 ? -42.056 -23.727 20.262 1.00 84.06 620 THR A CA 1
ATOM 4921 C C . THR A 1 620 ? -41.225 -24.404 19.177 1.00 84.06 620 THR A C 1
ATOM 4923 O O . THR A 1 620 ? -41.690 -25.300 18.474 1.00 84.06 620 THR A O 1
ATOM 4926 N N . ILE A 1 621 ? -39.983 -23.956 19.001 1.00 88.38 621 ILE A N 1
ATOM 4927 C CA . ILE A 1 621 ? -39.064 -24.567 18.039 1.00 88.38 621 ILE A CA 1
ATOM 4928 C C . ILE A 1 621 ? -38.457 -25.823 18.667 1.00 88.38 621 ILE A C 1
ATOM 4930 O O . ILE A 1 621 ? -37.832 -25.761 19.725 1.00 88.38 621 ILE A O 1
ATOM 4934 N N . VAL A 1 622 ? -38.608 -26.955 17.984 1.00 86.31 622 VAL A N 1
ATOM 4935 C CA . VAL A 1 622 ? -38.141 -28.276 18.423 1.00 86.31 622 VAL A CA 1
ATOM 4936 C C . VAL A 1 622 ? -37.274 -28.937 17.352 1.00 86.31 622 VAL A C 1
ATOM 4938 O O . VAL A 1 622 ? -37.317 -28.566 16.176 1.00 86.31 622 VAL A O 1
ATOM 4941 N N . PHE A 1 623 ? -36.470 -29.926 17.742 1.00 88.75 623 PHE A N 1
ATOM 4942 C CA . PHE A 1 623 ? -35.685 -30.718 16.793 1.00 88.75 623 PHE A CA 1
ATOM 4943 C C . PHE A 1 623 ? -36.594 -31.561 15.888 1.00 88.75 623 PHE A C 1
ATOM 4945 O O . PHE A 1 623 ? -37.552 -32.173 16.352 1.00 88.75 623 PHE A O 1
ATOM 4952 N N . ASN A 1 624 ? -36.273 -31.627 14.596 1.00 86.06 624 ASN A N 1
ATOM 4953 C CA . ASN A 1 624 ? -37.065 -32.339 13.592 1.00 86.06 624 ASN A CA 1
ATOM 4954 C C . ASN A 1 624 ? -36.502 -33.746 13.332 1.00 86.06 624 ASN A C 1
ATOM 4956 O O . ASN A 1 624 ? -35.919 -34.008 12.280 1.00 86.06 624 ASN A O 1
ATOM 4960 N N . ASP A 1 625 ? -36.656 -34.650 14.300 1.00 82.75 625 ASP A N 1
ATOM 4961 C CA . ASP A 1 625 ? -36.123 -36.028 14.284 1.00 82.75 625 ASP A CA 1
ATOM 4962 C C . ASP A 1 625 ? -34.587 -36.130 14.148 1.00 82.75 625 ASP A C 1
ATOM 4964 O O . ASP A 1 625 ? -34.055 -37.178 13.775 1.00 82.75 625 ASP A O 1
ATOM 4968 N N . ILE A 1 626 ? -33.867 -35.040 14.421 1.00 88.38 626 ILE A N 1
ATOM 4969 C CA . ILE A 1 626 ? -32.403 -35.004 14.458 1.00 88.38 626 ILE A CA 1
ATOM 4970 C C . ILE A 1 626 ? -31.987 -34.645 15.875 1.00 88.38 626 ILE A C 1
ATOM 4972 O O . ILE A 1 626 ? -32.161 -33.516 16.328 1.00 88.38 626 ILE A O 1
ATOM 4976 N N . GLU A 1 627 ? -31.434 -35.617 16.585 1.00 87.50 627 GLU A N 1
ATOM 4977 C CA . GLU A 1 627 ? -30.992 -35.420 17.956 1.00 87.50 627 GLU A CA 1
ATOM 4978 C C . GLU A 1 627 ? -29.656 -34.682 17.962 1.00 87.50 627 GLU A C 1
ATOM 4980 O O . GLU A 1 627 ? -28.671 -35.156 17.398 1.00 87.50 627 GLU A O 1
ATOM 4985 N N . LEU A 1 628 ? -29.604 -33.529 18.628 1.00 93.31 628 LEU A N 1
ATOM 4986 C CA . LEU A 1 628 ? -28.378 -32.762 18.818 1.00 93.31 628 LEU A CA 1
ATOM 4987 C C . LEU A 1 628 ? -27.931 -32.811 20.280 1.00 93.31 628 LEU A C 1
ATOM 4989 O O . LEU A 1 628 ? -28.740 -32.738 21.205 1.00 93.31 628 LEU A O 1
ATOM 4993 N N . LYS A 1 629 ? -26.617 -32.906 20.501 1.00 94.44 629 LYS A N 1
ATOM 4994 C CA . LYS A 1 629 ? -26.040 -32.866 21.851 1.00 94.44 629 LYS A CA 1
ATOM 4995 C C . LYS A 1 629 ? -25.961 -31.442 22.373 1.00 94.44 629 LYS A C 1
ATOM 4997 O O . LYS A 1 629 ? -25.007 -30.737 22.064 1.00 94.44 629 LYS A O 1
ATOM 5002 N N . THR A 1 630 ? -26.946 -31.030 23.163 1.00 92.75 630 THR A N 1
ATOM 5003 C CA . THR A 1 630 ? -27.051 -29.683 23.747 1.00 92.75 630 THR A CA 1
ATOM 5004 C C . THR A 1 630 ? -26.317 -29.514 25.078 1.00 92.75 630 THR A C 1
ATOM 5006 O O . THR A 1 630 ? -26.270 -28.412 25.615 1.00 92.75 630 THR A O 1
ATOM 5009 N N . SER A 1 631 ? -25.698 -30.576 25.603 1.00 91.44 631 SER A N 1
ATOM 5010 C CA . SER A 1 631 ? -24.842 -30.528 26.792 1.00 91.44 631 SER A CA 1
ATOM 5011 C C . SER A 1 631 ? -23.454 -31.109 26.506 1.00 91.44 631 SER A C 1
ATOM 5013 O O . SER A 1 631 ? -23.307 -32.081 25.765 1.00 91.44 631 SER A O 1
ATOM 5015 N N . ARG A 1 632 ? -22.408 -30.553 27.130 1.00 91.81 632 ARG A N 1
ATOM 5016 C CA . ARG A 1 632 ? -21.044 -31.116 27.060 1.00 91.81 632 ARG A CA 1
ATOM 5017 C C . ARG A 1 632 ? -20.873 -32.352 27.944 1.00 91.81 632 ARG A C 1
ATOM 5019 O O . ARG A 1 632 ? -19.929 -33.102 27.745 1.00 91.81 632 ARG A O 1
ATOM 5026 N N . SER A 1 633 ? -21.756 -32.571 28.919 1.00 88.75 633 SER A N 1
ATOM 5027 C CA . SER A 1 633 ? -21.636 -33.643 29.915 1.00 88.75 633 SER A CA 1
ATOM 5028 C C . SER A 1 633 ? -23.002 -34.211 30.332 1.00 88.75 633 SER A C 1
ATOM 5030 O O . SER A 1 633 ? -24.052 -33.691 29.949 1.00 88.75 633 SER A O 1
ATOM 5032 N N . GLY A 1 634 ? -23.009 -35.290 31.120 1.00 84.56 634 GLY A N 1
ATOM 5033 C CA . GLY A 1 634 ? -24.236 -35.890 31.662 1.00 84.56 634 GLY A CA 1
ATOM 5034 C C . GLY A 1 634 ? -24.831 -37.031 30.832 1.00 84.56 634 GLY A C 1
ATOM 5035 O O . GLY A 1 634 ? -25.915 -37.510 31.162 1.00 84.56 634 GLY A O 1
ATOM 5036 N N . GLY A 1 635 ? -24.118 -37.480 29.793 1.00 88.25 635 GLY A N 1
ATOM 5037 C CA . GLY A 1 635 ? -24.479 -38.642 28.981 1.00 88.25 635 GLY A CA 1
ATOM 5038 C C . GLY A 1 635 ? -25.789 -38.488 28.193 1.00 88.25 635 GLY A C 1
ATOM 5039 O O . GLY A 1 635 ? -26.367 -37.397 28.128 1.00 88.25 635 GLY A O 1
ATOM 5040 N N . PRO A 1 636 ? -26.296 -39.582 27.593 1.00 85.50 636 PRO A N 1
ATOM 5041 C CA . PRO A 1 636 ? -27.486 -39.548 26.742 1.00 85.50 636 PRO A CA 1
ATOM 5042 C C . PRO A 1 636 ? -28.732 -39.008 27.454 1.00 85.50 636 PRO A C 1
ATOM 5044 O O . PRO A 1 636 ? -29.494 -38.266 26.845 1.00 85.50 636 PRO A O 1
ATOM 5047 N N . ALA A 1 637 ? -28.884 -39.290 28.753 1.00 84.25 637 ALA A N 1
ATOM 5048 C CA . ALA A 1 637 ? -30.017 -38.839 29.567 1.00 84.25 637 ALA A CA 1
ATOM 5049 C C . ALA A 1 637 ? -30.130 -37.307 29.693 1.00 84.25 637 ALA A C 1
ATOM 5051 O O . ALA A 1 637 ? -31.217 -36.800 29.951 1.00 84.25 637 ALA A O 1
ATOM 5052 N N . LYS A 1 638 ? -29.027 -36.565 29.512 1.00 85.94 638 LYS A N 1
ATOM 5053 C CA . LYS A 1 638 ? -29.002 -35.090 29.520 1.00 85.94 638 LYS A CA 1
ATOM 5054 C C . LYS A 1 638 ? -28.693 -34.489 28.148 1.00 85.94 638 LYS A C 1
ATOM 5056 O O . LYS A 1 638 ? -28.187 -33.372 28.073 1.00 85.94 638 LYS A O 1
ATOM 5061 N N . CYS A 1 639 ? -28.914 -35.241 27.068 1.00 88.25 639 CYS A N 1
ATOM 5062 C CA . CYS A 1 639 ? -28.523 -34.838 25.714 1.00 88.25 639 CYS A CA 1
ATOM 5063 C C . CYS A 1 639 ? -27.040 -34.419 25.629 1.00 88.25 639 CYS A C 1
ATOM 5065 O O . CYS A 1 639 ? -26.687 -33.497 24.895 1.00 88.25 639 CYS A O 1
ATOM 5067 N N . GLY A 1 640 ? -26.160 -35.086 26.386 1.00 89.50 640 GLY A N 1
ATOM 5068 C CA . GLY A 1 640 ? -24.738 -34.758 26.462 1.00 89.50 640 GLY A CA 1
ATOM 5069 C C . GLY A 1 640 ? -23.807 -35.946 26.261 1.00 89.50 640 GLY A C 1
ATOM 5070 O O . GLY A 1 640 ? -24.234 -37.034 25.862 1.00 89.50 640 GLY A O 1
ATOM 5071 N N . TYR A 1 641 ? -22.520 -35.705 26.505 1.00 92.38 641 TYR A N 1
ATOM 5072 C CA . TYR A 1 641 ? -21.441 -36.692 26.412 1.00 92.38 641 TYR A CA 1
ATOM 5073 C C . TYR A 1 641 ? -21.124 -37.301 27.795 1.00 92.38 641 TYR A C 1
ATOM 5075 O O . TYR A 1 641 ? -21.439 -36.683 28.820 1.00 92.38 641 TYR A O 1
ATOM 5083 N N . PRO A 1 642 ? -20.527 -38.504 27.865 1.00 91.38 642 PRO A N 1
ATOM 5084 C CA . PRO A 1 642 ? -20.145 -39.375 26.747 1.00 91.38 642 PRO A CA 1
ATOM 5085 C C . PRO A 1 642 ? -21.350 -40.095 26.116 1.00 91.38 642 PRO A C 1
ATOM 5087 O O . PRO A 1 642 ? -22.299 -40.459 26.805 1.00 91.38 642 PRO A O 1
ATOM 5090 N N . ASP A 1 643 ? -21.307 -40.313 24.800 1.00 91.12 643 ASP A N 1
ATOM 5091 C CA . ASP A 1 643 ? -22.280 -41.118 24.046 1.00 91.12 643 ASP A CA 1
ATOM 5092 C C . ASP A 1 643 ? -21.586 -41.750 22.833 1.00 91.12 643 ASP A C 1
ATOM 5094 O O . ASP A 1 643 ? -21.435 -41.123 21.782 1.00 91.12 643 ASP A O 1
ATOM 5098 N N . ALA A 1 644 ? -21.110 -42.983 23.007 1.00 85.56 644 ALA A N 1
ATOM 5099 C CA . ALA A 1 644 ? -20.217 -43.638 22.053 1.00 85.56 644 ALA A CA 1
ATOM 5100 C C . ALA A 1 644 ? -20.848 -43.872 20.667 1.00 85.56 644 ALA A C 1
ATOM 5102 O O . ALA A 1 644 ? -20.131 -43.883 19.676 1.00 85.56 644 ALA A O 1
ATOM 5103 N N . GLY A 1 645 ? -22.175 -44.020 20.582 1.00 87.94 645 GLY A N 1
ATOM 5104 C CA . GLY A 1 645 ? -22.879 -44.270 19.317 1.00 87.94 645 GLY A CA 1
ATOM 5105 C C . GLY A 1 645 ? -23.476 -43.021 18.668 1.00 87.94 645 GLY A C 1
ATOM 5106 O O . GLY A 1 645 ? -24.197 -43.134 17.680 1.00 87.94 645 GLY A O 1
ATOM 5107 N N . TYR A 1 646 ? -23.262 -41.834 19.240 1.00 94.31 646 TYR A N 1
ATOM 5108 C CA . TYR A 1 646 ? -23.963 -40.629 18.802 1.00 94.31 646 TYR A CA 1
ATOM 5109 C C . TYR A 1 646 ? -23.618 -40.206 17.370 1.00 94.31 646 TYR A C 1
ATOM 5111 O O . TYR A 1 646 ? -24.533 -39.899 16.610 1.00 94.31 646 TYR A O 1
ATOM 5119 N N . LEU A 1 647 ? -22.336 -40.201 16.984 1.00 94.19 647 LEU A N 1
ATOM 5120 C CA . LEU A 1 647 ? -21.923 -39.726 15.654 1.00 94.19 647 LEU A CA 1
ATOM 5121 C C . LEU A 1 647 ? -22.528 -40.584 14.531 1.00 94.19 647 LEU A C 1
ATOM 5123 O O . LEU A 1 647 ? -23.056 -40.037 13.562 1.00 94.19 647 LEU A O 1
ATOM 5127 N N . ASP A 1 648 ? -22.560 -41.908 14.713 1.00 92.12 648 ASP A N 1
ATOM 5128 C CA . ASP A 1 648 ? -23.208 -42.839 13.785 1.00 92.12 648 ASP A CA 1
ATOM 5129 C C . ASP A 1 648 ? -24.725 -42.633 13.721 1.00 92.12 648 ASP A C 1
ATOM 5131 O O . ASP A 1 648 ? -25.307 -42.587 12.634 1.00 92.12 648 ASP A O 1
ATOM 5135 N N . ARG A 1 649 ? -25.388 -42.462 14.876 1.00 93.44 649 ARG A N 1
ATOM 5136 C CA . ARG A 1 649 ? -26.833 -42.181 14.916 1.00 93.44 649 ARG A CA 1
ATOM 5137 C C . ARG A 1 649 ? -27.163 -40.865 14.222 1.00 93.44 649 ARG A C 1
ATOM 5139 O O . ARG A 1 649 ? -28.081 -40.840 13.407 1.00 93.44 649 ARG A O 1
ATOM 5146 N N . LEU A 1 650 ? -26.390 -39.810 14.475 1.00 93.88 650 LEU A N 1
ATOM 5147 C CA . LEU A 1 650 ? -26.572 -38.505 13.845 1.00 93.88 650 LEU A CA 1
ATOM 5148 C C . LEU A 1 650 ? -26.396 -38.588 12.325 1.00 93.88 650 LEU A C 1
ATOM 5150 O O . LEU A 1 650 ? -27.205 -38.055 11.566 1.00 93.88 650 LEU A O 1
ATOM 5154 N N . LYS A 1 651 ? -25.363 -39.300 11.865 1.00 90.81 651 LYS A N 1
ATOM 5155 C CA . LYS A 1 651 ? -25.128 -39.548 10.441 1.00 90.81 651 LYS A CA 1
ATOM 5156 C C . LYS A 1 651 ? -26.307 -40.272 9.788 1.00 90.81 651 LYS A C 1
ATOM 5158 O O . LYS A 1 651 ? -26.731 -39.886 8.700 1.00 90.81 651 LYS A O 1
ATOM 5163 N N . ASN A 1 652 ? -26.860 -41.286 10.455 1.00 83.81 652 ASN A N 1
ATOM 5164 C CA . ASN A 1 652 ? -28.027 -42.025 9.971 1.00 83.81 652 ASN A CA 1
ATOM 5165 C C . ASN A 1 652 ? -29.293 -41.155 9.947 1.00 83.81 652 ASN A C 1
ATOM 5167 O O . ASN A 1 652 ? -30.019 -41.179 8.957 1.00 83.81 652 ASN A O 1
ATOM 5171 N N . GLN A 1 653 ? -29.536 -40.345 10.982 1.00 85.75 653 GLN A N 1
ATOM 5172 C CA . GLN A 1 653 ? -30.661 -39.401 11.025 1.00 85.75 653 GLN A CA 1
ATOM 5173 C C . GLN A 1 653 ? -30.586 -38.376 9.882 1.00 85.75 653 GLN A C 1
ATOM 5175 O O . GLN A 1 653 ? -31.579 -38.142 9.194 1.00 85.75 653 GLN A O 1
ATOM 5180 N N . LEU A 1 654 ? -29.399 -37.825 9.609 1.00 83.75 654 LEU A N 1
ATOM 5181 C CA . LEU A 1 654 ? -29.179 -36.911 8.482 1.00 83.75 654 LEU A CA 1
ATOM 5182 C C . LEU A 1 654 ? -29.391 -37.599 7.128 1.00 83.75 654 LEU A C 1
ATOM 5184 O O . LEU A 1 654 ? -30.071 -37.053 6.258 1.00 83.75 654 LEU A O 1
ATOM 5188 N N . ALA A 1 655 ? -28.893 -38.827 6.970 1.00 76.94 655 ALA A N 1
ATOM 5189 C CA . ALA A 1 655 ? -29.093 -39.610 5.756 1.00 76.94 655 ALA A CA 1
ATOM 5190 C C . ALA A 1 655 ? -30.578 -39.927 5.499 1.00 76.94 655 ALA A C 1
ATOM 5192 O O . ALA A 1 655 ? -31.016 -39.865 4.349 1.00 76.94 655 ALA A O 1
ATOM 5193 N N . LEU A 1 656 ? -31.365 -40.206 6.547 1.00 71.88 656 LEU A N 1
ATOM 5194 C CA . LEU A 1 656 ? -32.820 -40.407 6.462 1.00 71.88 656 LEU A CA 1
ATOM 5195 C C . LEU A 1 656 ? -33.571 -39.141 6.022 1.00 71.88 656 LEU A C 1
ATOM 5197 O O . L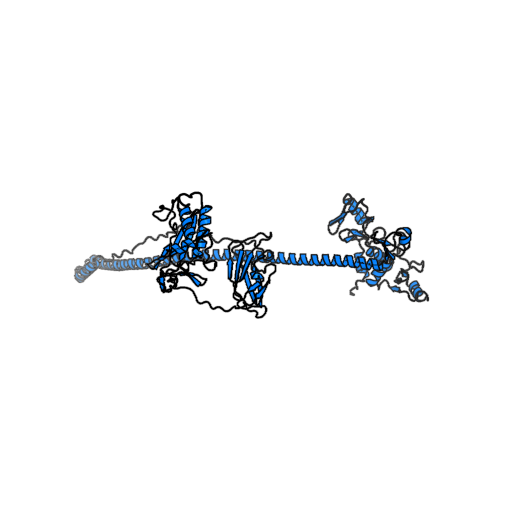EU A 1 656 ? -34.619 -39.240 5.385 1.00 71.88 656 LEU A O 1
ATOM 5201 N N . LYS A 1 657 ? -33.025 -37.953 6.309 1.00 73.19 657 LYS A N 1
ATOM 5202 C CA . LYS A 1 657 ? -33.528 -36.665 5.804 1.00 73.19 657 LYS A CA 1
ATOM 5203 C C . LYS A 1 657 ? -32.960 -36.295 4.422 1.00 73.19 657 LYS A C 1
ATOM 5205 O O . LYS A 1 657 ? -33.248 -35.214 3.922 1.00 73.19 657 LYS A O 1
ATOM 5210 N N . GLY A 1 658 ? -32.182 -37.178 3.789 1.00 67.12 658 GLY A N 1
ATOM 5211 C CA . GLY A 1 658 ? -31.613 -36.967 2.453 1.00 67.12 658 GLY A CA 1
ATOM 5212 C C . GLY A 1 658 ? -30.310 -36.160 2.425 1.00 67.12 658 GLY A C 1
ATOM 5213 O O . GLY A 1 658 ? -29.906 -35.709 1.357 1.00 67.12 658 GLY A O 1
ATOM 5214 N N . VAL A 1 659 ? -29.638 -35.982 3.567 1.00 72.81 659 VAL A N 1
ATOM 5215 C CA . VAL A 1 659 ? -28.399 -35.199 3.687 1.00 72.81 659 VAL A CA 1
ATOM 5216 C C . VAL A 1 659 ? -27.198 -36.142 3.800 1.00 72.81 659 VAL A C 1
ATOM 5218 O O . VAL A 1 659 ? -27.082 -36.882 4.778 1.00 72.81 659 VAL A O 1
ATOM 5221 N N . LYS A 1 660 ? -26.313 -36.138 2.793 1.00 67.81 660 LYS A N 1
ATOM 5222 C CA . LYS A 1 660 ? -25.137 -37.023 2.697 1.00 67.81 660 LYS A CA 1
ATOM 5223 C C . LYS A 1 660 ? -23.830 -36.291 2.391 1.00 67.81 660 LYS A C 1
ATOM 5225 O O . LYS A 1 660 ? -23.852 -35.188 1.779 1.00 67.81 660 LYS A O 1
#

Mean predicted aligned error: 21.04 Å

Solvent-accessible surface area (backbone atoms only — not comparable to full-atom values): 37924 Å² total; per-residue (Å²): 132,84,80,76,76,80,48,71,64,62,60,53,51,62,73,40,31,20,89,84,82,67,46,66,49,46,94,80,31,35,39,30,39,44,83,80,70,54,66,38,29,41,60,58,51,54,54,52,26,64,73,57,76,45,48,45,38,63,37,92,87,77,56,52,73,26,82,30,75,93,64,42,70,83,79,44,54,61,42,60,61,57,62,41,49,42,53,56,56,46,28,68,66,57,62,87,53,95,86,43,73,59,34,70,83,49,91,62,93,59,64,45,46,31,35,28,69,76,77,71,33,36,20,23,67,70,53,47,56,49,39,55,67,38,86,94,40,42,86,50,55,68,44,50,58,93,72,55,48,74,67,56,54,51,52,52,31,57,71,67,55,44,23,88,87,77,68,38,65,49,52,29,26,30,65,84,76,70,44,72,30,22,71,64,46,44,66,75,77,36,60,92,52,63,61,42,49,38,68,62,43,46,54,53,53,47,50,57,50,50,57,54,49,52,55,51,52,51,52,52,48,54,55,49,55,51,49,53,51,54,52,51,53,53,53,52,52,52,53,51,52,52,52,50,51,53,50,54,50,53,53,52,52,52,52,52,48,52,53,51,51,50,52,52,53,54,51,51,51,52,49,53,54,47,54,54,49,51,52,54,46,50,53,51,51,50,56,48,50,56,54,48,50,56,49,52,52,54,51,50,56,50,50,56,55,57,71,68,69,44,68,73,66,48,65,74,42,42,70,60,51,53,53,52,47,60,59,67,66,51,79,74,88,76,80,70,73,74,86,84,76,88,87,77,90,77,79,77,77,81,80,75,70,78,73,65,98,70,77,94,82,78,70,67,67,31,32,66,54,21,49,75,52,51,63,42,52,45,44,43,43,30,71,39,85,28,47,28,36,38,38,37,6,19,91,84,64,46,79,36,65,41,100,80,62,46,74,48,68,49,35,30,32,71,86,76,63,51,74,55,75,62,50,76,45,77,66,89,63,24,43,34,42,38,37,34,61,44,82,61,53,47,54,28,40,38,36,44,25,35,68,86,32,63,23,60,72,50,64,31,67,25,42,26,41,74,62,81,80,78,89,76,89,83,81,89,90,73,78,79,66,89,90,54,53,9,76,83,77,69,44,81,44,89,72,40,48,72,45,99,86,72,52,38,38,44,60,78,75,58,58,62,76,41,70,62,86,94,54,47,39,41,90,85,80,63,47,80,54,81,78,70,43,60,25,76,81,64,48,79,47,79,45,81,39,87,62,85,43,38,54,96,36,71,95,29,43,27,30,42,33,40,39,42,30,68,64,48,63,35,51,70,78,40,100,58,47,75,41,66,33,53,47,46,78,51,52,31,58,39,52,53,44,79,63,36,52,52,48,53,54,45,50,50,54,31,48,78,36,20,46,44,35,30,70,42,99,84,33,36,70,38,66,45,82,46,83,65,31,60,30,68,47,69,18,68,91,50,37,13,24,51,54,93,62,47,68,63,49,44,51,50,39,36,42,76,74,70,42,127